Protein AF-A0A1A9Z100-F1 (afdb_monomer)

Nearest PDB structures (foldseek):
  4a6v-assembly1_A  TM=9.777E-01  e=4.423E-35  Escherichia coli BL21(DE3)
  6j0a-assembly1_P  TM=9.664E-01  e=3.623E-33  Escherichia coli K-12
  4ook-assembly1_A  TM=9.796E-01  e=1.705E-29  Mycobacterium tuberculosis
  5ypj-assembly1_A  TM=9.797E-01  e=4.242E-29  Mycobacterium tuberculosis H37Ra
  1o0x-assembly1_A  TM=9.754E-01  e=2.263E-26  Thermotoga maritima

Solvent-accessible surface area (backbone atoms only — not comparable to full-atom values): 20075 Å² total; per-residue (Å²): 134,82,68,64,66,47,47,75,67,53,48,53,42,25,39,52,13,11,45,48,24,38,49,46,58,60,59,50,58,81,66,62,39,55,76,41,30,39,34,58,51,32,53,53,47,41,48,44,35,44,76,70,62,73,27,42,46,49,40,45,56,49,98,68,36,91,43,37,38,31,44,14,50,35,27,24,51,40,52,16,72,51,35,81,82,54,55,41,44,73,39,40,37,33,30,44,37,30,36,21,33,32,98,68,14,27,15,41,37,30,43,67,48,66,17,66,61,85,34,67,70,55,53,49,47,43,52,51,29,47,50,30,45,54,55,22,52,72,69,41,32,48,75,40,55,56,33,54,37,2,36,46,22,36,61,52,40,49,77,68,73,34,26,56,42,78,93,61,60,17,30,6,46,33,76,43,74,75,40,60,54,78,37,52,50,39,72,53,90,52,90,81,42,59,39,46,51,36,30,38,29,36,49,48,44,40,32,20,68,44,65,45,53,65,47,69,41,97,84,75,49,32,25,29,35,70,80,66,36,44,32,31,33,31,32,38,26,32,36,30,32,85,86,17,61,43,70,42,41,65,73,90,72,79,95,79,82,93,67,99,65,63,48,56,62,78,83,61,51,74,65,53,41,62,73,50,42,44,47,74,40,81,75,42,45,44,32,48,66,40,47,76,32,43,58,19,36,34,31,38,20,41,37,31,44,49,15,35,38,32,41,50,18,35,41,24,44,59,15,35,42,23,25,42,14,37,37,29,34,48,21,40,39,28,40,41,19,39,36,27,45,48,85,74,67,94,85,65,58,42,15,32,38,31,36,50,20,38,39,24,38,52,14,33,42,20,75,32,22,34,39,30,39,50,18,38,38,39,62,62,41,77,41,39,41,84,40,80,39,77,40,80,89,80,73,44,79,38,58,31,42,46,63,61,61,36,78,48,124

Structure (mmCIF, N/CA/C/O backbone):
data_AF-A0A1A9Z100-F1
#
_entry.id   AF-A0A1A9Z100-F1
#
loop_
_atom_site.group_PDB
_atom_site.id
_atom_site.type_symbol
_atom_site.label_atom_id
_atom_site.label_alt_id
_atom_site.label_comp_id
_atom_site.label_asym_id
_atom_site.label_entity_id
_atom_site.label_seq_id
_atom_site.pdbx_PDB_ins_code
_atom_site.Cartn_x
_atom_site.Cartn_y
_atom_site.Cartn_z
_atom_site.occupancy
_atom_site.B_iso_or_equiv
_atom_site.auth_seq_id
_atom_site.auth_comp_id
_atom_site.auth_asym_id
_atom_site.auth_atom_id
_atom_site.pdbx_PDB_model_num
ATOM 1 N N . MET A 1 1 ? 25.825 -21.646 -5.379 1.00 58.50 1 MET A N 1
ATOM 2 C CA . MET A 1 1 ? 25.844 -20.783 -4.176 1.00 58.50 1 MET A CA 1
ATOM 3 C C . MET A 1 1 ? 24.662 -21.168 -3.304 1.00 58.50 1 MET 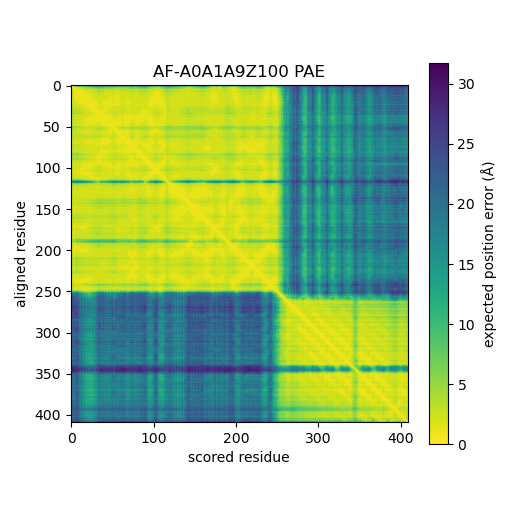A C 1
ATOM 5 O O . MET A 1 1 ? 23.601 -21.433 -3.856 1.00 58.50 1 MET A O 1
ATOM 9 N N . SER A 1 2 ? 24.846 -21.272 -1.990 1.00 84.75 2 SER A N 1
ATOM 10 C CA . SER A 1 2 ? 23.773 -21.605 -1.045 1.00 84.75 2 SER A CA 1
ATOM 11 C C . SER A 1 2 ? 22.833 -20.416 -0.838 1.00 84.75 2 SER A C 1
ATOM 13 O O . SER A 1 2 ? 23.300 -19.284 -0.751 1.00 84.75 2 SER A O 1
ATOM 15 N N . ILE A 1 3 ? 21.527 -20.673 -0.740 1.00 93.38 3 ILE A N 1
ATOM 16 C CA . ILE A 1 3 ? 20.541 -19.660 -0.338 1.00 93.38 3 ILE A CA 1
ATOM 17 C C . ILE A 1 3 ? 20.687 -19.430 1.165 1.00 93.38 3 ILE A C 1
ATOM 19 O O . ILE A 1 3 ? 20.651 -20.387 1.940 1.00 93.38 3 ILE A O 1
ATOM 23 N N . ASP A 1 4 ? 20.864 -18.174 1.554 1.00 93.19 4 ASP A N 1
ATOM 24 C CA . ASP A 1 4 ? 21.093 -17.784 2.940 1.00 93.19 4 ASP A CA 1
ATOM 25 C C . ASP A 1 4 ? 19.779 -17.721 3.738 1.00 93.19 4 ASP A C 1
ATOM 27 O O . ASP A 1 4 ? 18.759 -17.228 3.249 1.00 93.19 4 ASP A O 1
ATOM 31 N N . ILE A 1 5 ? 19.806 -18.219 4.975 1.00 97.19 5 ILE A N 1
ATOM 32 C CA . ILE A 1 5 ? 18.692 -18.127 5.926 1.00 97.19 5 ILE A CA 1
ATOM 33 C C . ILE A 1 5 ? 19.047 -17.017 6.906 1.00 97.19 5 ILE A C 1
ATOM 35 O O . ILE A 1 5 ? 19.965 -17.154 7.713 1.00 97.19 5 ILE A O 1
ATOM 39 N N . LYS A 1 6 ? 18.314 -15.908 6.825 1.00 97.06 6 LYS A N 1
ATOM 40 C CA . LYS A 1 6 ? 18.643 -14.680 7.547 1.00 97.06 6 LYS A CA 1
ATOM 41 C C . LYS A 1 6 ? 18.397 -14.840 9.046 1.00 97.06 6 LYS A C 1
ATOM 43 O O . LYS A 1 6 ? 17.351 -15.337 9.465 1.00 97.06 6 LYS A O 1
ATOM 48 N N . SER A 1 7 ? 19.353 -14.385 9.859 1.00 96.94 7 SER A N 1
ATOM 49 C CA . SER A 1 7 ? 19.173 -14.304 11.312 1.00 96.94 7 SER A CA 1
ATOM 50 C C . SER A 1 7 ? 18.141 -13.229 11.674 1.00 96.94 7 SER A C 1
ATOM 52 O O . SER A 1 7 ? 17.846 -12.340 10.875 1.00 96.94 7 SER A O 1
ATOM 54 N N . SER A 1 8 ? 17.626 -13.242 12.906 1.00 94.69 8 SER A N 1
ATOM 55 C CA . SER A 1 8 ? 16.725 -12.184 13.396 1.00 94.69 8 SER A CA 1
ATOM 56 C C . SER A 1 8 ? 17.343 -10.782 13.295 1.00 94.69 8 SER A C 1
ATOM 58 O O . SER A 1 8 ? 16.640 -9.818 12.991 1.00 94.69 8 SER A O 1
ATOM 60 N N . TYR A 1 9 ? 18.662 -10.673 13.488 1.00 95.19 9 TYR A N 1
ATOM 61 C CA . TYR A 1 9 ? 19.406 -9.428 13.318 1.00 95.19 9 TYR A CA 1
ATOM 62 C C . TYR A 1 9 ? 19.452 -8.977 11.852 1.00 95.19 9 TYR A C 1
ATOM 64 O O . TYR A 1 9 ? 19.148 -7.818 11.564 1.00 95.19 9 TYR A O 1
ATOM 72 N N . ASP A 1 10 ? 19.777 -9.888 10.926 1.00 97.19 10 ASP A N 1
ATOM 73 C CA . ASP A 1 10 ? 19.792 -9.579 9.491 1.00 97.19 10 ASP A CA 1
ATOM 74 C C . ASP A 1 10 ? 18.387 -9.164 9.019 1.00 97.19 10 ASP A C 1
ATOM 76 O O . ASP A 1 10 ? 18.239 -8.141 8.356 1.00 97.19 10 ASP A O 1
ATOM 80 N N . ILE A 1 11 ? 17.342 -9.900 9.423 1.00 97.19 11 ILE A N 1
ATOM 81 C CA . ILE A 1 11 ? 15.937 -9.593 9.104 1.00 97.19 11 ILE A CA 1
ATOM 82 C C . ILE A 1 11 ? 15.572 -8.182 9.578 1.00 97.19 11 ILE A C 1
ATOM 84 O O . ILE A 1 11 ? 14.995 -7.404 8.818 1.00 97.19 11 ILE A O 1
ATOM 88 N N . PHE A 1 12 ? 15.922 -7.829 10.818 1.00 95.69 12 PHE A N 1
ATOM 89 C CA . PHE A 1 12 ? 15.653 -6.501 11.366 1.00 95.69 12 PHE A CA 1
ATOM 90 C C . PHE A 1 12 ? 16.344 -5.395 10.558 1.00 95.69 12 PHE A C 1
ATOM 92 O O . PHE A 1 12 ? 15.719 -4.383 10.236 1.00 95.69 12 PHE A O 1
ATOM 99 N N . LYS A 1 13 ? 17.615 -5.584 10.190 1.00 97.69 13 LYS A N 1
ATOM 100 C CA . LYS A 1 13 ? 18.360 -4.608 9.387 1.00 97.69 13 LYS A CA 1
ATOM 101 C C . LYS A 1 13 ? 17.813 -4.473 7.966 1.00 97.69 13 LYS A C 1
ATOM 103 O O . LYS A 1 13 ? 17.617 -3.353 7.500 1.00 97.69 13 LYS A O 1
ATOM 108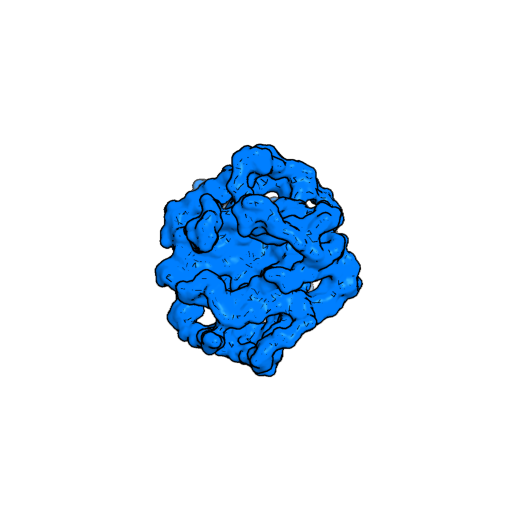 N N . ILE A 1 14 ? 17.463 -5.583 7.321 1.00 98.31 14 ILE A N 1
ATOM 109 C CA . ILE A 1 14 ? 16.814 -5.584 6.002 1.00 98.31 14 ILE A CA 1
ATOM 110 C C . ILE A 1 14 ? 15.450 -4.883 6.074 1.00 98.31 14 ILE A C 1
ATOM 112 O O . ILE A 1 14 ? 15.127 -4.071 5.208 1.00 98.31 14 ILE A O 1
ATOM 116 N N . GLN A 1 15 ? 14.672 -5.099 7.142 1.00 97.50 15 GLN A N 1
ATOM 117 C CA . GLN A 1 15 ? 13.398 -4.408 7.364 1.00 97.50 15 GLN A CA 1
ATOM 118 C C . GLN A 1 15 ? 13.574 -2.888 7.473 1.00 97.50 15 GLN A C 1
ATOM 120 O O . GLN A 1 15 ? 12.723 -2.143 6.979 1.00 97.50 15 GLN A O 1
ATOM 125 N N . GLN A 1 16 ? 14.667 -2.401 8.073 1.00 97.00 16 GLN A N 1
ATOM 126 C CA . GLN A 1 16 ? 14.968 -0.965 8.107 1.00 97.00 16 GLN A CA 1
ATOM 127 C C . GLN A 1 16 ? 15.193 -0.411 6.695 1.00 97.00 16 GLN A C 1
ATOM 129 O O . GLN A 1 16 ? 14.544 0.570 6.327 1.00 97.00 16 GLN A O 1
ATOM 134 N N . SER A 1 17 ? 16.030 -1.064 5.884 1.00 98.50 17 SER A N 1
ATOM 135 C CA . SER A 1 17 ? 16.277 -0.667 4.489 1.00 98.50 17 SER A CA 1
ATOM 136 C C . SER A 1 17 ? 15.001 -0.714 3.642 1.00 98.50 17 SER A C 1
ATOM 138 O O . SER A 1 17 ? 14.678 0.255 2.956 1.00 98.50 17 SER A O 1
ATOM 140 N N . CYS A 1 18 ? 14.206 -1.778 3.778 1.00 98.56 18 CYS A N 1
ATOM 141 C CA . CYS A 1 18 ? 12.906 -1.927 3.119 1.00 98.56 18 CYS A CA 1
ATOM 142 C C . CYS A 1 18 ? 11.932 -0.797 3.491 1.00 98.56 18 CYS A C 1
ATOM 144 O O . CYS A 1 18 ? 11.259 -0.222 2.635 1.00 98.56 18 CYS A O 1
ATOM 146 N N . THR A 1 19 ? 11.877 -0.434 4.775 1.00 97.25 19 THR A N 1
ATOM 147 C CA . THR A 1 19 ? 11.027 0.664 5.256 1.00 97.25 19 THR A CA 1
ATOM 148 C C . THR A 1 19 ? 11.455 1.999 4.648 1.00 97.25 19 THR A C 1
ATOM 150 O O . THR A 1 19 ? 10.605 2.819 4.300 1.00 97.25 19 THR A O 1
ATOM 153 N N . ILE A 1 20 ? 12.763 2.230 4.501 1.00 98.12 20 ILE A N 1
ATOM 154 C CA . ILE A 1 20 ? 13.297 3.435 3.859 1.00 98.12 20 ILE A CA 1
ATOM 155 C C . ILE A 1 20 ? 12.896 3.472 2.379 1.00 98.12 20 ILE A C 1
ATOM 157 O O . ILE A 1 20 ? 12.316 4.469 1.949 1.00 98.12 20 ILE A O 1
ATOM 161 N N . ALA A 1 21 ? 13.129 2.394 1.626 1.00 98.50 21 ALA A N 1
ATOM 162 C CA . ALA A 1 21 ? 12.751 2.297 0.214 1.00 98.50 21 ALA A CA 1
ATOM 163 C C . ALA A 1 21 ? 11.245 2.563 0.000 1.00 98.50 21 ALA A C 1
ATOM 165 O O . ALA A 1 21 ? 10.855 3.407 -0.811 1.00 98.50 21 ALA A O 1
ATOM 166 N N . ALA A 1 22 ? 10.383 1.965 0.829 1.00 98.00 22 ALA A N 1
ATOM 167 C CA . ALA A 1 22 ? 8.941 2.200 0.775 1.00 98.00 22 ALA A CA 1
ATOM 168 C C . ALA A 1 22 ? 8.550 3.666 1.079 1.00 98.00 22 ALA A C 1
ATOM 170 O O . ALA A 1 22 ? 7.670 4.224 0.417 1.00 98.00 22 ALA A O 1
ATOM 171 N N . LYS A 1 23 ? 9.226 4.332 2.031 1.00 96.62 23 LYS A N 1
ATOM 172 C CA . LYS A 1 23 ? 9.021 5.768 2.323 1.00 96.62 23 LYS A CA 1
ATOM 173 C C . LYS A 1 23 ? 9.427 6.667 1.158 1.00 96.62 23 LYS A C 1
ATOM 175 O O . LYS A 1 23 ? 8.794 7.702 0.941 1.00 96.62 23 LYS A O 1
ATOM 180 N N . VAL A 1 24 ? 10.461 6.297 0.400 1.00 98.12 24 VAL A N 1
ATOM 181 C CA . VAL A 1 24 ? 10.855 7.029 -0.815 1.00 98.12 24 VAL A CA 1
ATOM 182 C C . VAL A 1 24 ? 9.715 6.986 -1.834 1.00 98.12 24 VAL A C 1
ATOM 184 O O . VAL A 1 24 ? 9.306 8.045 -2.313 1.00 98.12 24 VAL A O 1
ATOM 187 N N . LEU A 1 25 ? 9.139 5.804 -2.091 1.00 97.75 25 LEU A N 1
ATOM 188 C CA . LEU A 1 25 ? 7.992 5.638 -2.996 1.00 97.75 25 LEU A CA 1
ATOM 189 C C . LEU A 1 25 ? 6.745 6.411 -2.535 1.00 97.75 25 LEU A C 1
ATOM 191 O O . LEU A 1 25 ? 6.024 6.991 -3.352 1.00 97.75 25 LEU A O 1
ATOM 195 N N . GLU A 1 26 ? 6.473 6.451 -1.230 1.00 94.75 26 GLU A N 1
ATOM 196 C CA . GLU A 1 26 ? 5.381 7.260 -0.685 1.00 94.75 26 GLU A CA 1
ATOM 197 C C . GLU A 1 26 ? 5.631 8.757 -0.896 1.00 94.75 26 GLU A C 1
ATOM 199 O O . GLU A 1 26 ? 4.750 9.483 -1.368 1.00 94.75 26 GLU A O 1
ATOM 204 N N . LYS A 1 27 ? 6.840 9.233 -0.593 1.00 94.88 27 LYS A N 1
ATOM 205 C CA . LYS A 1 27 ? 7.189 10.647 -0.723 1.00 94.88 27 LYS A CA 1
ATOM 206 C C . LYS A 1 27 ? 7.170 11.108 -2.175 1.00 94.88 27 LYS A C 1
ATOM 208 O O . LYS A 1 27 ? 6.591 12.160 -2.457 1.00 94.88 27 LYS A O 1
ATOM 213 N N . ILE A 1 28 ? 7.785 10.348 -3.083 1.00 97.38 28 ILE A N 1
ATOM 214 C CA . ILE A 1 28 ? 7.912 10.746 -4.490 1.00 97.38 28 ILE A CA 1
ATOM 215 C C . ILE A 1 28 ? 6.546 10.860 -5.169 1.00 97.38 28 ILE A C 1
ATOM 217 O O . ILE A 1 28 ? 6.368 11.725 -6.022 1.00 97.38 28 ILE A O 1
ATOM 221 N N . SER A 1 29 ? 5.550 10.088 -4.712 1.00 95.12 29 SER A N 1
ATOM 222 C CA . SER A 1 29 ? 4.184 10.110 -5.250 1.00 95.12 29 SER A CA 1
ATOM 223 C C . SER A 1 29 ? 3.560 11.511 -5.309 1.00 95.12 29 SER A C 1
ATOM 225 O O . SER A 1 29 ? 2.828 11.816 -6.246 1.00 95.12 29 SER A O 1
ATOM 227 N N . LYS A 1 30 ? 3.907 12.399 -4.365 1.00 95.25 30 LYS A N 1
ATOM 228 C CA . LYS A 1 30 ? 3.398 13.782 -4.286 1.00 95.25 30 LYS A CA 1
ATOM 229 C C . LYS A 1 30 ? 3.956 14.702 -5.378 1.00 95.25 30 LYS A C 1
ATOM 231 O O . LYS A 1 30 ? 3.430 15.790 -5.594 1.00 95.25 30 LYS A O 1
ATOM 236 N N . TYR A 1 31 ? 5.035 14.289 -6.039 1.00 97.50 31 TYR A N 1
ATOM 237 C CA . TYR A 1 31 ? 5.737 15.070 -7.058 1.00 97.50 31 TYR A CA 1
ATOM 238 C C . TYR A 1 31 ? 5.458 14.580 -8.481 1.00 97.50 31 TYR A C 1
ATOM 240 O O . TYR A 1 31 ? 5.843 15.255 -9.434 1.00 97.50 31 TYR A O 1
ATOM 248 N N . ILE A 1 32 ? 4.780 13.440 -8.638 1.00 96.88 32 ILE A N 1
ATOM 249 C CA . ILE A 1 32 ? 4.458 12.857 -9.941 1.00 96.88 32 ILE A CA 1
ATOM 250 C C . ILE A 1 32 ? 3.313 13.649 -10.569 1.00 96.88 32 ILE A C 1
ATOM 252 O O . ILE A 1 32 ? 2.151 13.521 -10.187 1.00 96.88 32 ILE A O 1
ATOM 256 N N . LYS A 1 33 ? 3.657 14.500 -11.535 1.00 96.50 33 LYS A N 1
ATOM 257 C CA . LYS A 1 33 ? 2.717 15.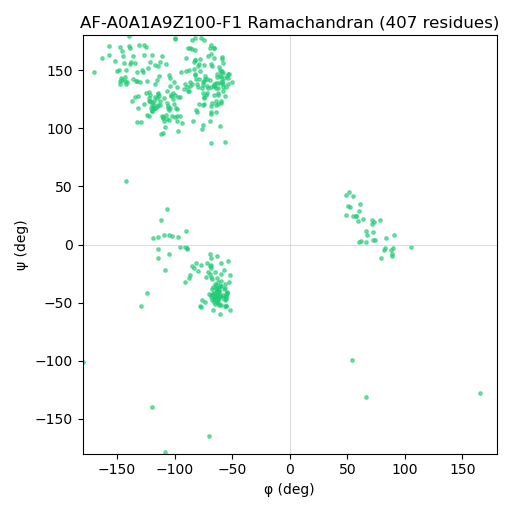356 -12.263 1.00 96.50 33 LYS A CA 1
ATOM 258 C C . LYS A 1 33 ? 3.238 15.665 -13.669 1.00 96.50 33 LYS A C 1
ATOM 260 O O . LYS A 1 33 ? 4.449 15.595 -13.878 1.00 96.50 33 LYS A O 1
ATOM 265 N N . PRO A 1 34 ? 2.363 16.036 -14.620 1.00 97.75 34 PRO A N 1
ATOM 266 C CA . PRO A 1 34 ? 2.804 16.467 -15.941 1.00 97.75 34 PRO A CA 1
ATOM 267 C C . PRO A 1 34 ? 3.833 17.604 -15.859 1.00 97.75 34 PRO A C 1
ATOM 269 O O . PRO A 1 34 ? 3.724 18.489 -15.006 1.00 97.75 34 PRO A O 1
ATOM 272 N N . GLY A 1 35 ? 4.819 17.588 -16.755 1.00 97.81 35 GLY A N 1
ATOM 273 C CA . GLY A 1 35 ? 5.831 18.639 -16.889 1.00 97.81 35 GLY A CA 1
ATOM 274 C C . GLY A 1 35 ? 7.077 18.478 -16.011 1.00 97.81 35 GLY A C 1
ATOM 275 O O . GLY A 1 35 ? 8.009 19.265 -16.153 1.00 97.81 35 GLY A O 1
ATOM 276 N N . ILE A 1 36 ? 7.138 17.481 -15.122 1.00 98.31 36 ILE A N 1
ATOM 277 C CA . ILE A 1 36 ? 8.359 17.182 -14.356 1.00 98.31 36 ILE A CA 1
ATOM 278 C C . ILE A 1 36 ? 9.280 16.241 -15.147 1.00 98.31 36 ILE A C 1
ATOM 280 O O . ILE A 1 36 ? 8.799 15.307 -15.787 1.00 98.31 36 ILE A O 1
ATOM 284 N N . SER A 1 37 ? 10.595 16.476 -15.108 1.00 98.75 37 SER A N 1
ATOM 285 C CA . SER A 1 37 ? 11.580 15.554 -15.690 1.00 98.75 37 SER A CA 1
ATOM 286 C C . SER A 1 37 ? 11.860 14.364 -14.774 1.00 98.75 37 SER A C 1
ATOM 288 O O . SER A 1 37 ? 11.759 14.476 -13.546 1.00 98.75 37 SER A O 1
ATOM 290 N N . THR A 1 38 ? 12.274 13.238 -15.353 1.00 98.75 38 THR A N 1
ATOM 291 C CA . THR A 1 38 ? 12.716 12.064 -14.586 1.00 98.75 38 THR A CA 1
ATOM 292 C C . THR A 1 38 ? 13.958 12.374 -13.746 1.00 98.75 38 THR A C 1
ATOM 294 O O . THR A 1 38 ? 13.994 11.999 -12.578 1.00 98.75 38 THR A O 1
ATOM 297 N N . GLU A 1 39 ? 14.907 13.176 -14.247 1.00 98.75 39 GLU A N 1
ATOM 298 C CA . GLU A 1 39 ? 16.047 13.692 -13.460 1.00 98.75 39 GLU A CA 1
ATOM 299 C C . GLU A 1 39 ? 15.601 14.425 -12.189 1.00 98.75 39 GLU A C 1
ATOM 301 O O . GLU A 1 39 ? 16.204 14.294 -11.122 1.00 98.75 39 GLU A O 1
ATOM 306 N N . LYS A 1 40 ? 14.539 15.235 -12.280 1.00 98.75 40 LYS A N 1
ATOM 307 C CA . LYS A 1 40 ? 14.057 15.983 -11.120 1.00 98.75 40 LYS A CA 1
ATOM 308 C C . LYS A 1 40 ? 13.473 15.043 -10.068 1.00 98.75 40 LYS A C 1
ATOM 310 O O . LYS A 1 40 ? 13.675 15.295 -8.880 1.00 98.75 40 LYS A O 1
ATOM 315 N N . LEU A 1 41 ? 12.773 13.992 -10.496 1.00 98.81 41 LEU A N 1
ATOM 316 C CA . LEU A 1 41 ? 12.263 12.949 -9.607 1.00 98.81 41 LEU A CA 1
ATOM 317 C C . LEU A 1 41 ? 13.411 12.176 -8.945 1.00 98.81 41 LEU A C 1
ATOM 319 O O . LEU A 1 41 ? 13.415 12.060 -7.720 1.00 98.81 41 LEU A O 1
ATOM 323 N N . ASP A 1 42 ? 14.419 11.757 -9.715 1.00 98.88 42 ASP A N 1
ATOM 324 C CA . ASP A 1 42 ? 15.628 11.106 -9.193 1.00 98.88 42 ASP A CA 1
ATOM 325 C C . ASP A 1 42 ? 16.328 11.969 -8.140 1.00 98.88 42 ASP A C 1
ATOM 327 O O . ASP A 1 42 ? 16.585 11.504 -7.035 1.00 98.88 42 ASP A O 1
ATOM 331 N N . SER A 1 43 ? 16.520 13.266 -8.405 1.00 98.69 43 SER A N 1
ATOM 332 C CA . SER A 1 43 ? 17.123 14.195 -7.442 1.00 98.69 43 SER A CA 1
ATOM 333 C C . SER A 1 43 ? 16.326 14.314 -6.134 1.00 98.69 43 SER A C 1
ATOM 335 O O . SER A 1 43 ? 16.915 14.470 -5.060 1.00 98.69 43 SER A O 1
ATOM 337 N N . ILE A 1 44 ? 14.989 14.248 -6.191 1.00 98.62 44 ILE A N 1
ATOM 338 C CA . ILE A 1 44 ? 14.129 14.255 -4.997 1.00 98.62 44 ILE A CA 1
ATOM 339 C C . ILE A 1 44 ? 14.302 12.952 -4.209 1.00 98.62 44 ILE A C 1
ATOM 341 O O . ILE A 1 44 ? 14.463 13.011 -2.987 1.00 98.62 44 ILE A O 1
ATOM 345 N N . CYS A 1 45 ? 14.302 11.803 -4.893 1.00 98.69 45 CYS A N 1
ATOM 346 C CA . CYS A 1 45 ? 14.559 10.499 -4.282 1.00 98.69 45 CYS A CA 1
ATOM 347 C C . CYS A 1 45 ? 15.949 10.457 -3.640 1.00 98.69 45 CYS A C 1
ATOM 349 O O . CYS A 1 45 ? 16.051 10.182 -2.447 1.00 98.69 45 CYS A O 1
ATOM 351 N N . HIS A 1 46 ? 16.991 10.829 -4.389 1.00 98.69 46 HIS A N 1
ATOM 352 C CA . HIS A 1 46 ? 18.378 10.880 -3.935 1.00 98.69 46 HIS A CA 1
ATOM 353 C C . HIS A 1 46 ? 18.506 11.675 -2.638 1.00 98.69 46 HIS A C 1
ATOM 355 O O . HIS A 1 46 ? 18.944 11.135 -1.628 1.00 98.69 46 HIS A O 1
ATOM 361 N N . LYS A 1 47 ? 18.051 12.937 -2.634 1.00 98.31 47 LYS A N 1
ATOM 362 C CA . LYS A 1 47 ? 18.129 13.807 -1.451 1.00 98.31 47 LYS A CA 1
ATOM 363 C C . LYS A 1 47 ? 17.372 13.234 -0.262 1.00 98.31 47 LYS A C 1
ATOM 365 O O . LYS A 1 47 ? 17.802 13.421 0.869 1.00 98.31 47 LYS A O 1
ATOM 370 N N . TYR A 1 48 ? 16.239 12.574 -0.490 1.00 98.06 48 TYR A N 1
ATOM 371 C CA . TYR A 1 48 ? 15.493 11.970 0.606 1.00 98.06 48 TYR A CA 1
ATOM 372 C C . TYR A 1 48 ? 16.225 10.759 1.197 1.00 98.06 48 TYR A C 1
ATOM 374 O O . TYR A 1 48 ? 16.312 10.646 2.419 1.00 98.06 48 TYR A O 1
ATOM 382 N N . ILE A 1 49 ? 16.794 9.899 0.351 1.00 98.44 49 ILE A N 1
ATOM 383 C CA . ILE A 1 49 ? 17.586 8.738 0.776 1.00 98.44 49 ILE A CA 1
ATOM 384 C C . ILE A 1 49 ? 18.817 9.199 1.573 1.00 98.44 49 ILE A C 1
ATOM 386 O O . ILE A 1 49 ? 19.012 8.767 2.711 1.00 98.44 49 ILE A O 1
ATOM 390 N N . THR A 1 50 ? 19.594 10.135 1.023 1.00 97.81 50 THR A N 1
ATOM 391 C CA . THR A 1 50 ? 20.869 10.564 1.611 1.00 97.81 50 THR A CA 1
ATOM 392 C C . THR A 1 50 ? 20.686 11.512 2.793 1.00 97.81 50 THR A C 1
ATOM 394 O O . THR A 1 50 ? 21.174 11.230 3.884 1.00 97.81 50 THR A O 1
ATOM 397 N N . ASN A 1 51 ? 19.925 12.598 2.630 1.00 95.56 51 ASN A N 1
ATOM 398 C CA . ASN A 1 51 ? 19.859 13.663 3.636 1.00 95.56 51 ASN A CA 1
ATOM 399 C C . ASN A 1 51 ? 18.819 13.410 4.735 1.00 95.56 51 ASN A C 1
ATOM 401 O O . ASN A 1 51 ? 18.934 13.977 5.818 1.00 95.56 51 ASN A O 1
ATOM 405 N N . ASN A 1 52 ? 17.759 12.636 4.465 1.00 93.75 52 ASN A N 1
ATOM 406 C CA . ASN A 1 52 ? 16.673 12.436 5.434 1.00 93.75 52 ASN A CA 1
ATOM 407 C C . ASN A 1 52 ? 16.645 11.042 6.063 1.00 93.75 52 ASN A C 1
ATOM 409 O O . ASN A 1 52 ? 16.023 10.891 7.111 1.00 93.75 52 ASN A O 1
ATOM 413 N N . GLN A 1 53 ? 17.237 10.028 5.428 1.00 92.69 53 GLN A N 1
ATOM 414 C CA . GLN A 1 53 ? 17.210 8.643 5.919 1.00 92.69 53 GLN A CA 1
ATOM 415 C C . GLN A 1 53 ? 18.607 8.131 6.322 1.00 92.69 53 GLN A C 1
ATOM 417 O O . GLN A 1 53 ? 18.723 7.030 6.866 1.00 92.69 53 GLN A O 1
ATOM 422 N N . ASN A 1 54 ? 19.665 8.937 6.123 1.00 94.38 54 ASN A N 1
ATOM 423 C CA . ASN A 1 54 ? 21.065 8.554 6.345 1.00 94.38 54 ASN A CA 1
ATOM 424 C C . ASN A 1 54 ? 21.397 7.201 5.689 1.00 94.38 54 ASN A C 1
ATOM 426 O O . ASN A 1 54 ? 22.010 6.336 6.317 1.00 94.38 54 ASN A O 1
ATOM 430 N N . ALA A 1 55 ? 20.921 6.989 4.466 1.00 97.75 55 ALA A N 1
ATOM 431 C CA . ALA A 1 55 ? 21.130 5.771 3.694 1.00 97.75 55 ALA A CA 1
ATOM 432 C C . ALA A 1 55 ? 21.715 6.116 2.319 1.00 97.75 55 ALA A C 1
ATOM 434 O O . ALA A 1 55 ? 21.774 7.290 1.946 1.00 97.75 55 ALA A O 1
ATOM 435 N N . SER A 1 56 ? 22.124 5.103 1.558 1.00 98.50 56 SER A N 1
ATOM 436 C CA . SER A 1 56 ? 22.666 5.295 0.210 1.00 98.50 56 SER A CA 1
ATOM 437 C C . SER A 1 56 ? 21.754 4.660 -0.844 1.00 98.50 56 SER A C 1
ATOM 439 O O . SER A 1 56 ? 21.211 3.579 -0.597 1.00 98.50 56 SER A O 1
ATOM 441 N N . PRO A 1 57 ? 21.566 5.297 -2.014 1.00 98.38 57 PRO A N 1
ATOM 442 C CA . PRO A 1 57 ? 20.842 4.685 -3.125 1.00 98.38 57 PRO A CA 1
ATOM 443 C C . PRO A 1 57 ? 21.659 3.516 -3.683 1.00 98.38 57 PRO A C 1
ATOM 445 O O . PRO A 1 57 ? 22.782 3.718 -4.138 1.00 98.38 57 PRO A O 1
ATOM 448 N N . ALA A 1 58 ? 21.111 2.302 -3.639 1.00 98.12 58 ALA A N 1
ATOM 449 C CA . ALA A 1 58 ? 21.851 1.095 -4.007 1.00 98.12 58 ALA A CA 1
ATOM 450 C C . ALA A 1 58 ? 22.089 0.975 -5.520 1.00 98.12 58 ALA A C 1
ATOM 452 O O . ALA A 1 58 ? 23.095 0.403 -5.927 1.00 98.12 58 ALA A O 1
ATOM 453 N N . ALA A 1 59 ? 21.207 1.551 -6.345 1.00 97.75 59 ALA A N 1
ATOM 454 C CA . ALA A 1 59 ? 21.375 1.569 -7.796 1.00 97.75 59 ALA A CA 1
ATOM 455 C C . ALA A 1 59 ? 22.549 2.457 -8.248 1.00 97.75 59 ALA A C 1
ATOM 457 O O . ALA A 1 59 ? 23.160 2.194 -9.281 1.00 97.75 59 ALA A O 1
ATOM 458 N N . LEU A 1 60 ? 22.904 3.497 -7.485 1.00 98.25 60 LEU A N 1
ATOM 459 C CA . LEU A 1 60 ? 23.902 4.475 -7.914 1.00 98.25 60 LEU A CA 1
ATOM 460 C C . LEU A 1 60 ? 25.301 3.850 -7.983 1.00 98.25 60 LEU A C 1
ATOM 462 O O . LEU A 1 60 ? 25.888 3.489 -6.966 1.00 98.25 60 LEU A O 1
ATOM 466 N N . GLY A 1 61 ? 25.848 3.762 -9.195 1.00 97.06 61 GLY A N 1
ATOM 467 C CA . GLY A 1 61 ? 27.140 3.142 -9.482 1.00 97.06 61 GLY A CA 1
ATOM 468 C C . GLY A 1 61 ? 27.095 1.616 -9.602 1.00 97.06 61 GLY A C 1
ATOM 469 O O . GLY A 1 61 ? 28.107 1.016 -9.968 1.00 97.06 61 GLY A O 1
ATOM 470 N N . TYR A 1 62 ? 25.948 0.974 -9.354 1.00 97.25 62 TYR A N 1
ATOM 471 C CA . TYR A 1 62 ? 25.816 -0.479 -9.437 1.00 97.25 62 TYR A CA 1
ATOM 472 C C . TYR A 1 62 ? 26.042 -0.955 -10.873 1.00 97.25 62 TYR A C 1
ATOM 474 O O . TYR A 1 62 ? 25.303 -0.578 -11.778 1.00 97.25 62 TYR A O 1
ATOM 482 N N . CYS A 1 63 ? 27.119 -1.716 -11.100 1.00 96.31 63 CYS A N 1
ATOM 483 C CA . CYS A 1 63 ? 27.595 -2.107 -12.434 1.00 96.31 63 CYS A CA 1
ATOM 484 C C . CYS A 1 63 ? 27.709 -0.933 -13.436 1.00 96.31 63 CYS A C 1
ATOM 486 O O . CYS A 1 63 ? 27.638 -1.141 -14.643 1.00 96.31 63 CYS A O 1
ATOM 488 N N . GLY A 1 64 ? 27.898 0.299 -12.945 1.00 97.44 64 GLY A N 1
ATOM 489 C CA . GLY A 1 64 ? 27.967 1.510 -13.767 1.00 97.44 64 GLY A CA 1
ATOM 490 C C . GLY A 1 64 ? 26.635 2.236 -14.007 1.00 97.44 64 GLY A C 1
ATOM 491 O O . GLY A 1 64 ? 26.620 3.179 -14.797 1.00 97.44 64 GLY A O 1
ATOM 492 N N . PHE A 1 65 ? 25.531 1.857 -13.349 1.00 98.50 65 PHE A N 1
ATOM 493 C CA . PHE A 1 65 ? 24.264 2.591 -13.461 1.00 98.50 65 PHE A CA 1
ATOM 494 C C . PHE A 1 65 ? 24.417 4.033 -12.929 1.00 98.50 65 PHE A C 1
ATOM 496 O O . PHE A 1 65 ? 24.942 4.233 -11.829 1.00 98.50 65 PHE A O 1
ATOM 503 N N . PRO A 1 66 ? 23.984 5.069 -13.673 1.00 98.38 66 PRO A N 1
ATOM 504 C CA . PRO A 1 66 ? 24.412 6.443 -13.397 1.00 98.38 66 PRO A CA 1
ATOM 505 C C . PRO A 1 66 ? 23.507 7.235 -12.436 1.00 98.38 66 PRO A C 1
ATOM 507 O O . PRO A 1 66 ? 23.796 8.403 -12.170 1.00 98.38 66 PRO A O 1
ATOM 510 N N . LYS A 1 67 ? 22.393 6.662 -11.957 1.00 98.69 67 LYS A N 1
ATOM 511 C CA . LYS A 1 67 ? 21.342 7.375 -11.204 1.00 98.69 67 LYS A CA 1
ATOM 512 C C . LYS A 1 67 ? 20.951 6.664 -9.912 1.00 98.69 67 LYS A C 1
ATOM 514 O O . LYS A 1 67 ? 21.423 5.573 -9.627 1.00 98.69 67 LYS A O 1
ATOM 519 N N . SER A 1 68 ? 20.137 7.322 -9.090 1.00 98.75 68 SER A N 1
ATOM 520 C CA . SER A 1 68 ? 19.808 6.848 -7.739 1.00 98.75 68 SER A CA 1
ATOM 521 C C . SER A 1 68 ? 18.616 5.900 -7.707 1.00 98.75 68 SER A C 1
ATOM 523 O O . SER A 1 68 ? 18.530 5.074 -6.803 1.00 98.75 68 SER A O 1
ATOM 525 N N . VAL A 1 69 ? 17.696 6.047 -8.660 1.00 98.75 69 VAL A N 1
ATOM 526 C CA . VAL A 1 69 ? 16.506 5.205 -8.841 1.00 98.75 69 VAL A CA 1
ATOM 527 C C . VAL A 1 69 ? 16.302 4.910 -10.326 1.00 98.75 69 VAL A C 1
ATOM 529 O O . VAL A 1 69 ? 16.737 5.694 -11.174 1.00 98.75 69 VAL A O 1
ATOM 532 N N . CYS A 1 70 ? 15.603 3.823 -10.653 1.00 98.88 70 CYS A N 1
ATOM 533 C CA . CYS A 1 70 ? 15.158 3.572 -12.025 1.00 98.88 70 CYS A CA 1
ATOM 534 C C . CYS A 1 70 ? 13.763 4.177 -12.225 1.00 98.88 70 CYS A C 1
ATOM 536 O O . CYS A 1 70 ? 12.901 4.079 -11.349 1.00 98.88 70 CYS A O 1
ATOM 538 N N . ILE A 1 71 ? 13.526 4.812 -13.376 1.00 98.81 71 ILE A N 1
ATOM 539 C CA . ILE A 1 71 ? 12.216 5.368 -13.734 1.00 98.81 71 ILE A CA 1
ATOM 540 C C . ILE A 1 71 ? 11.831 4.878 -15.128 1.00 98.81 71 ILE A C 1
ATOM 542 O O . ILE A 1 71 ? 12.345 5.359 -16.137 1.00 98.81 71 ILE A O 1
ATOM 546 N N . SER A 1 72 ? 10.890 3.938 -15.176 1.00 98.81 72 SER A N 1
ATOM 547 C CA . SER A 1 72 ? 10.493 3.233 -16.398 1.00 98.81 72 SER A CA 1
ATOM 548 C C . SER A 1 72 ? 9.103 3.687 -16.834 1.00 98.81 72 SER A C 1
ATOM 550 O O . SER A 1 72 ? 8.103 3.360 -16.194 1.00 98.81 72 SER A O 1
ATOM 552 N N . ILE A 1 73 ? 9.037 4.491 -17.895 1.00 98.50 73 ILE A N 1
ATOM 553 C CA . ILE A 1 73 ? 7.794 5.092 -18.396 1.00 98.50 73 ILE A CA 1
ATOM 554 C C . ILE A 1 73 ? 7.244 4.264 -19.562 1.00 98.50 73 ILE A C 1
ATOM 556 O O . ILE A 1 73 ? 7.975 3.935 -20.493 1.00 98.50 73 ILE A O 1
ATOM 560 N N . ASN A 1 74 ? 5.935 4.014 -19.559 1.00 98.56 74 ASN A N 1
ATOM 561 C CA . ASN A 1 74 ? 5.175 3.428 -20.664 1.00 98.56 74 ASN A CA 1
ATOM 562 C C . ASN A 1 74 ? 5.714 2.082 -21.186 1.00 98.56 74 ASN A C 1
ATOM 564 O O . ASN A 1 74 ? 5.366 1.044 -20.639 1.00 98.56 74 ASN A O 1
ATOM 568 N N . ASP A 1 75 ? 6.468 2.079 -22.287 1.00 98.69 75 ASP A N 1
ATOM 569 C CA . ASP A 1 75 ? 7.017 0.886 -22.946 1.00 98.69 75 ASP A CA 1
ATOM 570 C C . ASP A 1 75 ? 8.403 0.484 -22.415 1.00 98.69 75 ASP A C 1
ATOM 572 O O . ASP A 1 75 ? 8.954 -0.540 -22.825 1.00 98.69 75 ASP A O 1
ATOM 576 N N . VAL A 1 76 ? 8.958 1.267 -21.486 1.00 98.88 76 VAL A N 1
ATOM 577 C CA . VAL A 1 76 ? 10.132 0.883 -20.702 1.00 98.88 76 VAL A CA 1
ATOM 578 C C . VAL A 1 76 ? 9.705 -0.134 -19.643 1.00 98.88 76 VAL A C 1
ATOM 580 O O . VAL A 1 76 ? 8.852 0.144 -18.803 1.00 98.88 76 VAL A O 1
ATOM 583 N N . VAL A 1 77 ? 10.302 -1.319 -19.705 1.00 98.81 77 VAL A N 1
ATOM 584 C CA . VAL A 1 77 ? 10.025 -2.473 -18.844 1.00 98.81 77 VAL A CA 1
ATOM 585 C C . VAL A 1 77 ? 10.673 -2.296 -17.475 1.00 98.81 77 VAL A C 1
ATOM 587 O O . VAL A 1 77 ? 9.988 -2.377 -16.461 1.00 98.81 77 VAL A O 1
ATOM 590 N N . CYS A 1 78 ? 11.979 -2.035 -17.458 1.00 98.62 78 CYS A N 1
ATOM 591 C CA . CYS A 1 78 ? 12.782 -1.824 -16.259 1.00 98.62 78 CYS A CA 1
ATOM 592 C C . CYS A 1 78 ? 14.038 -1.002 -16.603 1.00 98.62 78 CYS A C 1
ATOM 594 O O . CYS A 1 78 ? 14.337 -0.750 -17.777 1.00 98.62 78 CYS A O 1
ATOM 596 N N . HIS A 1 79 ? 14.756 -0.570 -15.562 1.00 98.62 79 HIS A N 1
ATOM 597 C CA . HIS A 1 79 ? 16.062 0.100 -15.650 1.00 98.62 79 HIS A CA 1
ATOM 598 C C . HIS A 1 79 ? 16.099 1.390 -16.489 1.00 98.62 79 HIS A C 1
ATOM 600 O O . HIS A 1 79 ? 17.158 1.774 -16.987 1.00 98.62 79 HIS A O 1
ATOM 606 N N . GLY A 1 80 ? 14.967 2.085 -16.653 1.00 98.69 80 GLY A N 1
ATOM 607 C CA . GLY A 1 80 ? 14.967 3.394 -17.305 1.00 98.69 80 GLY A CA 1
ATOM 608 C C . GLY A 1 80 ? 15.855 4.381 -16.547 1.00 98.69 80 GLY A C 1
ATOM 609 O O . GLY A 1 80 ? 15.643 4.599 -15.352 1.00 98.69 80 GLY A O 1
ATOM 610 N N . ILE A 1 81 ? 16.845 4.963 -17.230 1.00 98.81 81 ILE A N 1
ATOM 611 C CA . ILE A 1 81 ? 17.766 5.944 -16.643 1.00 98.81 81 ILE A CA 1
ATOM 612 C C . ILE A 1 81 ? 17.075 7.317 -16.568 1.00 98.81 81 ILE A C 1
ATOM 614 O O . ILE A 1 81 ? 16.705 7.868 -17.605 1.00 98.81 81 ILE A O 1
ATOM 618 N N . PRO A 1 82 ? 16.926 7.922 -15.373 1.00 98.81 82 PRO A N 1
ATOM 619 C CA . PRO A 1 82 ? 16.473 9.304 -15.247 1.00 98.81 82 PRO A CA 1
ATOM 620 C C . PRO A 1 82 ? 17.334 10.298 -16.039 1.00 98.81 82 PRO A C 1
ATOM 622 O O . PRO A 1 82 ? 18.561 10.272 -15.952 1.00 98.81 82 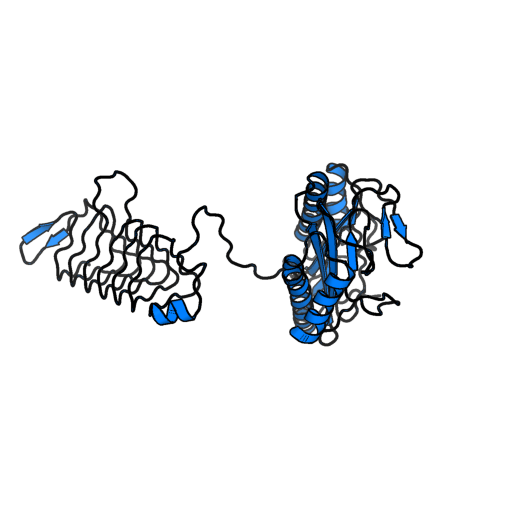PRO A O 1
ATOM 625 N N . ASP A 1 83 ? 16.697 11.227 -16.752 1.00 98.44 83 ASP A N 1
ATOM 626 C CA . ASP A 1 83 ? 17.376 12.240 -17.558 1.00 98.44 83 ASP A CA 1
ATOM 627 C C . ASP A 1 83 ? 16.591 13.572 -17.606 1.00 98.44 83 ASP A C 1
ATOM 629 O O . ASP A 1 83 ? 15.471 13.707 -17.097 1.00 98.44 83 ASP A O 1
ATOM 633 N N . LYS A 1 84 ? 17.221 14.622 -18.148 1.00 98.31 84 LYS A N 1
ATOM 634 C CA . LYS A 1 84 ? 16.654 15.984 -18.183 1.00 98.31 84 LYS A CA 1
ATOM 635 C C . LYS A 1 84 ? 15.622 16.201 -19.295 1.00 98.31 84 LYS A C 1
ATOM 637 O O . LYS A 1 84 ? 14.844 17.147 -19.202 1.00 98.31 84 LYS A O 1
ATOM 642 N N . ILE A 1 85 ? 15.666 15.388 -20.343 1.00 98.06 85 ILE A N 1
ATOM 643 C CA . ILE A 1 85 ? 14.915 15.530 -21.596 1.00 98.06 85 ILE A CA 1
ATOM 644 C C . ILE A 1 85 ? 13.577 14.782 -21.506 1.00 98.06 85 ILE A C 1
ATOM 646 O O . ILE A 1 85 ? 12.574 15.223 -22.066 1.00 98.06 85 ILE A O 1
ATOM 650 N N . THR A 1 86 ? 13.536 13.678 -20.767 1.00 98.06 86 THR A N 1
ATOM 651 C CA . THR A 1 86 ? 12.348 12.862 -20.549 1.00 98.06 86 THR A CA 1
ATOM 652 C C . THR A 1 86 ? 11.425 13.548 -19.543 1.00 98.06 86 THR A C 1
ATOM 654 O O . THR A 1 86 ? 11.622 13.496 -18.326 1.00 98.06 86 THR A O 1
ATOM 657 N N . ILE A 1 87 ? 10.402 14.222 -20.075 1.00 98.50 87 ILE A N 1
ATOM 658 C CA . ILE A 1 87 ? 9.381 14.950 -19.313 1.00 98.50 87 ILE A CA 1
ATOM 659 C C . ILE A 1 87 ? 8.092 14.132 -19.240 1.00 98.50 87 ILE A C 1
ATOM 661 O O . ILE A 1 87 ? 7.570 13.713 -20.275 1.00 98.50 87 ILE A O 1
ATOM 665 N N . LEU A 1 88 ? 7.544 13.971 -18.031 1.00 98.31 88 LEU A N 1
ATOM 666 C CA . LEU A 1 88 ? 6.277 13.272 -17.818 1.00 98.31 88 LEU A CA 1
ATOM 667 C C . LEU A 1 88 ? 5.107 14.004 -18.481 1.00 98.31 88 LEU A C 1
ATOM 669 O O . LEU A 1 88 ? 4.939 15.219 -18.324 1.00 98.31 88 LEU A O 1
ATOM 673 N N . LYS A 1 89 ? 4.252 13.249 -19.166 1.00 97.38 89 LYS A N 1
ATOM 674 C CA . LYS A 1 89 ? 3.066 13.739 -19.869 1.00 97.38 89 LYS A CA 1
ATOM 675 C C . LYS A 1 89 ? 1.792 13.226 -19.210 1.00 97.38 89 LYS A C 1
ATOM 677 O O . LYS A 1 89 ? 1.771 12.209 -18.525 1.00 97.38 89 LYS A O 1
ATOM 682 N N . GLN A 1 90 ? 0.696 13.946 -19.433 1.00 96.69 90 GLN A N 1
ATOM 683 C CA . GLN A 1 90 ? -0.636 13.508 -19.020 1.00 96.69 90 GLN A CA 1
ATOM 684 C C . GLN A 1 90 ? -0.950 12.124 -19.620 1.00 96.69 90 GLN A C 1
ATOM 686 O O . GLN A 1 90 ? -0.872 11.955 -20.834 1.00 96.69 90 GLN A O 1
ATOM 691 N N . GLY A 1 91 ? -1.360 11.167 -18.788 1.00 94.75 91 GLY A N 1
ATOM 692 C CA . GLY A 1 91 ? -1.734 9.816 -19.211 1.00 94.75 91 GLY A CA 1
ATOM 693 C C . GLY A 1 91 ? -0.589 8.800 -19.242 1.00 94.75 91 GLY A C 1
ATOM 694 O O . GLY A 1 91 ? -0.859 7.622 -19.498 1.00 94.75 91 GLY A O 1
ATOM 695 N N . ASP A 1 92 ? 0.646 9.216 -18.947 1.00 98.00 92 ASP A N 1
ATOM 696 C CA . ASP A 1 92 ? 1.758 8.284 -18.761 1.00 98.00 92 ASP A CA 1
ATOM 697 C C . ASP A 1 92 ? 1.498 7.368 -17.559 1.00 98.00 92 ASP A C 1
ATOM 699 O O . ASP A 1 92 ? 0.963 7.786 -16.521 1.00 98.00 92 ASP A O 1
ATOM 703 N N . ILE A 1 93 ? 1.929 6.116 -17.693 1.00 98.12 93 ILE A N 1
ATOM 704 C CA . ILE A 1 93 ? 2.201 5.248 -16.549 1.00 98.12 93 ILE A CA 1
ATOM 705 C C . ILE A 1 93 ? 3.711 5.165 -16.363 1.00 98.12 93 ILE A C 1
ATOM 707 O O . ILE A 1 93 ? 4.458 5.136 -17.339 1.00 98.12 93 ILE A O 1
ATOM 711 N N . LEU A 1 94 ? 4.166 5.121 -15.116 1.00 97.81 94 LEU A N 1
ATOM 712 C CA . LEU A 1 94 ? 5.583 4.959 -14.810 1.00 97.81 94 LEU A CA 1
ATOM 713 C C . LEU A 1 94 ? 5.788 4.064 -13.601 1.00 97.81 94 LEU A C 1
ATOM 715 O O . LEU A 1 94 ? 5.077 4.202 -12.606 1.00 97.81 94 LEU A O 1
ATOM 719 N N . ASN A 1 95 ? 6.768 3.176 -13.688 1.00 98.81 95 ASN A N 1
ATOM 720 C CA . ASN A 1 95 ? 7.365 2.523 -12.537 1.00 98.81 95 ASN A CA 1
ATOM 721 C C . ASN A 1 95 ? 8.462 3.438 -11.971 1.00 98.81 95 ASN A C 1
ATOM 723 O O . ASN A 1 95 ? 9.219 4.042 -12.734 1.00 98.81 95 ASN A O 1
ATOM 727 N N . ILE A 1 96 ? 8.533 3.544 -10.646 1.00 98.88 96 ILE A N 1
ATOM 728 C CA . ILE A 1 96 ? 9.742 4.000 -9.958 1.00 98.88 96 ILE A CA 1
ATOM 729 C C . ILE A 1 96 ? 10.204 2.839 -9.093 1.00 98.88 96 ILE A C 1
ATOM 731 O O . ILE A 1 96 ? 9.410 2.323 -8.299 1.00 98.88 96 ILE A O 1
ATOM 735 N N . ASP A 1 97 ? 11.464 2.475 -9.265 1.00 98.88 97 ASP A N 1
ATOM 736 C CA . ASP A 1 97 ? 12.132 1.374 -8.588 1.00 98.88 97 ASP A CA 1
ATOM 737 C C . ASP A 1 97 ? 13.227 1.924 -7.670 1.00 98.88 97 ASP A C 1
ATOM 739 O O . ASP A 1 97 ? 14.022 2.787 -8.069 1.00 98.88 97 ASP A O 1
ATOM 743 N N . VAL A 1 98 ? 13.183 1.510 -6.405 1.00 98.81 98 VAL A N 1
ATOM 744 C CA . VAL A 1 98 ? 13.965 2.086 -5.319 1.00 98.81 98 VAL A CA 1
ATOM 745 C C . VAL A 1 98 ? 14.619 0.991 -4.494 1.00 98.81 98 VAL A C 1
ATOM 747 O O . VA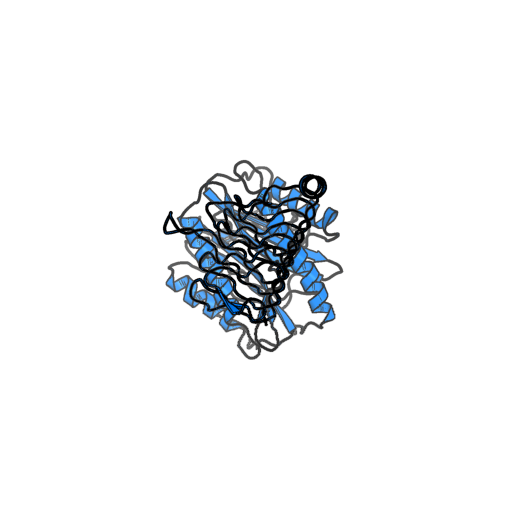L A 1 98 ? 14.021 0.451 -3.563 1.00 98.81 98 VAL A O 1
ATOM 750 N N . ALA A 1 99 ? 15.922 0.860 -4.703 1.00 98.50 99 ALA A N 1
ATOM 751 C CA . ALA A 1 99 ? 16.794 0.097 -3.835 1.00 98.50 99 ALA A CA 1
ATOM 752 C C . ALA A 1 99 ? 17.638 1.008 -2.933 1.00 98.50 99 ALA A C 1
ATOM 754 O O . ALA A 1 99 ? 18.222 2.011 -3.365 1.00 98.50 99 ALA A O 1
ATOM 755 N N . VAL A 1 100 ? 17.740 0.646 -1.656 1.00 98.50 100 VAL A N 1
ATOM 756 C CA . VAL A 1 100 ? 18.494 1.394 -0.641 1.00 98.50 100 VAL A CA 1
ATOM 757 C C . VAL A 1 100 ? 19.412 0.459 0.124 1.00 98.50 100 VAL A C 1
ATOM 759 O O . VAL A 1 100 ? 18.999 -0.630 0.511 1.00 98.50 100 VAL A O 1
ATOM 762 N N . VAL A 1 101 ? 20.628 0.922 0.421 1.00 98.50 101 VAL A N 1
ATOM 763 C CA . VAL A 1 101 ? 21.528 0.276 1.379 1.00 98.50 101 VAL A CA 1
ATOM 764 C C . VAL A 1 101 ? 21.659 1.120 2.648 1.00 98.50 101 VAL A C 1
ATOM 766 O O . VAL A 1 101 ? 21.987 2.310 2.607 1.00 98.50 101 VAL A O 1
ATOM 769 N N . LYS A 1 102 ? 21.390 0.497 3.797 1.00 97.88 102 LYS A N 1
ATOM 770 C CA . LYS A 1 102 ? 21.534 1.084 5.134 1.00 97.88 102 LYS A CA 1
ATOM 771 C C . LYS A 1 102 ? 22.284 0.103 6.025 1.00 97.88 102 LYS A C 1
ATOM 773 O O . LYS A 1 102 ? 21.918 -1.063 6.113 1.00 97.88 102 LYS A O 1
ATOM 778 N N . ASP A 1 103 ? 23.351 0.576 6.667 1.00 96.50 103 ASP A N 1
ATOM 779 C CA . ASP A 1 103 ? 24.198 -0.216 7.571 1.00 96.50 103 ASP A CA 1
ATOM 780 C C . ASP A 1 103 ? 24.681 -1.554 6.962 1.00 96.50 103 ASP A C 1
ATOM 782 O O . ASP A 1 103 ? 24.811 -2.552 7.667 1.00 96.50 103 ASP A O 1
ATOM 786 N N . GLY A 1 104 ? 24.919 -1.585 5.644 1.00 97.81 104 GLY A N 1
ATOM 787 C CA . GLY A 1 104 ? 25.360 -2.779 4.912 1.00 97.81 104 GLY A CA 1
ATOM 788 C C . GLY A 1 104 ? 24.250 -3.746 4.477 1.00 97.81 104 GLY A C 1
ATOM 789 O O . GLY A 1 104 ? 24.568 -4.803 3.943 1.00 97.81 104 GLY A O 1
ATOM 790 N N . TYR A 1 105 ? 22.973 -3.400 4.673 1.00 98.62 105 TYR A N 1
ATOM 791 C CA . TYR A 1 105 ? 21.830 -4.220 4.262 1.00 98.62 105 TYR A CA 1
ATOM 792 C C . TYR A 1 105 ? 20.980 -3.514 3.217 1.00 98.62 105 TYR A C 1
ATOM 794 O O . TYR A 1 105 ? 20.686 -2.322 3.341 1.00 98.62 105 TYR A O 1
ATOM 802 N N . TYR A 1 106 ? 20.553 -4.269 2.215 1.00 98.75 106 TYR A N 1
ATOM 803 C CA . TYR A 1 106 ? 19.769 -3.791 1.088 1.00 98.75 106 TYR A CA 1
ATOM 804 C C . TYR A 1 106 ? 18.274 -3.990 1.343 1.00 98.75 106 TYR A C 1
ATOM 806 O O . TYR A 1 106 ? 17.860 -4.920 2.035 1.00 98.75 106 TYR A O 1
ATOM 814 N N . GLY A 1 107 ? 17.458 -3.096 0.799 1.00 98.56 107 GLY A N 1
ATOM 815 C CA . GLY A 1 107 ? 16.011 -3.250 0.726 1.00 98.56 107 GLY A CA 1
ATOM 816 C C . GLY A 1 107 ? 15.510 -2.678 -0.586 1.00 98.56 107 GLY A C 1
ATOM 817 O O . GLY A 1 107 ? 16.021 -1.642 -1.016 1.00 98.56 107 GLY A O 1
ATOM 818 N N . ASP A 1 108 ? 14.535 -3.359 -1.184 1.00 98.81 108 ASP A N 1
ATOM 819 C CA . ASP A 1 108 ? 14.137 -3.103 -2.566 1.00 98.81 108 ASP A CA 1
ATOM 820 C C . ASP A 1 108 ? 12.625 -3.183 -2.797 1.00 98.81 108 ASP A C 1
ATOM 822 O O . ASP A 1 108 ? 11.911 -3.996 -2.183 1.00 98.81 108 ASP A O 1
ATOM 826 N N . THR A 1 109 ? 12.121 -2.265 -3.617 1.00 98.81 109 THR A N 1
ATOM 827 C CA . THR A 1 109 ? 10.716 -2.185 -4.008 1.00 98.81 109 THR A CA 1
ATOM 828 C C . THR A 1 109 ? 10.492 -1.187 -5.133 1.00 98.81 109 THR A C 1
ATOM 830 O O . THR A 1 109 ? 11.053 -0.092 -5.172 1.00 98.81 109 THR A O 1
ATOM 833 N N . SER A 1 110 ? 9.498 -1.503 -5.955 1.00 98.62 110 SER A N 1
ATOM 834 C CA . SER A 1 110 ? 9.024 -0.650 -7.030 1.00 98.62 110 SER A CA 1
ATOM 835 C C . SER A 1 110 ? 7.501 -0.562 -7.077 1.00 98.62 110 SER A C 1
ATOM 837 O O . SER A 1 110 ? 6.753 -1.427 -6.596 1.00 98.62 110 SER A O 1
ATOM 839 N N . LYS A 1 111 ? 7.001 0.531 -7.656 1.00 98.38 111 LYS A N 1
ATOM 840 C CA . LYS A 1 111 ? 5.563 0.797 -7.759 1.00 98.38 111 LYS A CA 1
ATOM 841 C C . LYS A 1 111 ? 5.216 1.566 -9.026 1.00 98.38 111 LYS A C 1
ATOM 843 O O . LYS A 1 111 ? 5.882 2.538 -9.371 1.00 98.38 111 LYS A O 1
ATOM 848 N N . MET A 1 112 ? 4.089 1.200 -9.645 1.00 98.12 112 MET A N 1
ATOM 849 C CA . MET A 1 112 ? 3.499 2.001 -10.722 1.00 98.12 112 MET A CA 1
ATOM 850 C C . MET A 1 112 ? 2.726 3.215 -10.202 1.00 98.12 112 MET A C 1
ATOM 852 O O . MET A 1 112 ? 1.947 3.128 -9.242 1.00 98.12 112 MET A O 1
ATOM 856 N N . PHE A 1 113 ? 2.849 4.308 -10.944 1.00 97.50 113 PHE A N 1
ATOM 857 C CA . PHE A 1 113 ? 2.112 5.553 -10.801 1.00 97.50 113 PHE A CA 1
ATOM 858 C C . PHE A 1 113 ? 1.460 5.944 -12.131 1.00 97.50 113 PHE A C 1
ATOM 860 O O . PHE A 1 113 ? 1.822 5.440 -13.196 1.00 97.50 113 PHE A O 1
ATOM 867 N N . CYS A 1 114 ? 0.492 6.856 -12.066 1.00 95.62 114 CYS A N 1
ATOM 868 C CA . CYS A 1 114 ? -0.145 7.447 -13.239 1.00 95.62 114 CYS A CA 1
ATOM 869 C C . CYS A 1 114 ? -0.020 8.965 -13.179 1.00 95.62 114 CYS A C 1
ATOM 871 O O . CYS A 1 114 ? -0.145 9.561 -12.108 1.00 95.62 114 CYS A O 1
ATOM 873 N N . VAL A 1 115 ? 0.228 9.583 -14.330 1.00 96.12 115 VAL A N 1
ATOM 874 C CA . VAL A 1 115 ? 0.503 11.015 -14.426 1.00 96.12 115 VAL A CA 1
ATOM 875 C C . VAL A 1 115 ? -0.754 11.766 -14.858 1.00 96.12 115 VAL A C 1
ATOM 877 O O . VAL A 1 115 ? -1.179 11.697 -16.009 1.00 96.12 115 VAL A O 1
ATOM 880 N N . GLY A 1 116 ? -1.343 12.541 -13.947 1.00 87.94 116 GLY A N 1
ATOM 881 C CA . GLY A 1 116 ? -2.538 13.334 -14.246 1.00 87.94 116 GLY A CA 1
ATOM 882 C C . GLY A 1 116 ? -3.768 12.461 -14.533 1.00 87.94 116 GLY A C 1
ATOM 883 O O . GLY A 1 116 ? -4.094 11.572 -13.751 1.00 87.94 116 GLY A O 1
ATOM 884 N N . LYS A 1 117 ? -4.485 12.745 -15.630 1.00 81.88 117 LYS A N 1
ATOM 885 C CA . LYS A 1 117 ? -5.713 12.030 -16.013 1.00 81.88 117 LYS A CA 1
ATOM 886 C C . LYS A 1 117 ? -5.409 10.580 -16.371 1.00 81.88 117 LYS A C 1
ATOM 888 O O . LYS A 1 117 ? -4.474 10.266 -17.098 1.00 81.88 117 LYS A O 1
ATOM 893 N N . GLU A 1 118 ? -6.288 9.724 -15.887 1.00 80.31 118 GLU A N 1
ATOM 894 C CA . GLU A 1 118 ? -6.211 8.280 -15.976 1.00 80.31 118 GLU A CA 1
ATOM 895 C C . GLU A 1 118 ? -6.235 7.744 -17.421 1.00 80.31 118 GLU A C 1
ATOM 897 O O . GLU A 1 118 ? -7.200 7.932 -18.165 1.00 80.31 118 GLU A O 1
ATOM 902 N N . ASN A 1 119 ? -5.177 7.018 -17.803 1.00 84.75 119 ASN A N 1
ATOM 903 C CA . ASN A 1 119 ? -5.146 6.160 -18.987 1.00 84.75 119 ASN A CA 1
ATOM 904 C C . ASN A 1 119 ? -5.747 4.795 -18.627 1.00 84.75 119 ASN A C 1
ATOM 906 O O . ASN A 1 119 ? -5.107 3.988 -17.955 1.00 84.75 119 ASN A O 1
ATOM 910 N N . ILE A 1 120 ? -6.967 4.524 -19.096 1.00 91.38 120 ILE A N 1
ATOM 911 C CA . ILE A 1 120 ? -7.732 3.314 -18.744 1.00 91.38 120 ILE A CA 1
ATOM 912 C C . ILE A 1 120 ? -6.949 2.029 -19.055 1.00 91.38 120 ILE A C 1
ATOM 914 O O . ILE A 1 120 ? -6.920 1.113 -18.233 1.00 91.38 120 ILE A O 1
ATOM 918 N N . LYS A 1 121 ? -6.286 1.956 -20.219 1.00 93.62 121 LYS A N 1
ATOM 919 C CA . LYS A 1 121 ? -5.513 0.767 -20.619 1.00 93.62 121 LYS A CA 1
ATOM 920 C C . LYS A 1 121 ? -4.290 0.576 -19.721 1.00 93.62 121 LYS A C 1
ATOM 922 O O . LYS A 1 121 ? -4.041 -0.541 -19.272 1.00 93.62 121 LYS A O 1
ATOM 927 N N . GLY A 1 122 ? -3.572 1.662 -19.430 1.00 94.62 122 GLY A N 1
ATOM 928 C CA . GLY A 1 122 ? -2.423 1.646 -18.523 1.00 94.62 122 GLY A CA 1
ATOM 929 C C . GLY A 1 122 ? -2.811 1.253 -17.097 1.00 94.62 122 GLY A C 1
ATOM 930 O O . GLY A 1 122 ? -2.200 0.366 -16.513 1.00 94.62 122 GLY A O 1
ATOM 931 N N . LEU A 1 123 ? -3.895 1.820 -16.563 1.00 94.56 123 LEU A N 1
ATOM 932 C CA . LEU A 1 123 ? -4.423 1.456 -15.247 1.00 94.56 123 LEU A CA 1
ATOM 933 C C . LEU A 1 123 ? -4.866 -0.000 -15.168 1.00 94.56 123 LEU A C 1
ATOM 935 O O . LEU A 1 123 ? -4.644 -0.657 -14.147 1.00 94.56 123 LEU A O 1
ATOM 939 N N . HIS A 1 124 ? -5.493 -0.512 -16.229 1.00 96.38 124 HIS A N 1
ATOM 940 C CA . HIS A 1 124 ? -5.876 -1.913 -16.280 1.00 96.38 124 HIS A CA 1
ATOM 941 C C . HIS A 1 124 ? -4.642 -2.819 -16.225 1.00 96.38 124 HIS A C 1
ATOM 943 O O . HIS A 1 124 ? -4.605 -3.717 -15.385 1.00 96.38 124 HIS A O 1
ATOM 949 N N . LEU A 1 125 ? -3.610 -2.527 -17.027 1.00 98.38 125 LEU A N 1
ATOM 950 C CA . LEU A 1 125 ? -2.327 -3.231 -16.977 1.00 98.38 125 LEU A CA 1
ATOM 951 C C . LEU A 1 125 ? -1.723 -3.184 -15.563 1.00 98.38 125 LEU A C 1
ATOM 953 O O . LEU A 1 125 ? -1.485 -4.237 -14.979 1.00 98.38 125 LEU A O 1
ATOM 957 N N . CYS A 1 126 ? -1.589 -1.997 -14.959 1.00 98.19 126 CYS A N 1
ATOM 958 C CA . CYS A 1 126 ? -1.078 -1.841 -13.593 1.00 98.19 126 CYS A CA 1
ATOM 959 C C . CYS A 1 126 ? -1.867 -2.685 -12.575 1.00 98.19 126 CYS A C 1
ATOM 961 O O . CYS A 1 126 ? -1.286 -3.337 -11.706 1.00 98.19 126 CYS A O 1
ATOM 963 N N . LYS A 1 127 ? -3.202 -2.728 -12.687 1.00 98.00 127 LYS A N 1
ATOM 964 C CA . LYS A 1 127 ? -4.059 -3.550 -11.820 1.00 98.00 127 LYS A CA 1
ATOM 965 C C . LYS A 1 127 ? -3.786 -5.045 -11.995 1.00 98.00 127 LYS A C 1
ATOM 967 O O . LYS A 1 127 ? -3.765 -5.770 -10.997 1.00 98.00 127 LYS A O 1
ATOM 972 N N . ILE A 1 128 ? -3.597 -5.514 -13.230 1.00 98.50 128 ILE A N 1
ATOM 973 C CA . ILE A 1 128 ? -3.259 -6.913 -13.521 1.00 98.50 128 ILE A CA 1
ATOM 974 C C . ILE A 1 128 ? -1.875 -7.254 -12.966 1.00 98.50 128 ILE A C 1
ATOM 976 O O . ILE A 1 128 ? -1.774 -8.215 -12.202 1.00 98.50 128 ILE A O 1
ATOM 980 N N . THR A 1 129 ? -0.854 -6.441 -13.245 1.00 98.81 129 THR A N 1
ATOM 981 C CA . THR A 1 129 ? 0.508 -6.621 -12.723 1.00 98.81 129 THR A CA 1
ATOM 982 C C . THR A 1 129 ? 0.505 -6.700 -11.202 1.00 98.81 129 THR A C 1
ATOM 984 O O . THR A 1 129 ? 0.950 -7.698 -10.635 1.00 98.81 129 THR A O 1
ATOM 987 N N . LYS A 1 130 ? -0.101 -5.715 -10.526 1.00 98.69 130 LYS A N 1
ATOM 988 C CA . LYS A 1 130 ? -0.189 -5.693 -9.062 1.00 98.69 130 LYS A CA 1
ATOM 989 C C . LYS A 1 130 ? -0.884 -6.941 -8.526 1.00 98.69 130 LYS A C 1
ATOM 991 O O . LYS A 1 130 ? -0.401 -7.567 -7.591 1.00 98.69 130 LYS A O 1
ATOM 996 N N . LYS A 1 131 ? -2.018 -7.336 -9.114 1.00 98.56 131 LYS A N 1
ATOM 997 C CA . LYS A 1 131 ? -2.740 -8.532 -8.665 1.00 98.56 131 LYS A CA 1
ATOM 998 C C . LYS A 1 131 ? -1.922 -9.812 -8.870 1.00 98.56 131 LYS A C 1
ATOM 1000 O O . LYS A 1 131 ? -2.003 -10.687 -8.015 1.00 98.56 131 LYS A O 1
ATOM 1005 N N . SER A 1 132 ? -1.127 -9.909 -9.936 1.00 98.81 132 SER A N 1
ATOM 1006 C CA . SER A 1 132 ? -0.239 -11.058 -10.159 1.00 98.81 132 SER A CA 1
ATOM 1007 C C . SER A 1 132 ? 0.815 -11.195 -9.052 1.00 98.81 132 SER A C 1
ATOM 1009 O O . SER A 1 132 ? 0.945 -12.277 -8.485 1.00 98.81 132 SER A O 1
ATOM 1011 N N . LEU A 1 133 ? 1.444 -10.081 -8.649 1.00 98.75 133 LEU A N 1
ATOM 1012 C CA . LEU A 1 133 ? 2.378 -10.020 -7.522 1.00 98.75 133 LEU A CA 1
ATOM 1013 C C . LEU A 1 133 ? 1.729 -10.533 -6.227 1.00 98.75 133 LEU A C 1
ATOM 1015 O O . LEU A 1 133 ? 2.244 -11.452 -5.599 1.00 98.75 133 LEU A O 1
ATOM 1019 N N . TYR A 1 134 ? 0.565 -9.998 -5.840 1.00 98.56 134 TYR A N 1
ATOM 1020 C CA . TYR A 1 134 ? -0.093 -10.414 -4.591 1.00 98.56 134 TYR A CA 1
ATOM 1021 C C . TYR A 1 134 ? -0.617 -11.854 -4.618 1.00 98.56 134 TYR A C 1
ATOM 1023 O O . TYR A 1 134 ? -0.667 -12.495 -3.569 1.00 98.56 134 TYR A O 1
ATOM 1031 N N . LEU A 1 135 ? -1.010 -12.382 -5.783 1.00 98.50 135 LEU A N 1
ATOM 1032 C CA . LEU A 1 135 ? -1.355 -13.801 -5.911 1.00 98.50 135 LEU A CA 1
ATOM 1033 C C . LEU A 1 135 ? -0.131 -14.688 -5.666 1.00 98.50 135 LEU A C 1
ATOM 1035 O O . LEU A 1 135 ? -0.249 -15.685 -4.956 1.00 98.50 135 LEU A O 1
ATOM 1039 N N . ALA A 1 136 ? 1.028 -14.296 -6.196 1.00 98.38 136 ALA A N 1
ATOM 1040 C CA . ALA A 1 136 ? 2.285 -14.989 -5.960 1.00 98.38 136 ALA A CA 1
ATOM 1041 C C . ALA A 1 136 ? 2.676 -14.941 -4.477 1.00 98.38 136 ALA A C 1
ATOM 1043 O O . ALA A 1 136 ? 2.893 -15.989 -3.876 1.00 98.38 136 ALA A O 1
ATOM 1044 N N . ILE A 1 137 ? 2.641 -13.756 -3.854 1.00 98.38 137 ILE A N 1
ATOM 1045 C CA . ILE A 1 137 ? 2.919 -13.576 -2.418 1.00 98.38 137 ILE A CA 1
ATOM 1046 C C . ILE A 1 137 ? 2.000 -14.457 -1.564 1.00 98.38 137 ILE A C 1
ATOM 1048 O O . ILE A 1 137 ? 2.470 -15.162 -0.680 1.00 98.38 137 ILE A O 1
ATOM 1052 N N . LYS A 1 138 ? 0.694 -14.493 -1.865 1.00 96.94 138 LYS A N 1
ATOM 1053 C CA . LYS A 1 138 ? -0.281 -15.315 -1.128 1.00 96.94 138 LYS A CA 1
ATOM 1054 C C . LYS A 1 138 ? 0.040 -16.815 -1.161 1.00 96.94 138 LYS A C 1
ATOM 1056 O O . LYS A 1 138 ? -0.399 -17.543 -0.274 1.00 96.94 138 LYS A O 1
ATOM 1061 N N . SER A 1 139 ? 0.753 -17.288 -2.182 1.00 95.31 139 SER A N 1
ATOM 1062 C CA . SER A 1 139 ? 1.132 -18.699 -2.291 1.00 95.31 139 SER A CA 1
ATOM 1063 C C . SER A 1 139 ? 2.301 -19.088 -1.378 1.00 95.31 139 SER A C 1
ATOM 1065 O O . SER A 1 139 ? 2.466 -20.275 -1.109 1.00 95.31 139 SER A O 1
ATOM 1067 N N . ILE A 1 140 ? 3.076 -18.115 -0.880 1.00 97.44 140 ILE A N 1
ATOM 1068 C CA . ILE A 1 140 ? 4.342 -18.336 -0.174 1.00 97.44 140 ILE A CA 1
ATOM 1069 C C . ILE A 1 140 ? 4.120 -18.866 1.238 1.00 97.44 140 ILE A C 1
ATOM 1071 O O . ILE A 1 140 ? 3.425 -18.265 2.055 1.00 97.44 140 ILE A O 1
ATOM 1075 N N . ARG A 1 141 ? 4.789 -19.979 1.526 1.00 96.50 141 ARG A N 1
ATOM 1076 C CA . ARG A 1 141 ? 4.963 -20.576 2.852 1.00 96.50 141 ARG A CA 1
ATOM 1077 C C . ARG A 1 141 ? 6.127 -21.573 2.804 1.00 96.50 141 ARG A C 1
ATOM 1079 O O . ARG A 1 141 ? 6.461 -22.035 1.708 1.00 96.50 141 ARG A O 1
ATOM 1086 N N . PRO A 1 142 ? 6.723 -21.949 3.944 1.00 97.75 142 PRO A N 1
ATOM 1087 C CA . PRO A 1 142 ? 7.732 -23.001 3.973 1.00 97.75 142 PRO A CA 1
ATOM 1088 C C . PRO A 1 142 ? 7.242 -24.310 3.337 1.00 97.75 142 PRO A C 1
ATOM 1090 O O . PRO A 1 142 ? 6.068 -24.669 3.440 1.00 97.75 142 PRO A O 1
ATOM 1093 N N . GLY A 1 143 ? 8.149 -25.026 2.673 1.00 97.19 143 GLY A N 1
ATOM 1094 C CA . GLY A 1 143 ? 7.885 -26.343 2.085 1.00 97.19 143 GLY A CA 1
ATOM 1095 C C . GLY A 1 143 ? 7.343 -26.331 0.652 1.00 97.19 143 GLY A C 1
ATOM 1096 O O . GLY A 1 143 ? 7.317 -27.382 0.016 1.00 97.19 143 GLY A O 1
ATOM 1097 N N . ILE A 1 144 ? 6.950 -25.178 0.101 1.00 96.50 144 ILE A N 1
ATOM 1098 C CA . ILE A 1 144 ? 6.568 -25.090 -1.319 1.00 96.50 144 ILE A CA 1
ATOM 1099 C C . ILE A 1 144 ? 7.797 -24.923 -2.217 1.00 96.50 144 ILE A C 1
ATOM 1101 O O . ILE A 1 144 ? 8.837 -24.417 -1.791 1.00 96.50 144 ILE A O 1
ATOM 1105 N N . ARG A 1 145 ? 7.648 -25.296 -3.488 1.00 97.38 145 ARG A N 1
ATOM 1106 C CA . ARG A 1 145 ? 8.655 -25.072 -4.529 1.00 97.38 145 ARG A CA 1
ATOM 1107 C C . ARG A 1 145 ? 8.693 -23.612 -4.972 1.00 97.38 145 ARG A C 1
ATOM 1109 O O . ARG A 1 145 ? 7.638 -23.008 -5.164 1.00 97.38 145 ARG A O 1
ATOM 1116 N N . LEU A 1 146 ? 9.890 -23.074 -5.204 1.00 97.62 146 LEU A N 1
ATOM 1117 C CA . LEU A 1 146 ? 10.090 -21.700 -5.676 1.00 97.62 146 LEU A CA 1
ATOM 1118 C C . LEU A 1 146 ? 9.351 -21.433 -7.002 1.00 97.62 146 LEU A C 1
ATOM 1120 O O . LEU A 1 146 ? 8.733 -20.379 -7.154 1.00 97.62 146 LEU A O 1
ATOM 1124 N N . LYS A 1 147 ? 9.320 -22.408 -7.925 1.00 97.12 147 LYS A N 1
ATOM 1125 C CA . LYS A 1 147 ? 8.616 -22.307 -9.221 1.00 97.12 147 LYS A CA 1
ATOM 1126 C C . LYS A 1 147 ? 7.123 -22.004 -9.108 1.00 97.12 147 LYS A C 1
ATOM 1128 O O . LYS A 1 147 ? 6.531 -21.511 -10.068 1.00 97.12 147 LYS A O 1
ATOM 1133 N N . GLU A 1 148 ? 6.491 -22.288 -7.967 1.00 97.94 148 GLU A N 1
ATOM 1134 C CA . GLU A 1 148 ? 5.064 -22.006 -7.786 1.00 97.94 148 GLU A CA 1
ATOM 1135 C C . GLU A 1 148 ? 4.767 -20.497 -7.820 1.00 97.94 148 GLU A C 1
ATOM 1137 O O . GLU A 1 148 ? 3.664 -20.114 -8.215 1.00 97.94 148 GLU A O 1
ATOM 1142 N N . ILE A 1 149 ? 5.753 -19.636 -7.524 1.00 98.38 149 ILE A N 1
ATOM 1143 C CA . ILE A 1 149 ? 5.662 -18.177 -7.705 1.00 98.38 149 ILE A CA 1
ATOM 1144 C C . ILE A 1 149 ? 5.415 -17.850 -9.183 1.00 98.38 149 ILE A C 1
ATOM 1146 O O . ILE A 1 149 ? 4.377 -17.279 -9.531 1.00 98.38 149 ILE A O 1
ATOM 1150 N N . GLY A 1 150 ? 6.333 -18.261 -10.062 1.00 98.50 150 GLY A N 1
ATOM 1151 C CA . GLY A 1 150 ? 6.252 -17.991 -11.496 1.00 98.50 150 GLY A CA 1
ATOM 1152 C C . GLY A 1 150 ? 5.041 -18.638 -12.160 1.00 98.50 150 GLY A C 1
ATOM 1153 O O . GLY A 1 150 ? 4.331 -17.991 -12.926 1.00 98.50 150 GLY A O 1
ATOM 1154 N N . LYS A 1 151 ? 4.718 -19.879 -11.787 1.00 98.50 151 LYS A N 1
ATOM 1155 C CA . LYS A 1 151 ? 3.520 -20.587 -12.260 1.00 98.50 151 LYS A CA 1
ATOM 1156 C C . LYS A 1 151 ? 2.219 -19.887 -11.859 1.00 98.50 151 LYS A C 1
ATOM 1158 O O . LYS A 1 151 ? 1.284 -19.810 -12.660 1.00 98.50 151 LYS A O 1
ATOM 1163 N N . THR A 1 152 ? 2.144 -19.349 -10.639 1.00 98.69 152 THR A N 1
ATOM 1164 C CA . THR A 1 152 ? 0.979 -18.584 -10.164 1.00 98.69 152 THR A CA 1
ATOM 1165 C C . THR A 1 152 ? 0.807 -17.287 -10.950 1.00 98.69 152 THR A C 1
ATOM 1167 O O . THR A 1 152 ? -0.309 -16.968 -11.376 1.00 98.69 152 THR A O 1
ATOM 1170 N N . ILE A 1 153 ? 1.906 -16.560 -11.176 1.00 98.81 153 ILE A N 1
ATOM 1171 C CA . ILE A 1 153 ? 1.917 -15.331 -11.977 1.00 98.81 153 ILE A CA 1
ATOM 1172 C C . ILE A 1 153 ? 1.483 -15.646 -13.408 1.00 98.81 153 ILE A C 1
ATOM 1174 O O . ILE A 1 153 ? 0.531 -15.037 -13.900 1.00 98.81 153 ILE A O 1
ATOM 1178 N N . GLU A 1 154 ? 2.102 -16.638 -14.051 1.00 98.69 154 GLU A N 1
ATOM 1179 C CA . GLU A 1 154 ? 1.837 -16.958 -15.452 1.00 98.69 154 GLU A CA 1
ATOM 1180 C C . GLU A 1 154 ? 0.413 -17.414 -15.702 1.00 98.69 154 GLU A C 1
ATOM 1182 O O . GLU A 1 154 ? -0.249 -16.880 -16.597 1.00 98.69 154 GLU A O 1
ATOM 1187 N N . LYS A 1 155 ? -0.111 -18.309 -14.860 1.00 98.62 155 LYS A N 1
ATOM 1188 C CA . LYS A 1 155 ? -1.507 -18.745 -14.940 1.00 98.62 155 LYS A CA 1
ATOM 1189 C C . LYS A 1 155 ? -2.477 -17.564 -14.888 1.00 98.62 155 LYS A C 1
ATOM 1191 O O . LYS A 1 155 ? -3.459 -17.533 -15.629 1.00 98.62 155 LYS A O 1
ATOM 1196 N N . TYR A 1 156 ? -2.230 -16.590 -14.013 1.00 98.81 156 TYR A N 1
ATOM 1197 C CA . TYR A 1 156 ? -3.105 -15.429 -13.889 1.00 98.81 156 TYR A CA 1
ATOM 1198 C C . TYR A 1 156 ? -2.951 -14.459 -15.065 1.00 98.81 156 TYR A C 1
ATOM 1200 O O . TYR A 1 156 ? -3.954 -14.069 -15.661 1.00 98.81 156 TYR A O 1
ATOM 1208 N N . VAL A 1 157 ? -1.722 -14.077 -15.409 1.00 98.62 157 VAL A N 1
ATOM 1209 C CA . VAL A 1 157 ? -1.434 -13.057 -16.428 1.00 98.62 157 VAL A CA 1
ATOM 1210 C C . VAL A 1 157 ? -1.887 -13.506 -17.818 1.00 98.62 157 VAL A C 1
ATOM 1212 O O . VAL A 1 157 ? -2.570 -12.751 -18.513 1.00 98.62 157 VAL A O 1
ATOM 1215 N N . THR A 1 158 ? -1.600 -14.754 -18.195 1.00 97.88 158 THR A N 1
ATOM 1216 C CA . THR A 1 158 ? -2.007 -15.310 -19.498 1.00 97.88 158 THR A CA 1
ATOM 1217 C C . THR A 1 158 ? -3.528 -15.384 -19.636 1.00 97.88 158 THR A C 1
ATOM 1219 O O . THR A 1 158 ? -4.061 -15.017 -20.680 1.00 97.88 158 THR A O 1
ATOM 1222 N N . SER A 1 159 ? -4.260 -15.704 -18.557 1.00 98.19 159 SER A N 1
ATOM 1223 C CA . SER A 1 159 ? -5.738 -15.674 -18.536 1.00 98.19 159 SER A CA 1
ATOM 1224 C C . SER A 1 159 ? -6.351 -14.282 -18.766 1.00 98.19 159 SER A C 1
ATOM 1226 O O . SER A 1 159 ? -7.568 -14.143 -18.905 1.00 98.19 159 SER A O 1
ATOM 1228 N N . LYS A 1 160 ? -5.522 -13.232 -18.748 1.00 98.38 160 LYS A N 1
ATOM 1229 C CA . LYS A 1 160 ? -5.904 -11.836 -18.983 1.00 98.38 160 LYS A CA 1
ATOM 1230 C C . LYS A 1 160 ? -5.390 -11.296 -20.316 1.00 98.38 160 LYS A C 1
ATOM 1232 O O . LYS A 1 160 ? -5.569 -10.110 -20.565 1.00 98.38 160 LYS A O 1
ATOM 1237 N N . ASN A 1 161 ? -4.820 -12.149 -21.171 1.00 97.69 161 ASN A N 1
ATOM 1238 C CA . ASN A 1 161 ? -4.246 -11.783 -22.470 1.00 97.69 161 ASN A CA 1
ATOM 1239 C C . ASN A 1 161 ? -3.084 -10.777 -22.368 1.00 97.69 161 ASN A C 1
ATOM 1241 O O . ASN A 1 161 ? -2.913 -9.924 -23.236 1.00 97.69 161 ASN A O 1
ATOM 1245 N N . TYR A 1 162 ? -2.292 -10.886 -21.301 1.00 98.62 162 TYR A N 1
ATOM 1246 C CA . TYR A 1 162 ? -1.035 -10.163 -21.114 1.00 98.62 162 TYR A CA 1
ATOM 1247 C C . TYR A 1 162 ? 0.143 -11.141 -21.196 1.00 98.62 162 TYR A C 1
ATOM 1249 O O . TYR A 1 162 ? -0.041 -12.354 -21.064 1.00 98.62 162 TYR A O 1
ATOM 1257 N N . SER A 1 163 ? 1.354 -10.627 -21.402 1.00 98.75 163 SER A N 1
ATOM 1258 C CA . SER A 1 163 ? 2.570 -11.443 -21.463 1.00 98.75 163 SER A CA 1
ATOM 1259 C C . SER A 1 163 ? 3.576 -11.057 -20.380 1.00 98.75 163 SER A C 1
ATOM 1261 O O . SER A 1 163 ? 3.461 -10.007 -19.752 1.00 98.75 163 SER A O 1
ATOM 1263 N N . ILE A 1 164 ? 4.538 -11.941 -20.125 1.00 98.75 164 ILE A N 1
ATOM 1264 C CA . ILE A 1 164 ? 5.479 -11.839 -19.005 1.00 98.75 164 ILE A CA 1
ATOM 1265 C C . ILE A 1 164 ? 6.883 -11.797 -19.580 1.00 98.75 164 ILE A C 1
ATOM 1267 O O . ILE A 1 164 ? 7.239 -12.664 -20.384 1.00 98.75 164 ILE A O 1
ATOM 1271 N N . VAL A 1 165 ? 7.666 -10.811 -19.160 1.00 98.69 165 VAL A N 1
ATOM 1272 C CA . VAL A 1 165 ? 9.084 -10.705 -19.514 1.00 98.69 165 VAL A CA 1
ATOM 1273 C C . VAL A 1 165 ? 9.845 -11.870 -18.883 1.00 98.69 165 VAL A C 1
ATOM 1275 O O . VAL A 1 165 ? 9.589 -12.234 -17.735 1.00 98.69 165 VAL A O 1
ATOM 1278 N N . ARG A 1 166 ? 10.748 -12.501 -19.643 1.00 98.25 166 ARG A N 1
ATOM 1279 C CA . ARG A 1 166 ? 11.440 -13.733 -19.214 1.00 98.25 166 ARG A CA 1
ATOM 1280 C C . ARG A 1 166 ? 12.943 -13.556 -19.020 1.00 98.25 166 ARG A C 1
ATOM 1282 O O . ARG A 1 166 ? 13.593 -14.445 -18.481 1.00 98.25 166 ARG A O 1
ATOM 1289 N N . GLU A 1 167 ? 13.465 -12.425 -19.473 1.00 98.00 167 GLU A N 1
ATOM 1290 C CA . GLU A 1 167 ? 14.869 -12.032 -19.451 1.00 98.00 167 GLU A CA 1
ATOM 1291 C C . GLU A 1 167 ? 15.300 -11.458 -18.088 1.00 98.00 167 GLU A C 1
ATOM 1293 O O . GLU A 1 167 ? 16.492 -11.406 -17.803 1.00 98.00 167 GLU A O 1
ATOM 1298 N N . TYR A 1 168 ? 14.335 -11.080 -17.242 1.00 98.38 168 TYR A N 1
ATOM 1299 C CA . TYR A 1 168 ? 14.545 -10.512 -15.909 1.00 98.38 168 TYR A CA 1
ATOM 1300 C C . TYR A 1 168 ? 13.721 -11.274 -14.863 1.00 98.38 168 TYR A C 1
ATOM 1302 O O . TYR A 1 168 ? 12.654 -11.823 -15.160 1.00 98.38 168 TYR A O 1
ATOM 1310 N N . CYS A 1 169 ? 14.224 -11.325 -13.634 1.00 98.19 169 CYS A N 1
ATOM 1311 C CA . CYS A 1 169 ? 13.671 -12.115 -12.541 1.00 98.19 169 CYS A CA 1
ATOM 1312 C C . CYS A 1 169 ? 13.833 -11.377 -11.214 1.00 98.19 169 CYS A C 1
ATOM 1314 O O . CYS A 1 169 ? 14.689 -10.509 -11.111 1.00 98.19 169 CYS A O 1
ATOM 1316 N N . GLY A 1 170 ? 13.072 -11.782 -10.198 1.00 98.56 170 GLY A N 1
ATOM 1317 C CA . GLY A 1 170 ? 13.379 -11.383 -8.830 1.00 98.56 170 GLY A CA 1
ATOM 1318 C C . GLY A 1 170 ? 14.672 -12.028 -8.342 1.00 98.56 170 GLY A C 1
ATOM 1319 O O . GLY A 1 170 ? 15.229 -12.927 -8.989 1.00 98.56 170 GLY A O 1
ATOM 1320 N N . HIS A 1 171 ? 15.131 -11.606 -7.174 1.00 98.56 171 HIS A N 1
ATOM 1321 C CA . HIS A 1 171 ? 16.395 -12.049 -6.600 1.00 98.56 171 HIS A CA 1
ATOM 1322 C C . HIS A 1 171 ? 16.331 -12.177 -5.076 1.00 98.56 171 HIS A C 1
ATOM 1324 O O . HIS A 1 171 ? 15.531 -11.536 -4.399 1.00 98.56 171 HIS A O 1
ATOM 1330 N N . GLY A 1 172 ? 17.198 -13.009 -4.506 1.00 98.50 172 GLY A N 1
ATOM 1331 C CA . GLY A 1 172 ? 17.539 -12.923 -3.093 1.00 98.50 172 GLY A CA 1
ATOM 1332 C C . GLY A 1 172 ? 18.126 -11.551 -2.773 1.00 98.50 172 GLY A C 1
ATOM 1333 O O . GLY A 1 172 ? 18.773 -10.919 -3.616 1.00 98.50 172 GLY A O 1
ATOM 1334 N N . ILE A 1 173 ? 17.896 -11.089 -1.548 1.00 98.44 173 ILE A N 1
ATOM 1335 C CA . ILE A 1 173 ? 18.373 -9.787 -1.083 1.00 98.44 173 ILE A CA 1
ATOM 1336 C C . ILE A 1 173 ? 18.742 -9.849 0.398 1.00 98.44 173 ILE A C 1
ATOM 1338 O O . ILE A 1 173 ? 18.080 -10.499 1.214 1.00 98.44 173 ILE A O 1
ATOM 1342 N N . GLY A 1 174 ? 19.818 -9.153 0.759 1.00 97.44 174 GLY A N 1
ATOM 1343 C CA . GLY A 1 174 ? 20.262 -9.078 2.142 1.00 97.44 174 GLY A CA 1
ATOM 1344 C C . GLY A 1 174 ? 21.498 -8.214 2.306 1.00 97.44 174 GLY A C 1
ATOM 1345 O O . GLY A 1 174 ? 21.397 -6.992 2.338 1.00 97.44 174 GLY A O 1
ATOM 1346 N N . LYS A 1 175 ? 22.668 -8.848 2.438 1.00 97.00 175 LYS A N 1
ATOM 1347 C CA . LYS A 1 175 ? 23.967 -8.147 2.502 1.00 97.00 175 LYS A CA 1
ATOM 1348 C C . LYS A 1 175 ? 24.507 -7.807 1.119 1.00 97.00 175 LYS A C 1
ATOM 1350 O O . LYS A 1 175 ? 25.340 -6.918 0.995 1.00 97.00 175 LYS A O 1
ATOM 1355 N N . ASN A 1 176 ? 24.026 -8.502 0.094 1.00 97.38 176 ASN A N 1
ATOM 1356 C CA . ASN A 1 176 ? 24.231 -8.142 -1.297 1.00 97.38 176 ASN A CA 1
ATOM 1357 C C . ASN A 1 176 ? 22.926 -7.599 -1.875 1.00 97.38 176 ASN A C 1
ATOM 1359 O O . ASN A 1 176 ? 21.840 -7.943 -1.398 1.00 97.38 176 ASN A O 1
ATOM 1363 N N . PHE A 1 177 ? 23.057 -6.773 -2.912 1.00 97.81 177 PHE A N 1
ATOM 1364 C CA . PHE A 1 177 ? 21.911 -6.221 -3.622 1.00 97.81 177 PHE A CA 1
ATOM 1365 C C . PHE A 1 177 ? 21.149 -7.332 -4.364 1.00 97.81 177 PHE A C 1
ATOM 1367 O O . PHE A 1 177 ? 19.992 -7.593 -4.058 1.00 97.81 177 PHE A O 1
ATOM 1374 N N . HIS A 1 178 ? 21.850 -8.065 -5.234 1.00 97.75 178 HIS A N 1
ATOM 1375 C CA . HIS A 1 178 ? 21.342 -9.261 -5.902 1.00 97.75 178 HIS A CA 1
ATOM 1376 C C . HIS A 1 178 ? 22.111 -10.495 -5.410 1.00 97.75 178 HIS A C 1
ATOM 1378 O O . HIS A 1 178 ? 23.331 -10.577 -5.570 1.00 97.75 178 HIS A O 1
ATOM 1384 N N . GLU A 1 179 ? 21.410 -11.465 -4.827 1.00 97.00 179 GLU A N 1
ATOM 1385 C CA . GLU A 1 179 ? 21.953 -12.763 -4.406 1.00 97.00 179 GLU A CA 1
ATOM 1386 C C . GLU A 1 179 ? 20.973 -13.910 -4.731 1.00 97.00 179 GLU A C 1
ATOM 1388 O O . GLU A 1 179 ? 19.841 -13.658 -5.141 1.00 97.00 179 GLU A O 1
ATOM 1393 N N . PRO A 1 180 ? 21.373 -15.191 -4.627 1.00 96.69 180 PRO A N 1
ATOM 1394 C CA . PRO A 1 180 ? 20.446 -16.304 -4.815 1.00 96.69 180 PRO A CA 1
ATOM 1395 C C . PRO A 1 180 ? 19.282 -16.294 -3.805 1.00 96.69 180 PRO A C 1
ATOM 1397 O O . PRO A 1 180 ? 19.486 -15.917 -2.651 1.00 96.69 180 PRO A O 1
ATOM 1400 N N . PRO A 1 181 ? 18.098 -16.816 -4.176 1.00 96.50 181 PRO A N 1
ATOM 1401 C CA . PRO A 1 181 ? 17.784 -17.463 -5.452 1.00 96.50 181 PRO A CA 1
ATOM 1402 C C . PRO A 1 181 ? 17.402 -16.466 -6.554 1.00 96.50 181 PRO A C 1
ATOM 1404 O O . PRO A 1 181 ? 17.146 -15.304 -6.281 1.00 96.50 181 PRO A O 1
ATOM 1407 N N . GLN A 1 182 ? 17.327 -16.934 -7.801 1.00 96.50 182 GLN A N 1
ATOM 1408 C CA . GLN A 1 182 ? 16.634 -16.214 -8.874 1.00 96.50 182 GLN A CA 1
ATOM 1409 C C . GLN A 1 182 ? 15.155 -16.601 -8.869 1.00 96.50 182 GLN A C 1
ATOM 1411 O O . GLN A 1 182 ? 14.827 -17.788 -8.832 1.00 96.50 182 GLN A O 1
ATOM 1416 N N . ILE A 1 183 ? 14.262 -15.616 -8.931 1.00 97.94 183 ILE A N 1
ATOM 1417 C CA . ILE A 1 183 ? 12.817 -15.812 -8.805 1.00 97.94 183 ILE A CA 1
ATOM 1418 C C . ILE A 1 183 ? 12.163 -15.522 -10.150 1.00 97.94 183 ILE A C 1
ATOM 1420 O O . ILE A 1 183 ? 11.877 -14.381 -10.507 1.00 97.94 183 ILE A O 1
ATOM 1424 N N . LEU A 1 184 ? 11.946 -16.578 -10.929 1.00 98.25 184 LEU A N 1
ATOM 1425 C CA . LEU A 1 184 ? 11.327 -16.475 -12.248 1.00 98.25 184 LEU A CA 1
ATOM 1426 C C . LEU A 1 184 ? 9.828 -16.166 -12.119 1.00 98.25 184 LEU A C 1
ATOM 1428 O O . LEU A 1 184 ? 9.115 -16.786 -11.331 1.00 98.25 184 LEU A O 1
ATOM 1432 N N . HIS A 1 185 ? 9.332 -15.236 -12.938 1.00 98.62 185 HIS A N 1
ATOM 1433 C CA . HIS A 1 185 ? 7.925 -14.807 -12.940 1.00 98.62 185 HIS A CA 1
ATOM 1434 C C . HIS A 1 185 ? 7.029 -15.616 -13.895 1.00 98.62 185 HIS A C 1
ATOM 1436 O O . HIS A 1 185 ? 5.892 -15.232 -14.160 1.00 98.62 185 HIS A O 1
ATOM 1442 N N . TYR A 1 186 ? 7.541 -16.732 -14.413 1.00 98.38 186 TYR A N 1
ATOM 1443 C CA . TYR A 1 186 ? 6.860 -17.660 -15.314 1.00 98.38 186 TYR A CA 1
ATOM 1444 C C . TYR A 1 186 ? 7.119 -19.112 -14.888 1.00 98.38 186 TYR A C 1
ATOM 1446 O O . TYR A 1 186 ? 8.032 -19.364 -14.100 1.00 98.38 186 TYR A O 1
ATOM 1454 N N . ASP A 1 187 ? 6.309 -20.066 -15.356 1.00 97.00 187 ASP A N 1
ATOM 1455 C CA . ASP A 1 187 ? 6.489 -21.483 -15.032 1.00 97.00 187 ASP A CA 1
ATOM 1456 C C . ASP A 1 187 ? 7.760 -22.005 -15.705 1.00 97.00 187 ASP A C 1
ATOM 1458 O O . ASP A 1 187 ? 7.848 -22.180 -16.923 1.00 97.00 187 ASP A O 1
ATOM 1462 N N . ALA A 1 188 ? 8.777 -22.212 -14.880 1.00 94.81 188 ALA A N 1
ATOM 1463 C CA . ALA A 1 188 ? 10.093 -22.652 -15.288 1.00 94.81 188 ALA A CA 1
ATOM 1464 C C . ALA A 1 188 ? 10.700 -23.564 -14.223 1.00 94.81 188 ALA A C 1
ATOM 1466 O O . ALA A 1 188 ? 10.201 -23.688 -13.100 1.00 94.81 188 ALA A O 1
ATOM 1467 N N . TYR A 1 189 ? 11.778 -24.243 -14.601 1.00 91.75 189 TYR A N 1
ATOM 1468 C CA . TYR A 1 189 ? 12.527 -25.086 -13.685 1.00 91.75 189 TYR A CA 1
ATOM 1469 C C . TYR A 1 189 ? 13.305 -24.229 -12.674 1.00 91.75 189 TYR A C 1
ATOM 1471 O O . TYR A 1 189 ? 14.017 -23.306 -13.058 1.00 91.75 189 TYR A O 1
ATOM 1479 N N . ASP A 1 190 ? 13.171 -24.548 -11.387 1.00 88.81 190 ASP A N 1
ATOM 1480 C CA . ASP A 1 190 ? 13.680 -23.773 -10.246 1.00 88.81 190 ASP A CA 1
ATOM 1481 C C . ASP A 1 190 ? 14.817 -24.472 -9.488 1.00 88.81 190 ASP A C 1
ATOM 1483 O O . ASP A 1 190 ? 15.042 -24.181 -8.316 1.00 88.81 190 ASP A O 1
ATOM 1487 N N . GLN A 1 191 ? 15.508 -25.430 -10.118 1.00 90.81 191 GLN A N 1
ATOM 1488 C CA . GLN A 1 191 ? 16.614 -26.192 -9.506 1.00 90.81 191 GLN A CA 1
ATOM 1489 C C . GLN A 1 191 ? 16.252 -26.895 -8.193 1.00 90.81 191 GLN A C 1
ATOM 1491 O O . GLN A 1 191 ? 17.105 -27.163 -7.354 1.00 90.81 191 GLN A O 1
ATOM 1496 N N . GLU A 1 192 ? 14.977 -27.187 -7.999 1.00 93.56 192 GLU A N 1
ATOM 1497 C CA . GLU A 1 192 ? 14.515 -27.881 -6.808 1.00 93.56 192 GLU A CA 1
ATOM 1498 C C . GLU A 1 192 ? 14.519 -27.123 -5.493 1.00 93.56 192 GLU A C 1
ATOM 1500 O O . GLU A 1 192 ? 14.410 -27.710 -4.416 1.00 93.56 192 GLU A O 1
ATOM 1505 N N . ILE A 1 193 ? 14.515 -25.797 -5.584 1.00 96.56 193 ILE A N 1
ATOM 1506 C CA . ILE A 1 193 ? 14.492 -24.929 -4.416 1.00 96.56 193 ILE A CA 1
ATOM 1507 C C . ILE A 1 193 ? 13.154 -25.050 -3.673 1.00 96.56 193 ILE A C 1
ATOM 1509 O O . ILE A 1 193 ? 12.079 -24.760 -4.202 1.00 96.56 193 ILE A O 1
ATOM 1513 N N . ILE A 1 194 ? 13.247 -25.438 -2.401 1.00 97.62 194 ILE A N 1
ATOM 1514 C CA . ILE A 1 194 ? 12.148 -25.438 -1.434 1.00 97.62 194 ILE A CA 1
ATOM 1515 C C . ILE A 1 194 ? 12.269 -24.195 -0.557 1.00 97.62 194 ILE A C 1
ATOM 1517 O O . ILE A 1 194 ? 13.327 -23.953 0.031 1.00 97.62 194 ILE A O 1
ATOM 1521 N N . LEU A 1 195 ? 11.182 -23.433 -0.435 1.00 98.06 195 LEU A N 1
ATOM 1522 C CA . LEU A 1 195 ? 11.137 -22.258 0.429 1.00 98.06 195 LEU A CA 1
ATOM 1523 C C . LEU A 1 195 ? 11.271 -22.659 1.900 1.00 98.06 195 LEU A C 1
ATOM 1525 O O . LEU A 1 195 ? 10.621 -23.599 2.367 1.00 98.06 195 LEU A O 1
ATOM 1529 N N . LYS A 1 196 ? 12.090 -21.917 2.645 1.00 98.12 196 LYS A N 1
ATOM 1530 C CA . LYS A 1 196 ? 12.314 -22.106 4.084 1.00 98.12 196 LYS A CA 1
ATOM 1531 C C . LYS A 1 196 ? 12.100 -20.790 4.821 1.00 98.12 196 LYS A C 1
ATOM 1533 O O . LYS A 1 196 ? 12.375 -19.728 4.267 1.00 98.12 196 LYS A O 1
ATOM 1538 N N . SER A 1 197 ? 11.634 -20.875 6.068 1.00 98.19 197 SER A N 1
ATOM 1539 C CA . SER A 1 197 ? 11.549 -19.713 6.961 1.00 98.19 197 SER A CA 1
ATOM 1540 C C . SER A 1 197 ? 12.911 -19.016 7.049 1.00 98.19 197 SER A C 1
ATOM 1542 O O . SER A 1 197 ? 13.935 -19.695 7.098 1.00 98.19 197 SER A O 1
ATOM 1544 N N . GLY A 1 198 ? 12.925 -17.683 7.024 1.00 97.56 198 GLY A N 1
ATOM 1545 C CA . GLY A 1 198 ? 14.142 -16.866 7.040 1.00 97.56 198 GLY A CA 1
ATOM 1546 C C . GLY A 1 198 ? 14.733 -16.551 5.661 1.00 97.56 198 GLY A C 1
ATOM 1547 O O . GLY A 1 198 ? 15.645 -15.732 5.580 1.00 97.56 198 GLY A O 1
ATOM 1548 N N . MET A 1 199 ? 14.229 -17.142 4.571 1.00 98.44 199 MET A N 1
ATOM 1549 C CA . MET A 1 199 ? 14.586 -16.694 3.218 1.00 98.44 199 MET A CA 1
ATOM 1550 C C . MET A 1 199 ? 13.998 -15.305 2.947 1.00 98.44 199 MET A C 1
ATOM 1552 O O . MET A 1 199 ? 12.820 -15.074 3.230 1.00 98.44 199 MET A O 1
ATOM 1556 N N . ILE A 1 200 ? 14.798 -14.412 2.358 1.00 98.69 200 ILE A N 1
ATOM 1557 C CA . ILE A 1 200 ? 14.354 -13.091 1.899 1.00 98.69 200 ILE A CA 1
ATOM 1558 C C . ILE A 1 200 ? 14.684 -12.921 0.418 1.00 98.69 200 ILE A C 1
ATOM 1560 O O . ILE A 1 200 ? 15.814 -13.171 -0.001 1.00 98.69 200 ILE A O 1
ATOM 1564 N N . PHE A 1 201 ? 13.694 -12.501 -0.365 1.00 98.75 201 PHE A N 1
ATOM 1565 C CA . PHE A 1 201 ? 13.833 -12.271 -1.801 1.00 98.75 201 PHE A CA 1
ATOM 1566 C C . PHE A 1 201 ? 12.778 -11.300 -2.339 1.00 98.75 201 PHE A C 1
ATOM 1568 O O . PHE A 1 201 ? 11.749 -11.071 -1.700 1.00 98.75 201 PHE A O 1
ATOM 1575 N N . THR A 1 202 ? 13.013 -10.753 -3.526 1.00 98.88 202 THR A N 1
ATOM 1576 C CA . THR A 1 202 ? 12.074 -9.909 -4.261 1.00 98.88 202 THR A CA 1
ATOM 1577 C C . THR A 1 202 ? 11.138 -10.754 -5.128 1.00 98.88 202 THR A C 1
ATOM 1579 O O . THR A 1 202 ? 11.463 -11.854 -5.588 1.00 98.88 202 THR A O 1
ATOM 1582 N N . ILE A 1 203 ? 9.926 -10.245 -5.334 1.00 98.81 203 ILE A N 1
ATOM 1583 C CA . ILE A 1 203 ? 9.036 -10.681 -6.412 1.00 98.81 203 ILE A CA 1
ATOM 1584 C C . ILE A 1 203 ? 8.645 -9.423 -7.171 1.00 98.81 203 ILE A C 1
ATOM 1586 O O . ILE A 1 203 ? 8.052 -8.521 -6.580 1.00 98.81 203 ILE A O 1
ATOM 1590 N N . GLU A 1 204 ? 8.945 -9.383 -8.465 1.00 98.75 204 GLU A N 1
ATOM 1591 C CA . GLU A 1 204 ? 8.933 -8.160 -9.274 1.00 98.75 204 GLU A CA 1
ATOM 1592 C C . GLU A 1 204 ? 8.411 -8.385 -10.712 1.00 98.75 204 GLU A C 1
ATOM 1594 O O . GLU A 1 204 ? 9.083 -8.077 -11.696 1.00 98.75 204 GLU A O 1
ATOM 1599 N N . PRO A 1 205 ? 7.206 -8.958 -10.900 1.00 98.75 205 PRO A N 1
ATOM 1600 C CA . PRO A 1 205 ? 6.717 -9.331 -12.221 1.00 98.75 205 PRO A CA 1
ATOM 1601 C C . PRO A 1 205 ? 6.616 -8.129 -13.161 1.00 98.75 205 PRO A C 1
ATOM 1603 O O . PRO A 1 205 ? 5.856 -7.190 -12.917 1.00 98.75 205 PRO A O 1
ATOM 1606 N N . MET A 1 206 ? 7.323 -8.227 -14.284 1.00 98.88 206 MET A N 1
ATOM 1607 C CA . MET A 1 206 ? 7.260 -7.308 -15.418 1.00 98.88 206 MET A CA 1
ATOM 1608 C C . MET A 1 206 ? 6.284 -7.851 -16.465 1.00 98.88 206 MET A C 1
ATOM 1610 O O . MET A 1 206 ? 6.531 -8.885 -17.095 1.00 98.88 206 MET A O 1
ATOM 1614 N N . ILE A 1 207 ? 5.148 -7.170 -16.624 1.00 98.88 207 ILE A N 1
ATOM 1615 C CA . ILE A 1 207 ? 4.029 -7.621 -17.458 1.00 98.88 207 ILE A CA 1
ATOM 1616 C C . ILE A 1 207 ? 3.831 -6.654 -18.622 1.00 98.88 207 ILE A C 1
ATOM 1618 O O . ILE A 1 207 ? 3.629 -5.458 -18.417 1.00 98.88 207 ILE A O 1
ATOM 1622 N N . ASN A 1 208 ? 3.820 -7.182 -19.844 1.00 98.81 208 ASN A N 1
ATOM 1623 C CA . ASN A 1 208 ? 3.644 -6.405 -21.065 1.00 98.81 208 ASN A CA 1
ATOM 1624 C C . ASN A 1 208 ? 2.201 -6.518 -21.578 1.00 98.81 208 ASN A C 1
ATOM 1626 O O . ASN A 1 208 ? 1.621 -7.605 -21.625 1.00 98.81 208 ASN A O 1
ATOM 1630 N N . ALA A 1 209 ? 1.644 -5.403 -22.058 1.00 98.56 209 ALA A N 1
ATOM 1631 C CA . ALA A 1 209 ? 0.376 -5.353 -22.803 1.00 98.56 209 ALA A CA 1
ATOM 1632 C C . ALA A 1 209 ? 0.450 -6.009 -24.191 1.00 98.56 209 ALA A C 1
ATOM 1634 O O . ALA A 1 209 ? -0.566 -6.177 -24.867 1.00 98.56 209 ALA A O 1
ATOM 1635 N N . GLY A 1 210 ? 1.665 -6.304 -24.638 1.00 98.00 210 GLY A N 1
ATOM 1636 C CA . GLY A 1 210 ? 1.983 -6.836 -25.945 1.00 98.00 210 GLY A CA 1
ATOM 1637 C C . GLY A 1 210 ? 2.662 -8.189 -25.892 1.00 98.00 210 GLY A C 1
ATOM 1638 O O . GLY A 1 210 ? 2.315 -9.057 -25.093 1.00 98.00 210 GLY A O 1
ATOM 1639 N N . SER A 1 211 ? 3.652 -8.345 -26.761 1.00 97.81 211 SER A N 1
ATOM 1640 C CA . SER A 1 211 ? 4.576 -9.470 -26.765 1.00 97.81 211 SER A CA 1
ATOM 1641 C C . SER A 1 211 ? 5.496 -9.459 -25.539 1.00 97.81 211 SER A C 1
ATOM 1643 O O . SER A 1 211 ? 5.817 -8.406 -24.985 1.00 97.81 211 SER A O 1
ATOM 1645 N N . ARG A 1 212 ? 5.976 -10.644 -25.138 1.00 98.44 212 ARG A N 1
ATOM 1646 C CA . ARG A 1 212 ? 6.939 -10.787 -24.033 1.00 98.44 212 ARG A CA 1
ATOM 1647 C C . ARG A 1 212 ? 8.326 -10.237 -24.359 1.00 98.44 212 ARG A C 1
ATOM 1649 O O . ARG A 1 212 ? 9.139 -10.078 -23.462 1.00 98.44 212 ARG A O 1
ATOM 1656 N N . HIS A 1 213 ? 8.629 -10.051 -25.643 1.00 98.62 213 HIS A N 1
ATOM 1657 C CA . HIS A 1 213 ? 9.988 -9.786 -26.090 1.00 98.62 213 HIS A CA 1
ATOM 1658 C C . HIS A 1 213 ? 10.428 -8.361 -25.783 1.00 98.62 213 HIS A C 1
ATOM 1660 O O . HIS A 1 213 ? 9.706 -7.397 -26.048 1.00 98.62 213 HIS A O 1
ATOM 1666 N N . VAL A 1 214 ? 11.666 -8.252 -25.314 1.00 98.75 214 VAL A N 1
ATOM 1667 C CA . VAL A 1 214 ? 12.304 -6.990 -24.947 1.00 98.75 214 VAL A CA 1
ATOM 1668 C C . VAL A 1 214 ? 13.622 -6.795 -25.694 1.00 98.75 214 VAL A C 1
ATOM 1670 O O . VAL A 1 214 ? 14.109 -7.694 -26.395 1.00 98.75 214 VAL A O 1
ATOM 1673 N N . TYR A 1 215 ? 14.175 -5.594 -25.596 1.00 98.56 215 TYR A N 1
ATOM 1674 C CA . TYR A 1 215 ? 15.531 -5.280 -26.028 1.00 98.56 215 TYR A CA 1
ATOM 1675 C C . TYR A 1 215 ? 16.126 -4.185 -25.135 1.00 98.56 215 TYR A C 1
ATOM 1677 O O . TYR A 1 215 ? 15.395 -3.349 -24.602 1.00 98.56 215 TYR A O 1
ATOM 1685 N N . THR A 1 216 ? 17.447 -4.204 -24.976 1.00 98.75 216 THR A N 1
ATOM 1686 C CA . THR A 1 216 ? 18.196 -3.188 -24.228 1.00 98.75 216 THR A CA 1
ATOM 1687 C C . THR A 1 216 ? 18.592 -2.050 -25.164 1.00 98.75 216 THR A C 1
ATOM 1689 O O . THR A 1 216 ? 19.025 -2.286 -26.294 1.00 98.75 216 THR A O 1
ATOM 1692 N N . MET A 1 217 ? 18.425 -0.815 -24.706 1.00 98.44 217 MET A N 1
ATOM 1693 C CA . MET A 1 217 ? 18.811 0.387 -25.437 1.00 98.44 217 MET A CA 1
ATOM 1694 C C . MET A 1 217 ? 20.344 0.547 -25.497 1.00 98.44 217 MET A C 1
ATOM 1696 O O . MET A 1 217 ? 21.061 -0.045 -24.689 1.00 98.44 217 MET A O 1
ATOM 1700 N N . PRO A 1 218 ? 20.876 1.381 -26.415 1.00 98.25 218 PRO A N 1
ATOM 1701 C CA . PRO A 1 218 ? 22.317 1.641 -26.518 1.00 98.25 218 PRO A CA 1
ATOM 1702 C C . PRO A 1 218 ? 22.966 2.241 -25.263 1.00 98.25 218 PRO A C 1
ATOM 1704 O O . PRO A 1 218 ? 24.187 2.215 -25.148 1.00 98.25 218 PRO A O 1
ATOM 1707 N N . ASP A 1 219 ? 22.171 2.774 -24.329 1.00 97.62 219 ASP A N 1
ATOM 1708 C CA . ASP A 1 219 ? 22.650 3.232 -23.019 1.00 97.62 219 ASP A CA 1
ATOM 1709 C C . ASP A 1 219 ? 23.104 2.080 -22.097 1.00 97.62 219 ASP A C 1
ATOM 1711 O O . ASP A 1 219 ? 23.686 2.333 -21.044 1.00 97.62 219 ASP A O 1
ATOM 1715 N N . GLY A 1 220 ? 22.865 0.825 -22.499 1.00 97.88 220 GLY A N 1
ATOM 1716 C CA . GLY A 1 220 ? 23.275 -0.387 -21.792 1.00 97.88 220 GLY A CA 1
ATOM 1717 C C . GLY A 1 220 ? 22.339 -0.814 -20.661 1.00 97.88 220 GLY A C 1
ATOM 1718 O O . GLY A 1 220 ? 22.558 -1.875 -20.081 1.00 97.88 220 GLY A O 1
ATOM 1719 N N . TRP A 1 221 ? 21.292 -0.038 -20.369 1.00 98.56 221 TRP A N 1
ATOM 1720 C CA . TRP A 1 221 ? 20.438 -0.238 -19.198 1.00 98.56 221 TRP A CA 1
ATOM 1721 C C . TRP A 1 221 ? 18.960 -0.267 -19.537 1.00 98.56 221 TRP A C 1
ATOM 1723 O O . TRP A 1 221 ? 18.287 -1.225 -19.171 1.00 98.56 221 TRP A O 1
ATOM 1733 N N . THR A 1 222 ? 18.454 0.747 -20.239 1.00 98.75 222 THR A N 1
ATOM 1734 C CA . THR A 1 222 ? 17.017 0.930 -20.441 1.00 98.75 222 THR A CA 1
ATOM 1735 C C .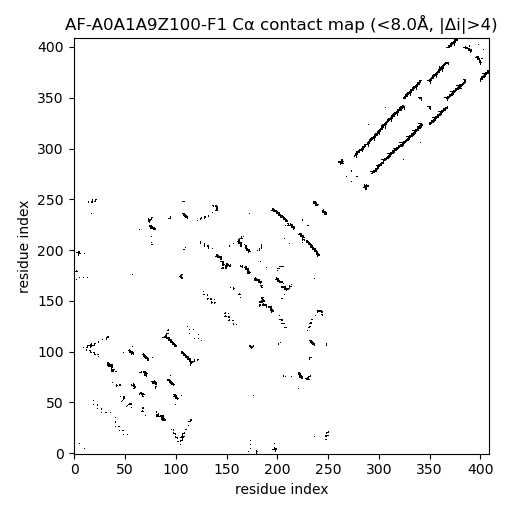 THR A 1 222 ? 16.455 -0.240 -21.244 1.00 98.75 222 THR A C 1
ATOM 1737 O O . THR A 1 222 ? 16.852 -0.475 -22.387 1.00 98.75 222 THR A O 1
ATOM 1740 N N . VAL A 1 223 ? 15.497 -0.965 -20.668 1.00 98.81 223 VAL A N 1
ATOM 1741 C CA . VAL A 1 223 ? 14.880 -2.136 -21.300 1.00 98.81 223 VAL A CA 1
ATOM 1742 C C . VAL A 1 223 ? 13.518 -1.753 -21.837 1.00 98.81 223 VAL A C 1
ATOM 1744 O O . VAL A 1 223 ? 12.687 -1.240 -21.094 1.00 98.81 223 VAL A O 1
ATOM 1747 N N . LYS A 1 224 ? 13.252 -2.027 -23.112 1.00 98.81 224 LYS A N 1
ATOM 1748 C CA . LYS A 1 224 ? 11.981 -1.674 -23.754 1.00 98.81 224 LYS A CA 1
ATOM 1749 C C . LYS A 1 224 ? 11.284 -2.881 -24.356 1.00 98.81 224 LYS A C 1
ATOM 1751 O O . LYS A 1 224 ? 11.930 -3.841 -24.781 1.00 98.81 224 LYS A O 1
ATOM 1756 N N . THR A 1 225 ? 9.956 -2.827 -24.428 1.00 98.81 225 THR A N 1
ATOM 1757 C CA . THR A 1 225 ? 9.175 -3.803 -25.197 1.00 98.81 225 THR A CA 1
ATOM 1758 C C . THR A 1 225 ? 9.510 -3.682 -26.686 1.00 98.81 225 THR A C 1
ATOM 1760 O O . THR A 1 225 ? 9.652 -2.584 -27.224 1.00 98.81 225 THR A O 1
ATOM 1763 N N . ARG A 1 226 ? 9.646 -4.812 -27.392 1.00 98.50 226 ARG A N 1
ATOM 1764 C CA . ARG A 1 226 ? 9.968 -4.792 -28.834 1.00 98.50 226 ARG A CA 1
ATOM 1765 C C . ARG A 1 226 ? 8.836 -4.256 -29.707 1.00 98.50 226 ARG A C 1
ATOM 1767 O O . ARG A 1 226 ? 9.099 -3.788 -30.807 1.00 98.50 226 ARG A O 1
ATOM 1774 N N . ASP A 1 227 ? 7.592 -4.361 -29.248 1.00 98.44 227 ASP A N 1
ATOM 1775 C CA . ASP A 1 227 ? 6.408 -3.915 -29.988 1.00 98.44 227 ASP A CA 1
ATOM 1776 C C . ASP A 1 227 ? 5.919 -2.516 -29.576 1.00 98.44 227 ASP A C 1
ATOM 1778 O O . ASP A 1 227 ? 4.862 -2.081 -30.035 1.00 98.44 227 ASP A O 1
ATOM 1782 N N . GLY A 1 228 ? 6.668 -1.816 -28.713 1.00 98.31 228 GLY A N 1
ATOM 1783 C CA . GLY A 1 228 ? 6.358 -0.462 -28.248 1.00 98.31 228 GLY A CA 1
ATOM 1784 C C . GLY A 1 228 ? 5.092 -0.362 -27.391 1.00 98.31 228 GLY A C 1
ATOM 1785 O O . GLY A 1 228 ? 4.590 0.738 -27.153 1.00 98.31 228 GLY A O 1
ATOM 1786 N N . LYS A 1 229 ? 4.524 -1.491 -26.947 1.00 98.56 229 LYS A N 1
ATOM 1787 C CA . LYS A 1 229 ? 3.357 -1.496 -26.059 1.00 98.56 229 LYS A CA 1
ATOM 1788 C C . LYS A 1 229 ? 3.772 -1.299 -24.604 1.00 98.56 229 LYS A C 1
ATOM 1790 O O . LYS A 1 229 ? 4.904 -1.567 -24.213 1.00 98.56 229 LYS A O 1
ATOM 1795 N N . LEU A 1 230 ? 2.805 -0.861 -23.798 1.00 98.56 230 LEU A N 1
ATOM 1796 C CA . LEU A 1 230 ? 2.986 -0.593 -22.373 1.00 98.56 230 LEU A CA 1
ATOM 1797 C C . LEU A 1 230 ? 3.503 -1.822 -21.609 1.00 98.56 230 LEU A C 1
ATOM 1799 O O . LEU A 1 230 ? 3.047 -2.944 -21.851 1.00 98.56 230 LEU A O 1
ATOM 1803 N N . SER A 1 231 ? 4.368 -1.574 -20.632 1.00 98.88 231 SER A N 1
ATOM 1804 C CA . SER A 1 231 ? 4.789 -2.512 -19.599 1.00 98.88 231 SER A CA 1
ATOM 1805 C C . SER A 1 231 ? 4.470 -1.947 -18.213 1.00 98.88 231 SER A C 1
ATOM 1807 O O . SER A 1 231 ? 4.269 -0.743 -18.036 1.00 98.88 231 SER A O 1
ATOM 1809 N N . ALA A 1 232 ? 4.351 -2.824 -17.224 1.00 98.81 232 ALA A N 1
ATOM 1810 C CA . ALA A 1 232 ? 4.189 -2.437 -15.833 1.00 98.81 232 ALA A CA 1
ATOM 1811 C C . ALA A 1 232 ? 4.863 -3.455 -14.918 1.00 98.81 232 ALA A C 1
ATOM 1813 O O . ALA A 1 232 ? 4.751 -4.664 -15.138 1.00 98.81 232 ALA A O 1
ATOM 1814 N N . GLN A 1 233 ? 5.458 -2.945 -13.844 1.00 98.88 233 GLN A N 1
ATOM 1815 C CA . GLN A 1 233 ? 6.146 -3.711 -12.813 1.00 98.88 233 GLN A CA 1
ATOM 1816 C C . GLN A 1 233 ? 5.693 -3.232 -11.432 1.00 98.88 233 GLN A C 1
ATOM 1818 O O . GLN A 1 233 ? 5.470 -2.042 -11.201 1.00 98.88 233 GLN A O 1
ATOM 1823 N N . TYR A 1 234 ? 5.526 -4.170 -10.512 1.00 98.81 234 TYR A N 1
ATOM 1824 C CA . TYR A 1 234 ? 5.425 -3.891 -9.084 1.00 98.81 234 TYR A CA 1
ATOM 1825 C C . TYR A 1 234 ? 6.344 -4.851 -8.374 1.00 98.81 234 TYR A C 1
ATOM 1827 O O . TYR A 1 234 ? 6.440 -6.002 -8.797 1.00 98.81 234 TYR A O 1
ATOM 1835 N N . GLU A 1 235 ? 6.899 -4.413 -7.257 1.00 98.88 235 GLU A N 1
ATOM 1836 C CA . GLU A 1 235 ? 7.827 -5.236 -6.514 1.00 98.88 235 GLU A CA 1
ATOM 1837 C C . GLU A 1 235 ? 7.681 -5.074 -5.015 1.00 98.88 235 GLU A C 1
ATOM 1839 O O . GLU A 1 235 ? 7.472 -3.978 -4.485 1.00 98.88 235 GLU A O 1
ATOM 1844 N N . HIS A 1 236 ? 7.878 -6.197 -4.337 1.00 98.81 236 HIS A N 1
ATOM 1845 C CA . HIS A 1 236 ? 8.111 -6.225 -2.911 1.00 98.81 236 HIS A CA 1
ATOM 1846 C C . HIS A 1 236 ? 9.282 -7.144 -2.554 1.00 98.81 236 HIS A C 1
ATOM 1848 O O . HIS A 1 236 ? 9.358 -8.261 -3.062 1.00 98.81 236 HIS A O 1
ATOM 1854 N N . THR A 1 237 ? 10.094 -6.720 -1.581 1.00 98.88 237 THR A N 1
ATOM 1855 C CA . THR A 1 237 ? 10.938 -7.618 -0.782 1.00 98.88 237 THR A CA 1
ATOM 1856 C C . THR A 1 237 ? 10.063 -8.412 0.198 1.00 98.88 237 THR A C 1
ATOM 1858 O O . THR A 1 237 ? 9.257 -7.837 0.943 1.00 98.88 237 THR A O 1
ATOM 1861 N N . ILE A 1 238 ? 10.220 -9.735 0.204 1.00 98.62 238 ILE A N 1
ATOM 1862 C CA . ILE A 1 238 ? 9.405 -10.700 0.944 1.00 98.62 238 ILE A CA 1
ATOM 1863 C C . ILE A 1 238 ? 10.285 -11.535 1.872 1.00 98.62 238 ILE A C 1
ATOM 1865 O O . ILE A 1 238 ? 11.269 -12.117 1.432 1.00 98.62 238 ILE A O 1
ATOM 1869 N N . LEU A 1 239 ? 9.875 -11.660 3.134 1.00 98.50 239 LEU A N 1
ATOM 1870 C CA . LEU A 1 239 ? 10.404 -12.636 4.085 1.00 98.50 239 LEU A CA 1
ATOM 1871 C C . LEU A 1 239 ? 9.487 -13.860 4.119 1.00 98.50 239 LEU A C 1
ATOM 1873 O O . LEU A 1 239 ? 8.292 -13.726 4.383 1.00 98.50 239 LEU A O 1
ATOM 1877 N N . VAL A 1 240 ? 10.033 -15.058 3.925 1.00 98.50 240 VAL A N 1
ATOM 1878 C CA . VAL A 1 240 ? 9.328 -16.308 4.243 1.00 98.50 240 VAL A CA 1
ATOM 1879 C C . VAL A 1 240 ? 9.328 -16.481 5.761 1.00 98.50 240 VAL A C 1
ATOM 1881 O O . VAL A 1 240 ? 10.388 -16.539 6.382 1.00 98.50 240 VAL A O 1
ATOM 1884 N N . THR A 1 241 ? 8.148 -16.559 6.368 1.00 96.06 241 THR A N 1
ATOM 1885 C CA . THR A 1 241 ? 7.980 -16.780 7.812 1.00 96.06 241 THR A CA 1
ATOM 1886 C C . THR A 1 241 ? 7.660 -18.246 8.087 1.00 96.06 241 THR A C 1
ATOM 1888 O O . THR A 1 241 ? 7.485 -19.033 7.161 1.00 96.06 241 THR A O 1
ATOM 1891 N N . GLU A 1 242 ? 7.534 -18.636 9.355 1.00 94.31 242 GLU A N 1
ATOM 1892 C CA . GLU A 1 242 ? 7.195 -20.018 9.731 1.00 94.31 242 GLU A CA 1
ATOM 1893 C C . GLU A 1 242 ? 5.847 -20.489 9.162 1.00 94.31 242 GLU A C 1
ATOM 1895 O O . GLU A 1 242 ? 5.691 -21.661 8.832 1.00 94.31 242 GLU A O 1
ATOM 1900 N N . ASN A 1 243 ? 4.892 -19.568 8.995 1.00 91.38 243 ASN A N 1
ATOM 1901 C CA . ASN A 1 243 ? 3.512 -19.882 8.614 1.00 91.38 243 ASN A CA 1
ATOM 1902 C C . ASN A 1 243 ? 3.075 -19.247 7.282 1.00 91.38 243 ASN A C 1
ATOM 1904 O O . ASN A 1 243 ? 1.903 -19.329 6.916 1.00 91.38 243 ASN A O 1
ATOM 1908 N N . GLY A 1 244 ? 3.983 -18.594 6.552 1.00 96.06 244 GLY A N 1
ATOM 1909 C CA . GLY A 1 244 ? 3.631 -17.892 5.320 1.00 96.06 244 GLY A CA 1
ATOM 1910 C C . GLY A 1 244 ? 4.717 -16.940 4.839 1.00 96.06 244 GLY A C 1
ATOM 1911 O O . GLY A 1 244 ? 5.881 -17.317 4.705 1.00 96.06 244 GLY A O 1
ATOM 1912 N N . SER A 1 245 ? 4.325 -15.694 4.585 1.00 97.19 245 SER A N 1
ATOM 1913 C CA . SER A 1 245 ? 5.226 -14.628 4.156 1.00 97.19 245 SER A CA 1
ATOM 1914 C C . SER A 1 245 ? 4.871 -13.284 4.775 1.00 97.19 245 SER A C 1
ATOM 1916 O O . SER A 1 245 ? 3.694 -12.984 4.974 1.00 97.19 245 SER A O 1
ATOM 1918 N N . GLN A 1 246 ? 5.877 -12.443 4.974 1.00 96.12 246 GLN A N 1
ATOM 1919 C CA . GLN A 1 246 ? 5.742 -11.043 5.347 1.00 96.12 246 GLN A CA 1
ATOM 1920 C C . GLN A 1 246 ? 6.257 -10.160 4.209 1.00 96.12 246 GLN A C 1
ATOM 1922 O O . GLN A 1 246 ? 7.375 -10.332 3.731 1.00 96.12 246 GLN A O 1
ATOM 1927 N N . VAL A 1 247 ? 5.454 -9.174 3.809 1.00 98.12 247 VAL A N 1
ATOM 1928 C CA . VAL A 1 247 ? 5.895 -8.127 2.883 1.00 98.12 247 VAL A CA 1
ATOM 1929 C C . VAL A 1 247 ? 6.670 -7.072 3.667 1.00 98.12 247 VAL A C 1
ATOM 1931 O O . VAL A 1 247 ? 6.099 -6.404 4.527 1.00 98.12 247 VAL A O 1
ATOM 1934 N N . MET A 1 248 ? 7.958 -6.907 3.374 1.00 97.75 248 MET A N 1
ATOM 1935 C CA . MET A 1 248 ? 8.841 -6.023 4.146 1.00 97.75 248 MET A CA 1
ATOM 1936 C C . MET A 1 248 ? 8.767 -4.561 3.692 1.00 97.75 248 MET A C 1
ATOM 1938 O O . MET A 1 248 ? 9.131 -3.660 4.444 1.00 97.75 248 MET A O 1
ATOM 1942 N N . THR A 1 249 ? 8.253 -4.300 2.489 1.00 97.00 249 THR A N 1
ATOM 1943 C CA . THR A 1 249 ? 8.152 -2.959 1.885 1.00 97.00 249 THR A CA 1
ATOM 1944 C C . THR A 1 249 ? 6.723 -2.404 1.852 1.00 97.00 249 THR A C 1
ATOM 1946 O O . THR A 1 249 ? 6.357 -1.626 0.973 1.00 97.00 249 THR A O 1
ATOM 1949 N N . ILE A 1 250 ? 5.893 -2.777 2.833 1.00 90.31 250 ILE A N 1
ATOM 1950 C CA . ILE A 1 250 ? 4.599 -2.130 3.099 1.00 90.31 250 ILE A CA 1
ATOM 1951 C C . ILE A 1 250 ? 4.736 -1.219 4.318 1.00 90.31 250 ILE A C 1
ATOM 1953 O O . ILE A 1 250 ? 5.174 -1.645 5.383 1.00 90.31 250 ILE A O 1
ATOM 1957 N N . LEU A 1 251 ? 4.319 0.039 4.169 1.00 85.44 251 LEU A N 1
ATOM 1958 C CA . LEU A 1 251 ? 4.168 0.962 5.292 1.00 85.44 251 LEU A CA 1
ATOM 1959 C C . LEU A 1 251 ? 2.818 0.728 5.973 1.00 85.44 251 LEU A C 1
ATOM 1961 O O . LEU A 1 251 ? 1.820 0.454 5.301 1.00 85.44 251 LEU A O 1
ATOM 1965 N N . SER A 1 252 ? 2.766 0.895 7.296 1.00 67.31 252 SER A N 1
ATOM 1966 C CA . SER A 1 252 ? 1.503 1.073 8.014 1.00 67.31 252 SER A CA 1
ATOM 1967 C C . SER A 1 252 ? 0.833 2.333 7.463 1.00 67.31 252 SER A C 1
ATOM 1969 O O . SER A 1 252 ? 1.290 3.442 7.733 1.00 67.31 252 SER A O 1
ATOM 1971 N N . GLY A 1 253 ? -0.164 2.163 6.595 1.00 56.97 253 GLY A N 1
ATOM 1972 C CA . GLY A 1 253 ? -0.793 3.286 5.907 1.00 56.97 253 GLY A CA 1
ATOM 1973 C C . GLY A 1 253 ? -1.547 4.213 6.862 1.00 56.97 253 GLY A C 1
ATOM 1974 O O . GLY A 1 253 ? -1.936 3.818 7.958 1.00 56.97 253 GLY A O 1
ATOM 1975 N N . ASP A 1 254 ? -1.803 5.436 6.406 1.00 56.81 254 ASP A N 1
ATOM 1976 C CA . ASP A 1 254 ? -2.700 6.366 7.094 1.00 56.81 254 ASP A CA 1
ATOM 1977 C C . ASP A 1 254 ? -4.124 5.793 7.213 1.00 56.81 254 ASP A C 1
ATOM 1979 O O . ASP A 1 254 ? -4.632 5.171 6.272 1.00 56.81 254 ASP A O 1
ATOM 1983 N N . MET A 1 255 ? -4.815 6.088 8.320 1.00 58.91 255 MET A N 1
ATOM 1984 C CA . MET A 1 255 ? -6.260 5.863 8.452 1.00 58.91 255 MET A CA 1
ATOM 1985 C C . MET A 1 255 ? -7.023 6.816 7.521 1.00 58.91 255 MET A C 1
ATOM 1987 O O . MET A 1 255 ? -7.388 7.929 7.897 1.00 58.91 255 MET A O 1
ATOM 1991 N N . ARG A 1 256 ? -7.226 6.394 6.271 1.00 56.16 256 ARG A N 1
ATOM 1992 C CA . ARG A 1 256 ? -7.968 7.150 5.256 1.00 56.16 256 ARG A CA 1
ATOM 1993 C C . ARG A 1 256 ? -9.423 6.693 5.205 1.00 56.16 256 ARG A C 1
ATOM 1995 O O . ARG A 1 256 ? -9.694 5.512 5.012 1.00 56.16 256 ARG A O 1
ATOM 2002 N N . PHE A 1 257 ? -10.344 7.645 5.317 1.00 64.12 257 PHE A N 1
ATOM 2003 C CA . PHE A 1 257 ? -11.788 7.431 5.203 1.00 64.12 257 PHE A CA 1
ATOM 2004 C C . PHE A 1 257 ? -12.288 7.957 3.849 1.00 64.12 257 PHE A C 1
ATOM 2006 O O . PHE A 1 257 ? -11.766 8.949 3.341 1.00 64.12 257 PHE A O 1
ATOM 2013 N N . PHE A 1 258 ? -13.294 7.304 3.264 1.00 68.25 258 PHE A N 1
ATOM 2014 C CA . PHE A 1 258 ? -14.010 7.792 2.082 1.00 68.25 258 PHE A CA 1
ATOM 2015 C C . PHE A 1 258 ? -15.428 8.200 2.502 1.00 68.25 258 PHE A C 1
ATOM 2017 O O . PHE A 1 258 ? -16.309 7.353 2.614 1.00 68.25 258 PHE A O 1
ATOM 2024 N N . ASP A 1 259 ? -15.629 9.489 2.778 1.00 70.12 259 ASP A N 1
ATOM 2025 C CA . ASP A 1 259 ? -16.922 10.092 3.137 1.00 70.12 259 ASP A CA 1
ATOM 2026 C C . ASP A 1 259 ? -17.059 11.451 2.417 1.00 70.12 259 ASP A C 1
ATOM 2028 O O . ASP A 1 259 ? -16.063 12.075 2.049 1.00 70.12 259 ASP A O 1
ATOM 2032 N N . LYS A 1 260 ? -18.295 11.917 2.197 1.00 74.44 260 LYS A N 1
ATOM 2033 C CA . LYS A 1 260 ? -18.605 13.245 1.635 1.00 74.44 260 LYS A CA 1
ATOM 2034 C C . LYS A 1 260 ? -18.251 14.384 2.597 1.00 74.44 260 LYS A C 1
ATOM 2036 O O . LYS A 1 260 ? -18.157 15.533 2.171 1.00 74.44 260 LYS A O 1
ATOM 2041 N N . ILE A 1 261 ? -18.123 14.082 3.889 1.00 79.56 261 ILE A N 1
ATOM 2042 C CA . ILE A 1 261 ? -17.893 15.053 4.958 1.00 79.56 261 ILE A CA 1
ATOM 2043 C C . ILE A 1 261 ? -16.590 14.696 5.678 1.00 79.56 261 ILE A C 1
ATOM 2045 O O . ILE A 1 261 ? -16.452 13.594 6.204 1.00 79.56 261 ILE A O 1
ATOM 2049 N N . ASP A 1 262 ? -15.651 15.644 5.729 1.00 83.25 262 ASP A N 1
ATOM 2050 C CA . ASP A 1 262 ? -14.402 15.486 6.482 1.00 83.25 262 ASP A CA 1
ATOM 2051 C C . ASP A 1 262 ? -14.666 15.223 7.984 1.00 83.25 262 ASP A C 1
ATOM 2053 O O . ASP A 1 262 ? -15.711 15.583 8.531 1.00 83.25 262 ASP A O 1
ATOM 2057 N N . THR A 1 263 ? -13.684 14.693 8.714 1.00 90.12 263 THR A N 1
ATOM 2058 C CA . THR A 1 263 ? -13.719 14.727 10.188 1.00 90.12 263 THR A CA 1
ATOM 2059 C C . THR A 1 263 ? -13.547 16.165 10.702 1.00 90.12 263 THR A C 1
ATOM 2061 O O . THR A 1 263 ? -12.968 17.018 10.018 1.00 90.12 263 THR A O 1
ATOM 2064 N N . LYS A 1 264 ? -14.038 16.459 11.917 1.00 93.50 264 LYS A N 1
ATOM 2065 C CA . LYS A 1 264 ? -14.060 17.812 12.513 1.00 93.50 264 LYS A CA 1
ATOM 2066 C C . LYS A 1 264 ? -12.678 18.462 12.540 1.00 93.50 264 LYS A C 1
ATOM 2068 O O . LYS A 1 264 ? -12.556 19.643 12.227 1.00 93.50 264 LYS A O 1
ATOM 2073 N N . PHE A 1 265 ? -11.655 17.677 12.865 1.00 93.06 265 PHE A N 1
ATOM 2074 C CA . PHE A 1 265 ? -10.292 18.163 13.073 1.00 93.06 265 PHE A CA 1
ATOM 2075 C C . PHE A 1 265 ? -9.347 17.901 11.895 1.00 93.06 265 PHE A C 1
ATOM 2077 O O . PHE A 1 265 ? -8.156 18.166 11.997 1.00 93.06 265 PHE A O 1
ATOM 2084 N N . SER A 1 266 ? -9.858 17.414 10.761 1.00 88.88 266 SER A N 1
ATOM 2085 C CA . SER A 1 266 ? -9.063 17.093 9.560 1.00 88.88 266 SER A CA 1
ATOM 2086 C C . SER A 1 266 ? -8.153 18.226 9.062 1.00 88.88 266 SER A C 1
ATOM 2088 O O . SER A 1 266 ? -7.143 17.960 8.417 1.00 88.88 266 SER A O 1
ATOM 2090 N N . LYS A 1 267 ? -8.513 19.484 9.342 1.00 88.88 267 LYS A N 1
ATOM 2091 C CA . LYS A 1 267 ? -7.779 20.691 8.924 1.00 88.88 267 LYS A CA 1
ATOM 2092 C C . LYS A 1 267 ? -7.187 21.479 10.094 1.00 88.88 267 LYS A C 1
ATOM 2094 O O . LYS A 1 267 ? -6.707 22.585 9.877 1.00 88.88 267 LYS A O 1
ATOM 2099 N N . TRP A 1 268 ? -7.268 20.953 11.316 1.00 91.50 268 TRP A N 1
ATOM 2100 C CA . TRP A 1 268 ? -6.769 21.642 12.503 1.00 91.50 268 TRP A CA 1
ATOM 2101 C C . TRP A 1 268 ? -5.254 21.490 12.622 1.00 91.50 268 TRP A C 1
ATOM 2103 O O . TRP A 1 268 ? -4.696 20.404 12.463 1.00 91.50 268 TRP A O 1
ATOM 2113 N N . SER A 1 269 ? -4.599 22.600 12.927 1.00 89.75 269 SER A N 1
ATOM 2114 C CA . SER A 1 269 ? -3.205 22.678 13.337 1.00 89.75 269 SER A CA 1
ATOM 2115 C C . SER A 1 269 ? -3.066 22.475 14.848 1.00 89.75 269 SER A C 1
ATOM 2117 O O . SER A 1 269 ? -4.035 22.534 15.604 1.00 89.75 269 SER A O 1
ATOM 2119 N N . TYR A 1 270 ? -1.831 22.296 15.317 1.00 84.44 270 TYR A N 1
ATOM 2120 C CA . TYR A 1 270 ? -1.532 22.232 16.751 1.00 84.44 270 TYR A CA 1
ATOM 2121 C C . TYR A 1 270 ? -2.012 23.479 17.519 1.00 84.44 270 TYR A C 1
ATOM 2123 O O . TYR A 1 270 ? -2.510 23.369 18.639 1.00 84.44 270 TYR A O 1
ATOM 2131 N N . SER A 1 271 ? -1.901 24.664 16.911 1.00 87.75 271 SER A N 1
ATOM 2132 C CA . SER A 1 271 ? -2.348 25.922 17.518 1.00 87.75 271 SER A CA 1
ATOM 2133 C C . SER A 1 271 ? -3.865 25.975 17.689 1.00 87.75 271 SER A C 1
ATOM 2135 O O . SER A 1 271 ? -4.329 26.473 18.711 1.00 87.75 271 SER A O 1
ATOM 2137 N N . ASP A 1 272 ? -4.623 25.412 16.742 1.00 91.44 272 ASP A N 1
ATOM 2138 C CA . ASP A 1 272 ? -6.088 25.344 16.825 1.00 91.44 272 ASP A CA 1
ATOM 2139 C C . ASP A 1 272 ? -6.525 24.488 18.020 1.00 91.44 272 ASP A C 1
ATOM 2141 O O . ASP A 1 272 ? -7.368 24.908 18.811 1.00 91.44 272 ASP A O 1
ATOM 2145 N N . PHE A 1 273 ? -5.886 23.327 18.219 1.00 91.75 273 PHE A N 1
ATOM 2146 C CA . PHE A 1 273 ? -6.132 22.481 19.393 1.00 91.75 273 PHE A CA 1
ATOM 2147 C C . PHE A 1 273 ? -5.783 23.185 20.707 1.00 91.75 273 PHE A C 1
ATOM 2149 O O . PHE A 1 273 ? -6.546 23.097 21.669 1.00 91.75 273 PHE A O 1
ATOM 2156 N N . LYS A 1 274 ? -4.655 23.906 20.749 1.00 88.50 274 LYS A N 1
ATOM 2157 C CA . LYS A 1 274 ? -4.232 24.651 21.942 1.00 88.50 274 LYS A CA 1
ATOM 2158 C C . LYS A 1 274 ? -5.200 25.789 22.279 1.00 88.50 274 LYS A C 1
ATOM 2160 O O . LYS A 1 274 ? -5.499 25.984 23.450 1.00 88.50 274 LYS A O 1
ATOM 2165 N N . TYR A 1 275 ? -5.684 26.519 21.274 1.00 91.69 275 TYR A N 1
ATOM 2166 C CA . TYR A 1 275 ? -6.646 27.607 21.461 1.00 91.69 275 TYR A CA 1
ATOM 2167 C C . TYR A 1 275 ? -8.014 27.091 21.917 1.00 91.69 275 TYR A C 1
ATOM 2169 O O . TYR A 1 275 ? -8.598 27.641 22.842 1.00 91.69 275 TYR A O 1
ATOM 2177 N N . ALA A 1 276 ? -8.500 26.006 21.308 1.00 92.56 276 ALA A N 1
ATOM 2178 C CA . ALA A 1 276 ? -9.758 25.375 21.701 1.00 92.56 276 ALA A CA 1
ATOM 2179 C C . ALA A 1 276 ? -9.690 24.696 23.080 1.00 92.56 276 ALA A C 1
ATOM 2181 O O . ALA A 1 276 ? -10.729 24.396 23.660 1.00 92.56 276 ALA A O 1
ATOM 2182 N N . ASN A 1 277 ? -8.478 24.437 23.587 1.00 96.25 277 ASN A N 1
ATOM 2183 C CA . ASN A 1 277 ? -8.226 23.775 24.864 1.00 96.25 277 ASN A CA 1
ATOM 2184 C C . ASN A 1 277 ? -8.991 22.444 25.002 1.00 96.25 277 ASN A C 1
ATOM 2186 O O . ASN A 1 277 ? -9.622 22.160 26.017 1.00 96.25 277 ASN A O 1
ATOM 2190 N N . ILE A 1 278 ? -8.955 21.636 23.941 1.00 95.88 278 ILE A N 1
ATOM 2191 C CA . ILE A 1 278 ? -9.546 20.294 23.902 1.00 95.88 278 ILE A CA 1
ATOM 2192 C C . ILE A 1 278 ? -8.442 19.249 23.782 1.00 95.88 278 ILE A C 1
ATOM 2194 O O . ILE A 1 278 ? -7.447 19.452 23.080 1.00 95.88 278 ILE A O 1
ATOM 2198 N N . ARG A 1 279 ? -8.634 18.090 24.412 1.00 96.12 279 ARG A N 1
ATOM 2199 C CA . ARG A 1 279 ? -7.738 16.943 24.247 1.00 96.12 279 ARG A CA 1
ATOM 2200 C C . ARG A 1 279 ? -8.419 15.882 23.400 1.00 96.12 279 ARG A C 1
ATOM 2202 O O . ARG A 1 279 ? -9.460 15.363 23.778 1.00 96.12 279 ARG A O 1
ATOM 2209 N N . VAL A 1 280 ? -7.794 15.514 22.286 1.00 96.25 280 VAL A N 1
ATOM 221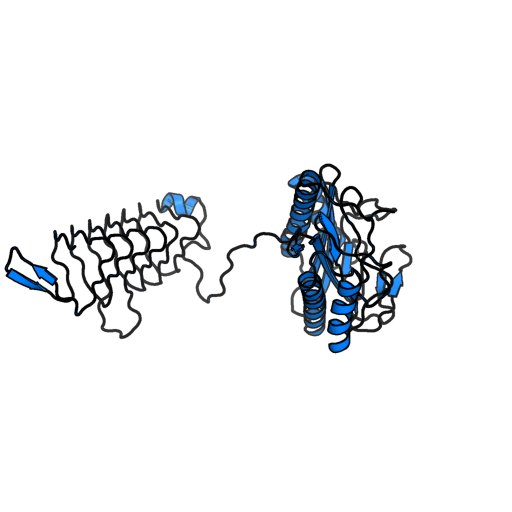0 C CA . VAL A 1 280 ? -8.293 14.473 21.379 1.00 96.25 280 VAL A CA 1
ATOM 2211 C C . VAL A 1 280 ? -7.229 13.390 21.256 1.00 96.25 280 VAL A C 1
ATOM 2213 O O . VAL A 1 280 ? -6.150 13.627 20.716 1.00 96.25 280 VAL A O 1
ATOM 2216 N N . ALA A 1 281 ? -7.499 12.214 21.815 1.00 94.50 281 ALA A N 1
ATOM 2217 C CA . ALA A 1 281 ? -6.596 11.075 21.753 1.00 94.50 281 ALA A CA 1
ATOM 2218 C C . ALA A 1 281 ? -6.605 10.438 20.349 1.00 94.50 281 ALA A C 1
ATOM 2220 O O . ALA A 1 281 ? -7.609 10.533 19.632 1.00 94.50 281 ALA A O 1
ATOM 2221 N N . PRO A 1 282 ? -5.516 9.754 19.942 1.00 89.94 282 PRO A N 1
ATOM 2222 C CA . PRO A 1 282 ? -5.496 8.997 18.695 1.00 89.94 282 PRO A CA 1
ATOM 2223 C C . PRO A 1 282 ? -6.708 8.067 18.576 1.00 89.94 282 PRO A C 1
ATOM 2225 O O . PRO A 1 282 ? -7.097 7.429 19.547 1.00 89.94 282 PRO A O 1
ATOM 2228 N N . ASN A 1 283 ? -7.281 7.974 17.375 1.00 89.81 283 ASN A N 1
ATOM 2229 C CA . ASN A 1 283 ? -8.475 7.181 17.044 1.00 89.81 283 ASN A CA 1
ATOM 2230 C C . ASN A 1 283 ? -9.819 7.713 17.582 1.00 89.81 283 ASN A C 1
ATOM 2232 O O . ASN A 1 283 ? -10.841 7.078 17.331 1.00 89.81 283 ASN A O 1
ATOM 2236 N N . ALA A 1 284 ? -9.868 8.877 18.240 1.00 94.75 284 ALA A N 1
ATOM 2237 C CA . ALA A 1 284 ? -11.137 9.569 18.465 1.00 94.75 284 ALA A CA 1
ATOM 2238 C C . ALA A 1 284 ? -11.691 10.102 17.127 1.00 94.75 284 ALA A C 1
ATOM 2240 O O . ALA A 1 284 ? -11.111 10.991 16.498 1.00 94.75 284 ALA A O 1
ATOM 2241 N N . CYS A 1 285 ? -12.810 9.544 16.667 1.00 94.12 285 CYS A N 1
ATOM 2242 C CA . CYS A 1 285 ? -13.444 9.901 15.406 1.00 94.12 285 CYS A CA 1
ATOM 2243 C C . CYS A 1 285 ? -14.588 10.889 15.646 1.00 94.12 285 CYS A C 1
ATOM 2245 O O . CYS A 1 285 ? -15.669 10.516 16.098 1.00 94.12 285 CYS A O 1
ATOM 2247 N N . VAL A 1 286 ? -14.362 12.154 15.290 1.00 95.69 286 VAL A N 1
ATOM 2248 C CA . VAL A 1 286 ? -15.338 13.236 15.473 1.00 95.69 286 VAL A CA 1
ATOM 2249 C C . VAL A 1 286 ? -15.796 13.749 14.116 1.00 95.69 286 VAL A C 1
ATOM 2251 O O . VAL A 1 286 ? -14.981 14.225 13.320 1.00 95.69 286 VAL A O 1
ATOM 2254 N N . ARG A 1 287 ? -17.097 13.668 13.826 1.00 93.19 287 ARG A N 1
ATOM 2255 C CA . ARG A 1 287 ? -17.648 14.155 12.554 1.00 93.19 287 ARG A CA 1
ATOM 2256 C C . ARG A 1 287 ? -17.695 15.676 12.497 1.00 93.19 287 ARG A C 1
ATOM 2258 O O . ARG A 1 287 ? -18.023 16.348 13.472 1.00 93.19 287 ARG A O 1
ATOM 2265 N N . LYS A 1 288 ? -17.409 16.242 11.323 1.00 91.50 288 LYS A N 1
ATOM 2266 C CA . LYS A 1 288 ? -17.627 17.670 11.076 1.00 91.50 288 LYS A CA 1
ATOM 2267 C C . LYS A 1 288 ? -19.122 17.979 11.204 1.00 91.50 288 LYS A C 1
ATOM 2269 O O . LYS A 1 288 ? -19.949 17.295 10.609 1.00 91.50 288 LYS A O 1
ATOM 2274 N N . GLY A 1 289 ? -19.443 18.994 12.006 1.00 92.00 289 GLY A N 1
ATOM 2275 C CA . GLY A 1 289 ? -20.815 19.370 12.361 1.00 92.00 289 GLY A CA 1
ATOM 2276 C C . GLY A 1 289 ? -21.246 18.989 13.783 1.00 92.00 289 GLY A C 1
ATOM 2277 O O . GLY A 1 289 ? -22.355 19.331 14.165 1.00 92.00 289 GLY A O 1
ATOM 2278 N N . SER A 1 290 ? -20.408 18.317 14.580 1.00 95.88 290 SER A N 1
ATOM 2279 C CA . SER A 1 290 ? -20.590 18.270 16.040 1.00 95.88 290 SER A CA 1
ATOM 2280 C C . SER A 1 290 ? -20.022 19.524 16.717 1.00 95.88 290 SER A C 1
ATOM 2282 O O . SER A 1 290 ? -19.138 20.198 16.167 1.00 95.88 290 SER A O 1
ATOM 2284 N N . PHE A 1 291 ? -20.488 19.823 17.926 1.00 97.38 291 PHE A N 1
ATOM 2285 C CA . PHE A 1 291 ? -19.936 20.841 18.816 1.00 97.38 291 PHE A CA 1
ATOM 2286 C C . PHE A 1 291 ? -19.180 20.176 19.970 1.00 97.38 291 PHE A C 1
ATOM 2288 O O . PHE A 1 291 ? -19.688 19.244 20.583 1.00 97.38 291 PHE A O 1
ATOM 2295 N N . ILE A 1 292 ? -17.962 20.653 20.235 1.00 98.00 292 ILE A N 1
ATOM 2296 C CA . ILE A 1 292 ? -17.098 20.184 21.324 1.00 98.00 292 ILE A CA 1
ATOM 2297 C C . ILE A 1 292 ? -16.606 21.434 22.046 1.00 98.00 292 ILE A C 1
ATOM 2299 O O . ILE A 1 292 ? -15.937 22.258 21.415 1.00 98.00 292 ILE A O 1
ATOM 2303 N N . SER A 1 293 ? -16.959 21.576 23.319 1.00 97.81 293 SER A N 1
ATOM 2304 C CA . SER A 1 293 ? -16.573 22.715 24.150 1.00 97.81 293 SER A CA 1
ATOM 2305 C C . SER A 1 293 ? -15.166 22.555 24.734 1.00 97.81 293 SER A C 1
ATOM 2307 O O . SER A 1 293 ? -14.574 21.470 24.704 1.00 97.81 293 SER A O 1
ATOM 2309 N N . GLN A 1 294 ? -14.630 23.645 25.281 1.00 97.19 294 GLN A N 1
ATOM 2310 C CA . GLN A 1 294 ? -13.317 23.687 25.928 1.00 97.19 294 GLN A CA 1
ATOM 2311 C C . GLN A 1 294 ? -13.217 22.706 27.105 1.00 97.19 294 GLN A C 1
ATOM 2313 O O . GLN A 1 294 ? -14.223 22.261 27.654 1.00 97.19 294 GLN A O 1
ATOM 2318 N N . ASN A 1 295 ? -11.995 22.353 27.502 1.00 97.12 295 ASN A N 1
ATOM 2319 C CA . ASN A 1 295 ? -11.696 21.407 28.584 1.00 97.12 295 ASN A CA 1
ATOM 2320 C C . ASN A 1 295 ? -12.220 19.972 28.366 1.00 97.12 295 ASN A C 1
ATOM 2322 O O . ASN A 1 295 ? -12.031 19.120 29.231 1.00 97.12 295 ASN A O 1
ATOM 2326 N N . SER A 1 296 ? -12.831 19.672 27.215 1.00 97.44 296 SER A N 1
ATOM 2327 C CA . SER A 1 296 ? -13.302 18.324 26.896 1.00 97.44 296 SER A CA 1
ATOM 2328 C C . SER A 1 296 ? -12.143 17.370 26.600 1.00 97.44 296 SER A C 1
ATOM 2330 O O . SER A 1 296 ? -11.170 17.732 25.922 1.00 97.44 296 SER A O 1
ATOM 2332 N N . VAL A 1 297 ? -12.285 16.118 27.038 1.00 98.19 297 VAL A N 1
ATOM 2333 C CA . VAL A 1 297 ? -11.335 15.032 26.757 1.00 98.19 297 VAL A CA 1
ATOM 2334 C C . VAL A 1 297 ? -12.023 13.948 25.945 1.00 98.19 297 VAL A C 1
ATOM 2336 O O . VAL A 1 297 ? -12.960 13.302 26.401 1.00 98.19 297 VAL A O 1
ATOM 2339 N N . LEU A 1 298 ? -11.532 13.728 24.731 1.00 98.25 298 LEU A N 1
ATOM 2340 C CA . LEU A 1 298 ? -12.033 12.712 23.817 1.00 98.25 298 LEU A CA 1
ATOM 2341 C C . LEU A 1 298 ? -10.999 11.592 23.722 1.00 98.25 298 LEU A C 1
ATOM 2343 O O . LEU A 1 298 ? -9.984 11.721 23.034 1.00 98.25 298 LEU A O 1
ATOM 2347 N N . MET A 1 299 ? -11.245 10.496 24.431 1.00 98.12 299 MET A N 1
ATOM 2348 C CA . MET A 1 299 ? -10.497 9.246 24.287 1.00 98.12 299 MET A CA 1
ATOM 2349 C C . MET A 1 299 ? -10.927 8.542 22.984 1.00 98.12 299 MET A C 1
ATOM 2351 O O . MET A 1 299 ? -11.807 9.067 22.298 1.00 98.12 299 MET A O 1
ATOM 2355 N N . PRO A 1 300 ? -10.324 7.405 22.575 1.00 97.38 300 PRO A N 1
ATOM 2356 C CA . PRO A 1 300 ? -10.676 6.715 21.329 1.00 97.38 300 PRO A CA 1
ATOM 2357 C C . PRO A 1 300 ? -12.172 6.343 21.245 1.00 97.38 300 PRO A C 1
ATOM 2359 O O . PRO A 1 300 ? -12.572 5.261 21.659 1.00 97.38 300 PRO A O 1
ATOM 2362 N N . SER A 1 301 ? -12.997 7.251 20.726 1.00 97.44 301 SER A N 1
ATOM 2363 C CA . SER A 1 301 ? -14.467 7.265 20.794 1.00 97.44 301 SER A CA 1
ATOM 2364 C C . SER A 1 301 ? -15.075 7.712 19.460 1.00 97.44 301 SER A C 1
ATOM 2366 O O . SER A 1 301 ? -14.360 8.174 18.565 1.00 97.44 301 SER A O 1
ATOM 2368 N N . TYR A 1 302 ? -16.395 7.587 19.317 1.00 96.75 302 TYR A N 1
ATOM 2369 C CA . TYR A 1 302 ? -17.134 7.965 18.111 1.00 96.75 302 TYR A CA 1
ATOM 2370 C C . TYR A 1 302 ? -18.146 9.066 18.419 1.00 96.75 302 TYR A C 1
ATOM 2372 O O . TYR A 1 302 ? -19.082 8.854 19.182 1.00 96.75 302 TYR A O 1
ATOM 2380 N N . ILE A 1 303 ? -17.990 10.238 17.803 1.00 97.44 303 ILE A N 1
ATOM 2381 C CA . ILE A 1 303 ? -18.899 11.377 17.986 1.00 97.44 303 ILE A CA 1
ATOM 2382 C C . ILE A 1 303 ? -19.502 11.756 16.639 1.00 97.44 303 ILE A C 1
ATOM 2384 O O . ILE A 1 303 ? -18.793 12.148 15.702 1.00 97.44 303 ILE A O 1
ATOM 2388 N N . ASN A 1 304 ? -20.821 11.628 16.540 1.00 94.94 304 ASN A N 1
ATOM 2389 C CA . ASN A 1 304 ? -21.544 11.795 15.289 1.00 94.94 304 ASN A CA 1
ATOM 2390 C C . ASN A 1 304 ? -21.958 13.257 15.031 1.00 94.94 304 ASN A C 1
ATOM 2392 O O . ASN A 1 304 ? -21.833 14.138 15.881 1.00 94.94 304 ASN A O 1
ATOM 2396 N N . ILE A 1 305 ? -22.425 13.528 13.812 1.00 92.38 305 ILE A N 1
ATOM 2397 C CA . ILE A 1 305 ? -22.847 14.861 13.368 1.00 92.38 305 ILE A CA 1
ATOM 2398 C C . ILE A 1 305 ? -23.988 15.400 14.240 1.00 92.38 305 ILE A C 1
ATOM 2400 O O . ILE A 1 305 ? -24.896 14.655 14.601 1.00 92.38 305 ILE A O 1
ATOM 2404 N N . GLY A 1 306 ? -23.938 16.689 14.580 1.00 93.06 306 GLY A N 1
ATOM 2405 C CA . GLY A 1 306 ? -24.943 17.357 15.408 1.00 93.06 306 GLY A CA 1
ATOM 2406 C C . GLY A 1 306 ? -24.810 17.109 16.911 1.00 93.06 306 GLY A C 1
ATOM 2407 O O . GLY A 1 306 ? -25.455 17.816 17.674 1.00 93.06 306 GLY A O 1
ATOM 2408 N N . ALA A 1 307 ? -23.983 16.153 17.352 1.00 97.00 307 ALA A N 1
ATOM 2409 C CA . ALA A 1 307 ? -23.735 15.947 18.776 1.00 97.00 307 ALA A CA 1
ATOM 2410 C C . ALA A 1 307 ? -23.173 17.221 19.427 1.00 97.00 307 ALA A C 1
ATOM 2412 O O . ALA A 1 307 ? -22.331 17.900 18.828 1.00 97.00 307 ALA A O 1
ATOM 2413 N N . TYR A 1 308 ? -23.615 17.515 20.645 1.00 97.81 308 TYR A N 1
ATOM 2414 C CA . TYR A 1 308 ? -23.164 18.644 21.450 1.00 97.81 308 TYR A CA 1
ATOM 2415 C C . TYR A 1 308 ? -22.521 18.116 22.730 1.00 97.81 308 TYR A C 1
ATOM 2417 O O . TYR A 1 308 ? -23.174 17.410 23.493 1.00 97.81 308 TYR A O 1
ATOM 2425 N N . ILE A 1 309 ? -21.245 18.431 22.949 1.00 98.38 309 ILE A N 1
ATOM 2426 C CA . ILE A 1 309 ? -20.514 18.089 24.174 1.00 98.38 309 ILE A CA 1
ATOM 2427 C C . ILE A 1 309 ? -20.057 19.387 24.825 1.00 98.38 309 ILE A C 1
ATOM 2429 O O . ILE A 1 309 ? -19.260 20.125 24.235 1.00 98.38 309 ILE A O 1
ATOM 2433 N N . ASP A 1 310 ? -20.589 19.664 26.013 1.00 98.38 310 ASP A N 1
ATOM 2434 C CA . ASP A 1 310 ? -20.271 20.862 26.782 1.00 98.38 310 ASP A CA 1
ATOM 2435 C C . ASP A 1 310 ? -18.967 20.723 27.588 1.00 98.38 310 ASP A C 1
ATOM 2437 O O . ASP A 1 310 ? -18.261 19.715 27.543 1.00 98.38 310 ASP A O 1
ATOM 2441 N N . GLU A 1 311 ? -18.610 21.806 28.269 1.00 98.12 311 GLU A N 1
ATOM 2442 C CA . GLU A 1 311 ? -17.327 22.024 28.914 1.00 98.12 311 GLU A CA 1
ATOM 2443 C C . GLU A 1 311 ? -16.979 20.962 29.964 1.00 98.12 311 GLU A C 1
ATOM 2445 O O . GLU A 1 311 ? -17.809 20.548 30.773 1.00 98.12 311 GLU A O 1
ATOM 2450 N N . GLY A 1 312 ? -15.705 20.559 29.978 1.00 97.75 312 GLY A N 1
ATOM 2451 C CA . GLY A 1 312 ? -15.146 19.689 31.018 1.00 97.75 312 GLY A CA 1
ATOM 2452 C C . GLY A 1 312 ? -15.581 18.224 30.933 1.00 97.75 312 GLY A C 1
ATOM 2453 O O . GLY A 1 312 ? -15.212 17.425 31.793 1.00 97.75 312 GLY A O 1
ATOM 2454 N N . SER A 1 313 ? -16.341 17.849 29.905 1.00 98.56 313 SER A N 1
ATOM 2455 C CA . SER A 1 313 ? -16.848 16.488 29.749 1.00 98.56 313 SER A CA 1
ATOM 2456 C C . SER A 1 313 ? -15.812 15.542 29.139 1.00 98.56 313 SER A C 1
ATOM 2458 O O . SER A 1 313 ? -15.033 15.896 28.248 1.00 98.56 313 SER A O 1
ATOM 2460 N N . THR A 1 314 ? -15.801 14.302 29.626 1.00 98.62 314 THR A N 1
ATOM 2461 C CA . THR A 1 314 ? -14.900 13.242 29.161 1.00 98.62 314 THR A CA 1
ATOM 2462 C C . THR A 1 314 ? -15.692 12.158 28.449 1.00 98.62 314 THR A C 1
ATOM 2464 O O . THR A 1 314 ? -16.595 11.559 29.031 1.00 98.62 314 THR A O 1
ATOM 2467 N N . ILE A 1 315 ? -15.324 11.889 27.197 1.00 98.62 315 ILE A N 1
ATOM 2468 C CA . ILE A 1 315 ? -15.856 10.783 26.400 1.00 98.62 315 ILE A CA 1
ATOM 2469 C C . ILE A 1 315 ? -14.779 9.712 26.309 1.00 98.62 315 ILE A C 1
ATOM 2471 O O . ILE A 1 315 ? -13.755 9.905 25.648 1.00 98.62 315 ILE A O 1
ATOM 2475 N N . ASP A 1 316 ? -14.995 8.604 27.008 1.00 98.19 316 ASP A N 1
ATOM 2476 C CA . ASP A 1 316 ? -13.976 7.585 27.194 1.00 98.19 316 ASP A CA 1
ATOM 2477 C C . ASP A 1 316 ? -13.914 6.573 26.028 1.00 98.19 316 ASP A C 1
ATOM 2479 O O . ASP A 1 316 ? -14.658 6.621 25.043 1.00 98.19 316 ASP A O 1
ATOM 2483 N N . THR A 1 317 ? -12.944 5.669 26.112 1.00 97.38 317 THR A N 1
ATOM 2484 C CA . THR A 1 317 ? -12.586 4.706 25.072 1.00 97.38 317 THR A CA 1
ATOM 2485 C C . THR A 1 317 ? -13.770 3.815 24.685 1.00 97.38 317 THR A C 1
ATOM 2487 O O . THR A 1 317 ? -14.421 3.218 25.534 1.00 97.38 317 THR A O 1
ATOM 2490 N N . TRP A 1 318 ? -14.009 3.671 23.383 1.00 96.12 318 TRP A N 1
ATOM 2491 C CA . TRP A 1 318 ? -15.088 2.894 22.759 1.00 96.12 318 TRP A CA 1
ATOM 2492 C C . TRP A 1 318 ? -16.506 3.420 22.985 1.00 96.12 318 TRP A C 1
ATOM 2494 O O . TRP A 1 318 ? -17.462 2.757 22.586 1.00 96.12 318 TRP A O 1
ATOM 2504 N N . SER A 1 319 ? -16.661 4.607 23.563 1.00 98.06 319 SER A N 1
ATOM 2505 C CA . SER A 1 319 ? -17.977 5.224 23.715 1.00 98.06 319 SER A CA 1
ATOM 2506 C C . SER A 1 319 ? -18.464 5.843 22.406 1.00 98.06 319 SER A C 1
ATOM 2508 O O . SER A 1 319 ? -17.671 6.288 21.570 1.00 98.06 319 SER A O 1
ATOM 2510 N N . THR A 1 320 ? -19.782 5.860 22.224 1.00 97.81 320 THR A N 1
ATOM 2511 C CA . THR A 1 320 ? -20.453 6.420 21.048 1.00 97.81 320 THR A CA 1
ATOM 2512 C C . THR A 1 320 ? -21.430 7.501 21.476 1.00 97.81 320 THR A C 1
ATOM 2514 O O . THR A 1 320 ? -22.343 7.237 22.250 1.00 97.81 320 THR A O 1
ATOM 2517 N N . ILE A 1 321 ? -21.268 8.705 20.930 1.00 98.19 321 ILE A N 1
ATOM 2518 C CA . ILE A 1 321 ? -22.221 9.807 21.050 1.00 98.19 321 ILE A CA 1
ATOM 2519 C C . ILE A 1 321 ? -22.948 9.938 19.716 1.00 98.19 321 ILE A C 1
ATOM 2521 O O . ILE A 1 321 ? -22.368 10.346 18.701 1.00 98.19 321 ILE A O 1
ATOM 2525 N N . GLY A 1 322 ? -24.213 9.526 19.706 1.00 95.31 322 GLY A N 1
ATOM 2526 C CA . GLY A 1 322 ? -25.059 9.537 18.524 1.00 95.31 322 GLY A CA 1
ATOM 2527 C C . GLY A 1 322 ? -25.362 10.944 18.003 1.00 95.31 322 GLY A C 1
ATOM 2528 O O . GLY A 1 322 ? -25.078 11.957 18.639 1.00 95.31 322 GLY A O 1
ATOM 2529 N N . SER A 1 323 ? -25.935 11.013 16.800 1.00 93.38 323 SER A N 1
ATOM 2530 C CA . SER A 1 323 ? -26.271 12.289 16.163 1.00 93.38 323 SER A CA 1
ATOM 2531 C C . SER A 1 323 ? -27.210 13.129 17.015 1.00 93.38 323 SER A C 1
ATOM 2533 O O . SER A 1 323 ? -28.151 12.596 17.586 1.00 93.38 323 SER A O 1
ATOM 2535 N N . CYS A 1 324 ? -26.966 14.434 17.095 1.00 93.50 324 CYS A N 1
ATOM 2536 C CA . CYS A 1 324 ? -27.795 15.381 17.854 1.00 93.50 324 CYS A CA 1
ATOM 2537 C C . CYS A 1 324 ? -27.912 15.115 19.370 1.00 93.50 324 CYS A C 1
ATOM 2539 O O . CYS A 1 324 ? -28.614 15.866 20.043 1.00 93.50 324 CYS A O 1
ATOM 2541 N N . ALA A 1 325 ? -27.240 14.094 19.919 1.00 96.69 325 ALA A N 1
ATOM 2542 C CA . ALA A 1 325 ? -27.210 13.845 21.357 1.00 96.69 325 ALA A CA 1
ATOM 2543 C C . ALA A 1 325 ? -26.538 15.011 22.093 1.00 96.69 325 ALA A C 1
ATOM 2545 O O . ALA A 1 325 ? -25.608 15.631 21.564 1.00 96.69 325 ALA A O 1
ATOM 2546 N N . GLN A 1 326 ? -27.002 15.296 23.307 1.00 97.69 326 GLN A N 1
ATOM 2547 C CA . GLN A 1 326 ? -26.517 16.417 24.109 1.00 97.69 326 GLN A CA 1
ATOM 2548 C C . GLN A 1 326 ? -25.880 15.901 25.392 1.00 97.69 326 GLN A C 1
ATOM 2550 O O . GLN A 1 326 ? -26.511 15.183 26.164 1.00 97.69 326 GLN A O 1
ATOM 2555 N N . ILE A 1 327 ? -24.625 16.273 25.602 1.00 98.62 327 ILE A N 1
ATOM 2556 C CA . ILE A 1 327 ? -23.851 15.987 26.801 1.00 98.62 327 ILE A CA 1
ATOM 2557 C C . ILE A 1 327 ? -23.558 17.327 27.472 1.00 98.62 327 ILE A C 1
ATOM 2559 O O . ILE A 1 327 ? -22.922 18.189 26.863 1.00 98.62 327 ILE A O 1
ATOM 2563 N N . GLY A 1 328 ? -24.048 17.491 28.697 1.00 98.50 328 GLY A N 1
ATOM 2564 C CA . GLY A 1 328 ? -23.861 18.668 29.536 1.00 98.50 328 GLY A CA 1
ATOM 2565 C C . GLY A 1 328 ? -22.428 18.816 30.038 1.00 98.50 328 GLY A C 1
ATOM 2566 O O . GLY A 1 328 ? -21.493 18.191 29.527 1.00 98.50 328 GLY A O 1
ATOM 2567 N N . LYS A 1 329 ? -22.248 19.671 31.041 1.00 98.75 329 LYS A N 1
ATOM 2568 C CA . LYS A 1 329 ? -20.947 20.025 31.617 1.00 98.75 329 LYS A CA 1
ATOM 2569 C C . LYS A 1 329 ? -20.479 19.001 32.633 1.00 98.75 329 LYS A C 1
ATOM 2571 O O . LYS A 1 329 ? -21.281 18.457 33.388 1.00 98.75 329 LYS A O 1
ATOM 2576 N N . ASN A 1 330 ? -19.166 18.799 32.708 1.00 98.56 330 ASN A N 1
ATOM 2577 C CA . ASN A 1 330 ? -18.522 17.907 33.680 1.00 98.56 330 ASN A CA 1
ATOM 2578 C C . ASN A 1 330 ? -19.114 16.485 33.689 1.00 98.56 330 ASN A C 1
ATOM 2580 O O . ASN A 1 330 ? -19.178 15.834 34.733 1.00 98.56 330 ASN A O 1
ATOM 2584 N N . VAL A 1 331 ? -19.576 16.008 32.533 1.00 98.75 331 VAL A N 1
ATOM 2585 C CA . VAL A 1 331 ? -20.125 14.663 32.382 1.00 98.75 331 VAL A CA 1
ATOM 2586 C C . VAL A 1 331 ? -18.994 13.688 32.096 1.00 98.75 331 VAL A C 1
ATOM 2588 O O . VAL A 1 331 ? -18.130 13.934 31.251 1.00 98.75 331 VAL A O 1
ATOM 2591 N N . HIS A 1 332 ? -19.024 12.535 32.756 1.00 98.69 332 HIS A N 1
ATOM 2592 C CA . HIS A 1 332 ? -18.132 11.426 32.444 1.00 98.69 332 HIS A CA 1
ATOM 2593 C C . HIS A 1 332 ? -18.920 10.315 31.745 1.00 98.69 332 HIS A C 1
ATOM 2595 O O . HIS A 1 332 ? -19.738 9.633 32.361 1.00 98.69 332 HIS A O 1
ATOM 2601 N N . ILE A 1 333 ? -18.631 10.102 30.462 1.00 98.62 333 ILE A N 1
ATOM 2602 C CA . ILE A 1 333 ? -19.136 8.978 29.671 1.00 98.62 333 ILE A CA 1
ATOM 2603 C C . ILE A 1 333 ? -18.062 7.889 29.652 1.00 98.62 333 ILE A C 1
ATOM 2605 O O . ILE A 1 333 ? -17.111 7.976 28.873 1.00 98.62 333 ILE A O 1
ATOM 2609 N N . SER A 1 334 ? -18.180 6.888 30.529 1.00 98.50 334 SER A N 1
ATOM 2610 C CA . SER A 1 334 ? -17.159 5.845 30.696 1.00 98.50 334 SER A CA 1
ATOM 2611 C C . SER A 1 334 ? -17.076 4.903 29.497 1.00 98.50 334 SER A C 1
ATOM 2613 O O . SER A 1 334 ? -17.917 4.935 28.602 1.00 98.50 334 SER A O 1
ATOM 2615 N N . GLY A 1 335 ? -16.037 4.064 29.465 1.00 97.88 335 GLY A N 1
ATOM 2616 C CA . GLY A 1 335 ? -15.704 3.280 28.283 1.00 97.88 335 GLY A CA 1
ATOM 2617 C C . GLY A 1 335 ? -16.815 2.351 27.778 1.00 97.88 335 GLY A C 1
ATOM 2618 O O . GLY A 1 335 ? -17.454 1.613 28.534 1.00 97.88 335 GLY A O 1
ATOM 2619 N N . GLY A 1 336 ? -17.017 2.354 26.461 1.00 97.38 336 GLY A N 1
ATOM 2620 C CA . GLY A 1 336 ? -18.001 1.513 25.783 1.00 97.38 336 GLY A CA 1
ATOM 2621 C C . GLY A 1 336 ? -19.456 1.922 26.010 1.00 97.38 336 GLY A C 1
ATOM 2622 O O . GLY A 1 336 ? -20.327 1.083 25.798 1.00 97.38 336 GLY A O 1
ATOM 2623 N N . VAL A 1 337 ? -19.721 3.151 26.464 1.00 98.62 337 VAL A N 1
ATOM 2624 C CA . VAL A 1 337 ? -21.089 3.666 26.624 1.00 98.62 337 VAL A CA 1
ATOM 2625 C C . VAL A 1 337 ? -21.694 4.046 25.275 1.00 98.62 337 VAL A C 1
ATOM 2627 O O . VAL A 1 337 ? -21.057 4.731 24.472 1.00 98.62 337 VAL A O 1
ATOM 2630 N N . GLY A 1 338 ? -22.941 3.646 25.042 1.00 97.88 338 GLY A N 1
ATOM 2631 C CA . GLY A 1 338 ? -23.750 4.100 23.914 1.00 97.88 338 GLY A CA 1
ATOM 2632 C C . GLY A 1 338 ? -24.709 5.216 24.325 1.00 97.88 338 GLY A C 1
ATOM 2633 O O . GLY A 1 338 ? -25.597 4.995 25.139 1.00 97.88 338 GLY A O 1
ATOM 2634 N N . ILE A 1 339 ? -24.568 6.409 23.749 1.00 97.94 339 ILE A N 1
ATOM 2635 C CA . ILE A 1 339 ? -25.571 7.474 23.842 1.00 97.94 339 ILE A CA 1
ATOM 2636 C C . ILE A 1 339 ? -26.303 7.555 22.506 1.00 97.94 339 ILE A C 1
ATOM 2638 O O . ILE A 1 339 ? -25.714 7.876 21.469 1.00 97.94 339 ILE A O 1
ATOM 2642 N N . GLY A 1 340 ? -27.597 7.254 22.531 1.00 92.88 340 GLY A N 1
ATOM 2643 C CA . GLY A 1 340 ? -28.462 7.246 21.364 1.00 92.88 340 GLY A CA 1
ATOM 2644 C C . GLY A 1 340 ? -28.568 8.624 20.731 1.00 92.88 340 GLY A C 1
ATOM 2645 O O . GLY A 1 340 ? -28.771 9.627 21.413 1.00 92.88 340 GLY A O 1
ATOM 2646 N N . GLY A 1 341 ? -28.455 8.665 19.410 1.00 85.56 341 GLY A N 1
ATOM 2647 C CA . GLY A 1 341 ? -28.691 9.869 18.629 1.00 85.56 341 GLY A CA 1
ATOM 2648 C C . GLY A 1 341 ? -30.066 9.886 17.986 1.00 85.56 341 GLY A C 1
ATOM 2649 O O . GLY A 1 341 ? -30.815 8.914 18.060 1.00 85.56 341 GLY A O 1
ATOM 2650 N N . ILE A 1 342 ? -30.359 10.980 17.293 1.00 80.38 342 ILE A N 1
ATOM 2651 C CA . ILE A 1 342 ? -31.574 11.174 16.516 1.00 80.38 342 ILE A CA 1
ATOM 2652 C C . ILE A 1 342 ? -31.227 11.756 15.162 1.00 80.38 342 ILE A C 1
ATOM 2654 O O . ILE A 1 342 ? -30.546 12.774 15.050 1.00 80.38 342 ILE A O 1
ATOM 2658 N N . LEU A 1 343 ? -31.714 11.074 14.132 1.00 59.59 343 LEU A N 1
ATOM 2659 C CA . LEU A 1 343 ? -31.675 11.531 12.748 1.00 59.59 343 LEU A CA 1
ATOM 2660 C C . LEU A 1 343 ? -33.091 11.553 12.165 1.00 59.59 343 LEU A C 1
ATOM 2662 O O . LEU A 1 343 ? -33.452 12.541 11.540 1.00 59.59 343 LEU A O 1
ATOM 2666 N N . GLU A 1 344 ? -33.915 10.534 12.437 1.00 56.25 344 GLU A N 1
ATOM 2667 C CA . GL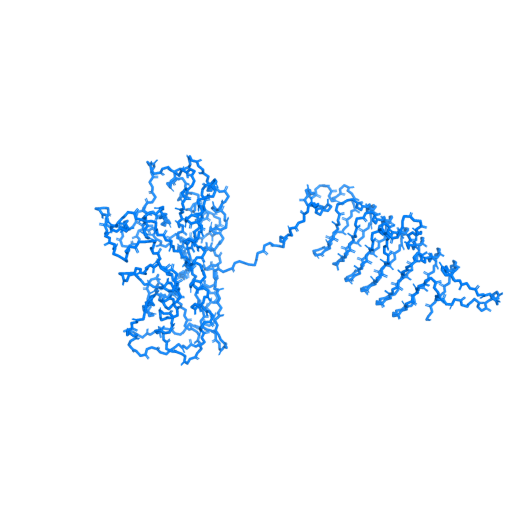U A 1 344 ? -35.330 10.465 12.047 1.00 56.25 344 GLU A CA 1
ATOM 2668 C C . GLU A 1 344 ? -36.130 9.630 13.072 1.00 56.25 344 GLU A C 1
ATOM 2670 O O . GLU A 1 344 ? -35.558 8.701 13.651 1.00 56.25 344 GLU A O 1
ATOM 2675 N N . PRO A 1 345 ? -37.430 9.911 13.314 1.00 69.19 345 PRO A N 1
ATOM 2676 C CA . PRO A 1 345 ? -38.261 10.964 12.711 1.00 69.19 345 PRO A CA 1
ATOM 2677 C C . PRO A 1 345 ? -38.022 12.360 13.321 1.00 69.19 345 PRO A C 1
ATOM 2679 O O . PRO A 1 345 ? -37.646 12.480 14.477 1.00 69.19 345 PRO A O 1
ATOM 2682 N N . LEU A 1 346 ? -38.310 13.425 12.562 1.00 58.12 346 LEU A N 1
ATOM 2683 C CA . LEU A 1 346 ? -38.049 14.845 12.898 1.00 58.12 346 LEU A CA 1
ATOM 2684 C C . LEU A 1 346 ? -38.601 15.355 14.250 1.00 58.12 346 LEU A C 1
ATOM 2686 O O . LEU A 1 346 ? -38.236 16.446 14.675 1.00 58.12 346 LEU A O 1
ATOM 2690 N N . GLN A 1 347 ? -39.500 14.618 14.905 1.00 59.41 347 GLN A N 1
ATOM 2691 C CA . GLN A 1 347 ? -40.166 15.021 16.152 1.00 59.41 347 GLN A CA 1
ATOM 2692 C C . GLN A 1 347 ? -39.635 14.297 17.400 1.00 59.41 347 GLN A C 1
ATOM 2694 O O . GLN A 1 347 ? -40.237 14.406 18.468 1.00 59.41 347 GLN A O 1
ATOM 2699 N N . SER A 1 348 ? -38.556 13.519 17.294 1.00 74.12 348 SER A N 1
ATOM 2700 C CA . SER A 1 348 ? -37.982 12.829 18.448 1.00 74.12 348 SER A CA 1
ATOM 2701 C C . SER A 1 348 ? -36.951 13.709 19.176 1.00 74.12 348 SER A C 1
ATOM 2703 O O . SER A 1 348 ? -36.094 14.345 18.564 1.00 74.12 348 SER A O 1
ATOM 2705 N N . ASN A 1 349 ? -37.072 13.784 20.506 1.00 82.31 349 ASN A N 1
ATOM 2706 C CA . ASN A 1 349 ? -36.172 14.561 21.366 1.00 82.31 349 ASN A CA 1
ATOM 2707 C C . ASN A 1 349 ? -34.840 13.838 21.523 1.00 82.31 349 ASN A C 1
ATOM 2709 O O . ASN A 1 349 ? -34.893 12.656 21.856 1.00 82.31 349 ASN A O 1
ATOM 2713 N N . PRO A 1 350 ? -33.680 14.492 21.325 1.00 90.50 350 PRO A N 1
ATOM 2714 C CA . PRO A 1 350 ? -32.383 13.834 21.449 1.00 90.50 350 PRO A CA 1
ATOM 2715 C C . PRO A 1 350 ? -32.197 13.226 22.838 1.00 90.50 350 PRO A C 1
ATOM 2717 O O . PRO A 1 350 ? -32.801 13.680 23.807 1.00 90.50 350 PRO A O 1
ATOM 2720 N N . THR A 1 351 ? -31.335 12.216 22.941 1.00 95.81 351 THR A N 1
ATOM 2721 C CA . THR A 1 351 ? -30.870 11.761 24.254 1.00 95.81 351 THR A CA 1
ATOM 2722 C C . THR A 1 351 ? -30.047 12.879 24.883 1.00 95.81 351 THR A C 1
ATOM 2724 O O . THR A 1 351 ? -29.138 13.417 24.239 1.00 95.81 351 THR A O 1
ATOM 2727 N N . ILE A 1 352 ? -30.380 13.233 26.122 1.00 97.69 352 ILE A N 1
ATOM 2728 C CA . ILE A 1 352 ? -29.755 14.333 26.859 1.00 97.69 352 ILE A CA 1
ATOM 2729 C C . ILE A 1 352 ? -29.170 13.769 28.148 1.00 97.69 352 ILE A C 1
ATOM 2731 O O . ILE A 1 352 ? -29.871 13.128 28.927 1.00 97.69 352 ILE A O 1
ATOM 2735 N N . ILE A 1 353 ? -27.886 14.023 28.373 1.00 98.56 353 ILE A N 1
ATOM 2736 C CA . ILE A 1 353 ? -27.211 13.784 29.645 1.00 98.56 353 ILE A CA 1
ATOM 2737 C C . ILE A 1 353 ? -26.878 15.156 30.222 1.00 98.56 353 ILE A C 1
ATOM 2739 O O . ILE A 1 353 ? -26.054 15.866 29.653 1.00 98.56 353 ILE A O 1
ATOM 2743 N N . GLU A 1 354 ? -27.542 15.553 31.300 1.00 98.62 354 GLU A N 1
ATOM 2744 C CA . GLU A 1 354 ? -27.354 16.862 31.928 1.00 98.62 354 GLU A CA 1
ATOM 2745 C C . GLU A 1 354 ? -26.064 16.933 32.765 1.00 98.62 354 GLU A C 1
ATOM 2747 O O . GLU A 1 354 ? -25.307 15.969 32.893 1.00 98.62 354 GLU A O 1
ATOM 2752 N N . ASP A 1 355 ? -25.805 18.110 33.331 1.00 98.69 355 ASP A N 1
ATOM 2753 C CA . ASP A 1 355 ? -24.558 18.451 34.008 1.00 98.69 355 ASP A CA 1
ATOM 2754 C C . ASP A 1 355 ? -24.213 17.520 35.183 1.00 98.69 355 ASP A C 1
ATOM 2756 O O . ASP A 1 355 ? -25.072 17.042 35.928 1.00 98.69 355 ASP A O 1
ATOM 2760 N N . ASN A 1 356 ? -22.911 17.319 35.392 1.00 98.56 356 ASN A N 1
ATOM 2761 C CA . ASN A 1 356 ? -22.324 16.561 36.500 1.00 98.56 356 ASN A CA 1
ATOM 2762 C C . ASN A 1 356 ? -22.801 15.099 36.590 1.00 98.56 356 ASN A C 1
ATOM 2764 O O . ASN A 1 356 ? -22.786 14.507 37.671 1.00 98.56 356 ASN A O 1
ATOM 2768 N N . CYS A 1 357 ? -23.241 14.514 35.476 1.00 98.69 357 CYS A N 1
ATOM 2769 C CA . CYS A 1 357 ? -23.618 13.107 35.433 1.00 98.69 357 CYS A CA 1
ATOM 2770 C C . CYS A 1 357 ? -22.409 12.180 35.247 1.00 98.69 357 CYS A C 1
ATOM 2772 O O . CYS A 1 357 ? -21.425 12.510 34.578 1.00 98.69 357 CYS A O 1
ATOM 2774 N N . PHE A 1 358 ? -22.529 10.961 35.766 1.00 98.69 358 PHE A N 1
ATOM 2775 C CA . PHE A 1 358 ? -21.611 9.860 35.488 1.00 98.69 358 PHE A CA 1
ATOM 2776 C C . PHE A 1 358 ? -22.378 8.710 34.838 1.00 98.69 358 PHE A C 1
ATOM 2778 O O . PHE A 1 358 ? -23.333 8.201 35.424 1.00 98.69 358 PHE A O 1
ATOM 2785 N N . ILE A 1 359 ? -21.958 8.282 33.646 1.00 98.62 359 ILE A N 1
ATOM 2786 C CA . ILE A 1 359 ? -22.531 7.121 32.958 1.00 98.62 359 ILE A CA 1
ATOM 2787 C C . ILE A 1 359 ? -21.503 5.995 32.962 1.00 98.62 359 ILE A C 1
ATOM 2789 O O . ILE A 1 359 ? -20.477 6.082 32.284 1.00 98.62 359 ILE A O 1
ATOM 2793 N N . GLY A 1 360 ? -21.786 4.947 33.735 1.00 98.19 360 GLY A N 1
ATOM 2794 C CA . GLY A 1 360 ? -20.904 3.806 33.932 1.00 98.19 360 GLY A CA 1
ATOM 2795 C C . GLY A 1 360 ? -20.606 3.040 32.647 1.00 98.19 360 GLY A C 1
ATOM 2796 O O . GLY A 1 360 ? -21.383 3.030 31.698 1.00 98.19 360 GLY A O 1
ATOM 2797 N N . ALA A 1 361 ? -19.446 2.387 32.619 1.00 97.94 361 ALA A N 1
ATOM 2798 C CA . ALA A 1 361 ? -18.961 1.648 31.462 1.00 97.94 361 ALA A CA 1
ATOM 2799 C C . ALA A 1 361 ? -19.978 0.612 30.957 1.00 97.94 361 ALA A C 1
ATOM 2801 O O . ALA A 1 361 ? -20.678 -0.025 31.744 1.00 97.94 361 ALA A O 1
ATOM 2802 N N . ARG A 1 362 ? -19.998 0.395 29.635 1.00 97.50 362 ARG A N 1
ATOM 2803 C CA . ARG A 1 362 ? -20.885 -0.575 28.957 1.00 97.50 362 ARG A CA 1
ATOM 2804 C C . ARG A 1 362 ? -22.387 -0.336 29.157 1.00 97.50 362 ARG A C 1
ATOM 2806 O O . ARG A 1 362 ? -23.167 -1.263 28.965 1.00 97.50 362 ARG A O 1
ATOM 2813 N N . SER A 1 363 ? -22.778 0.877 29.527 1.00 98.25 363 SER A N 1
ATOM 2814 C CA . SER A 1 363 ? -24.180 1.285 29.621 1.00 98.25 363 SER A CA 1
ATOM 2815 C C . SER A 1 363 ? -24.687 1.869 28.301 1.00 98.25 363 SER A C 1
ATOM 2817 O O . SER A 1 363 ? -23.904 2.302 27.453 1.00 98.25 363 SER A O 1
ATOM 2819 N N . GLU A 1 364 ? -26.002 1.905 28.121 1.00 97.69 364 GLU A N 1
ATOM 2820 C CA . GLU A 1 364 ? -26.640 2.459 26.929 1.00 97.69 364 GLU A CA 1
ATOM 2821 C C . GLU A 1 364 ? -27.853 3.312 27.312 1.00 97.69 364 GLU A C 1
ATOM 2823 O O . GLU A 1 364 ? -28.766 2.839 27.986 1.00 97.69 364 GLU A O 1
ATOM 2828 N N . ILE A 1 365 ? -27.856 4.578 26.890 1.00 97.50 365 ILE A N 1
ATOM 2829 C CA . ILE A 1 365 ? -28.945 5.534 27.119 1.00 97.50 365 ILE A CA 1
ATOM 2830 C C . ILE A 1 365 ? -29.453 5.982 25.754 1.00 97.50 365 ILE A C 1
ATOM 2832 O O . ILE A 1 365 ? -28.705 6.584 24.986 1.00 97.50 365 ILE A O 1
ATOM 2836 N N . VAL A 1 366 ? -30.696 5.657 25.416 1.00 94.69 366 VAL A N 1
ATOM 2837 C CA . VAL A 1 366 ? -31.212 5.764 24.041 1.00 94.69 366 VAL A CA 1
ATOM 2838 C C . VAL A 1 366 ? -32.646 6.291 24.004 1.00 94.69 366 VAL A C 1
ATOM 2840 O O . VAL A 1 366 ? -33.250 6.580 25.030 1.00 94.69 366 VAL A O 1
ATOM 2843 N N . GLU A 1 367 ? -33.202 6.427 22.796 1.00 92.06 367 GLU A N 1
ATOM 2844 C CA . GLU A 1 367 ? -34.622 6.734 22.561 1.00 92.06 367 GLU A CA 1
ATOM 2845 C C . GLU A 1 367 ? -35.109 8.068 23.158 1.00 92.06 367 GLU A C 1
ATOM 2847 O O . GLU A 1 367 ? -36.293 8.228 23.470 1.00 92.06 367 GLU A O 1
ATOM 2852 N N . GLY A 1 368 ? -34.207 9.046 23.280 1.00 92.62 368 GLY A N 1
ATOM 2853 C CA . GLY A 1 368 ? -34.544 10.379 23.779 1.00 92.62 368 GLY A CA 1
ATOM 2854 C C . GLY A 1 368 ? -34.684 10.458 25.294 1.00 92.62 368 GLY A C 1
ATOM 2855 O O . GLY A 1 368 ? -35.352 11.359 25.800 1.00 92.62 368 GLY A O 1
ATOM 2856 N N . VAL A 1 369 ? -34.094 9.503 26.017 1.00 95.75 369 VAL A N 1
ATOM 2857 C CA . VAL A 1 369 ? -34.030 9.540 27.479 1.00 95.75 369 VAL A CA 1
ATOM 2858 C C . VAL A 1 369 ? -33.244 10.767 27.946 1.00 95.75 369 VAL A C 1
ATOM 2860 O O . VAL A 1 369 ? -32.201 11.107 27.382 1.00 95.75 369 VAL A O 1
ATOM 2863 N N . ILE A 1 370 ? -33.744 11.404 29.004 1.00 97.50 370 ILE A N 1
ATOM 2864 C CA . ILE A 1 370 ? -33.073 12.509 29.693 1.00 97.50 370 ILE A CA 1
ATOM 2865 C C . ILE A 1 370 ? -32.511 11.993 31.018 1.00 97.50 370 ILE A C 1
ATOM 2867 O O . ILE A 1 370 ? -33.264 11.531 31.873 1.00 97.50 370 ILE A O 1
ATOM 2871 N N . VAL A 1 371 ? -31.196 12.061 31.203 1.00 98.19 371 VAL A N 1
ATOM 2872 C CA . VAL A 1 371 ? -30.555 11.820 32.501 1.00 98.19 371 VAL A CA 1
ATOM 2873 C C . VAL A 1 371 ? -30.292 13.170 33.142 1.00 98.19 371 VAL A C 1
ATOM 2875 O O . VAL A 1 371 ? -29.471 13.933 32.640 1.00 98.19 371 VAL A O 1
ATOM 2878 N N . GLU A 1 372 ? -31.021 13.475 34.210 1.00 98.31 372 GLU A N 1
ATOM 2879 C CA . GLU A 1 372 ? -30.976 14.793 34.842 1.00 98.31 372 GLU A CA 1
ATOM 2880 C C . GLU A 1 372 ? -29.746 14.994 35.716 1.00 98.31 372 GLU A C 1
ATOM 2882 O O . GLU A 1 372 ? -29.121 14.037 36.182 1.00 98.31 372 GLU A O 1
ATOM 2887 N N . ALA A 1 373 ? -29.437 16.264 35.966 1.00 98.31 373 ALA A N 1
ATOM 2888 C CA . ALA A 1 373 ? -28.182 16.687 36.557 1.00 98.31 373 ALA A CA 1
ATOM 2889 C C . ALA A 1 373 ? -27.842 15.972 37.875 1.00 98.31 373 ALA A C 1
ATOM 2891 O O . ALA A 1 373 ? -28.702 15.686 38.715 1.00 98.31 373 ALA A O 1
ATOM 2892 N N . ASN A 1 374 ? -26.541 15.766 38.090 1.00 98.12 374 ASN A N 1
ATOM 2893 C CA . ASN A 1 374 ? -25.961 15.111 39.268 1.00 98.12 374 ASN A CA 1
ATOM 2894 C C . ASN A 1 374 ? -26.355 13.631 39.440 1.00 98.12 374 ASN A C 1
ATOM 2896 O O . ASN A 1 374 ? -26.286 13.107 40.552 1.00 98.12 374 ASN A O 1
ATOM 2900 N N . SER A 1 375 ? -26.779 12.953 38.369 1.00 98.19 375 SER A N 1
ATOM 2901 C CA . SER A 1 375 ? -27.130 11.530 38.419 1.00 98.19 375 SER A CA 1
ATOM 2902 C C . SER A 1 375 ? -25.940 10.616 38.116 1.00 98.19 375 SER A C 1
ATOM 2904 O O . SER A 1 375 ? -25.056 10.934 37.319 1.00 98.19 375 SER A O 1
ATOM 2906 N N . VAL A 1 376 ? -25.947 9.429 38.715 1.00 98.19 376 VAL A N 1
ATOM 2907 C CA . VAL A 1 376 ? -24.965 8.365 38.497 1.00 98.19 376 VAL A CA 1
ATOM 2908 C C . VAL A 1 376 ? -25.689 7.135 37.969 1.00 98.19 376 VAL A C 1
ATOM 2910 O O . VAL A 1 376 ? -26.557 6.580 38.639 1.00 98.19 376 VAL A O 1
ATOM 2913 N N . ILE A 1 377 ? -25.313 6.692 36.774 1.00 98.12 377 ILE A N 1
ATOM 2914 C CA . ILE A 1 377 ? -25.765 5.434 36.185 1.00 98.12 377 ILE A CA 1
ATOM 2915 C C . ILE A 1 377 ? -24.653 4.401 36.354 1.00 98.12 377 ILE A C 1
ATOM 2917 O O . ILE A 1 377 ? -23.516 4.639 35.941 1.00 98.12 377 ILE A O 1
ATOM 2921 N N . SER A 1 378 ? -24.969 3.255 36.953 1.00 97.56 378 SER A N 1
ATOM 2922 C CA . SER A 1 378 ? -24.027 2.152 37.141 1.00 97.56 378 SER A CA 1
ATOM 2923 C C . SER A 1 378 ? -23.588 1.530 35.809 1.00 97.56 378 SER A C 1
ATOM 2925 O O . SER A 1 378 ? -24.115 1.829 34.734 1.00 97.56 378 SER A O 1
ATOM 2927 N N . MET A 1 379 ? -22.568 0.678 35.874 1.00 96.94 379 MET A N 1
ATOM 2928 C CA . MET A 1 379 ? -22.030 -0.032 34.714 1.00 96.94 379 MET A CA 1
ATOM 2929 C C . MET A 1 379 ? -23.016 -1.086 34.200 1.00 96.94 379 MET A C 1
ATOM 2931 O O . MET A 1 379 ? -23.621 -1.806 34.989 1.00 96.94 379 MET A O 1
ATOM 2935 N N . GLY A 1 380 ? -23.111 -1.236 32.878 1.00 97.00 380 GLY A N 1
ATOM 2936 C CA . GLY A 1 380 ? -23.949 -2.258 32.241 1.00 97.00 380 GLY A CA 1
ATOM 2937 C C . GLY A 1 380 ? -25.454 -1.979 32.298 1.00 97.00 380 GLY A C 1
ATOM 2938 O O . GLY A 1 380 ? -26.250 -2.904 32.149 1.00 97.00 380 GLY A O 1
ATOM 2939 N N . VAL A 1 381 ? -25.850 -0.728 32.525 1.00 97.31 381 VAL A N 1
ATOM 2940 C CA . VAL A 1 381 ? -27.251 -0.310 32.619 1.00 97.31 381 VAL A CA 1
ATOM 2941 C C . VAL A 1 381 ? -27.775 0.129 31.249 1.00 97.31 381 VAL A C 1
ATOM 2943 O O . VAL A 1 381 ? -27.144 0.927 30.561 1.00 97.31 381 VAL A O 1
ATOM 2946 N N . PHE A 1 382 ? -28.969 -0.336 30.877 1.00 96.94 382 PHE A N 1
ATOM 2947 C CA . PHE A 1 382 ? -29.626 -0.008 29.607 1.00 96.94 382 PHE A CA 1
ATOM 2948 C C . PHE A 1 382 ? -30.944 0.731 29.870 1.00 96.94 382 PHE A C 1
ATOM 2950 O O . PHE A 1 382 ? -31.868 0.178 30.474 1.00 96.94 382 PHE A O 1
ATOM 2957 N N . ILE A 1 383 ? -31.043 1.985 29.425 1.00 96.56 383 ILE A N 1
ATOM 2958 C CA . ILE A 1 383 ? -32.220 2.839 29.620 1.00 96.56 383 ILE A CA 1
ATOM 2959 C C . ILE A 1 383 ? -32.718 3.327 28.260 1.00 96.56 383 ILE A C 1
ATOM 2961 O O . ILE A 1 383 ? -32.080 4.144 27.597 1.00 96.56 383 ILE A O 1
ATOM 2965 N N . GLY A 1 384 ? -33.889 2.828 27.869 1.00 94.38 384 GLY A N 1
ATOM 2966 C CA . GLY A 1 384 ? -34.682 3.337 26.756 1.00 94.38 384 GLY A CA 1
ATOM 2967 C C . GLY A 1 384 ? -35.935 4.054 27.249 1.00 94.38 384 GLY A C 1
ATOM 2968 O O . GLY A 1 384 ? -36.205 4.156 28.450 1.00 94.38 384 GLY A O 1
ATOM 2969 N N . LYS A 1 385 ? -36.754 4.527 26.313 1.00 92.25 385 LYS A N 1
ATOM 2970 C CA . LYS A 1 385 ? -37.958 5.315 26.598 1.00 92.25 385 LYS A CA 1
ATOM 2971 C C . LYS A 1 385 ? -38.986 4.536 27.421 1.00 92.25 385 LYS A C 1
ATOM 2973 O O . LYS A 1 385 ? -39.700 5.130 28.227 1.00 92.25 385 LYS A O 1
ATOM 2978 N N . SER A 1 386 ? -39.057 3.218 27.234 1.00 93.50 386 SER A N 1
ATOM 2979 C CA . SER A 1 386 ? -39.961 2.325 27.969 1.00 93.50 386 SER A CA 1
ATOM 2980 C C . SER A 1 386 ? -39.376 1.768 29.268 1.00 93.50 386 SER A C 1
ATOM 2982 O O . SER A 1 386 ? -40.082 1.053 29.981 1.00 93.50 386 SER A O 1
ATOM 2984 N N . THR A 1 387 ? -38.108 2.050 29.589 1.00 95.38 387 THR A N 1
ATOM 2985 C CA . THR A 1 387 ? -37.497 1.568 30.831 1.00 95.38 387 THR A CA 1
ATOM 2986 C C . THR A 1 387 ? -38.213 2.193 32.024 1.00 95.38 387 THR A C 1
ATOM 2988 O O . THR A 1 387 ? -38.325 3.413 32.138 1.00 95.38 387 THR A O 1
ATOM 2991 N N . LYS A 1 388 ? -38.720 1.336 32.914 1.00 95.06 388 LYS A N 1
ATOM 2992 C CA . LYS A 1 388 ? -39.420 1.742 34.131 1.00 95.06 388 LYS A CA 1
ATOM 2993 C C . LYS A 1 388 ? -38.402 2.125 35.201 1.00 95.06 388 LYS A C 1
ATOM 2995 O O . LYS A 1 388 ? -37.696 1.256 35.702 1.00 95.06 388 LYS A O 1
ATOM 3000 N N . ILE A 1 389 ? -38.372 3.396 35.587 1.00 94.25 389 ILE A N 1
ATOM 3001 C CA . ILE A 1 389 ? -37.473 3.911 36.624 1.00 94.25 389 ILE A CA 1
ATOM 3002 C C . ILE A 1 389 ? -38.286 4.127 37.896 1.00 94.25 389 ILE A C 1
ATOM 3004 O O . ILE A 1 389 ? -39.239 4.906 37.903 1.00 94.25 389 ILE A O 1
ATOM 3008 N N . TYR A 1 390 ? -37.943 3.406 38.961 1.00 93.38 390 TYR A N 1
ATOM 3009 C CA . TYR A 1 390 ? -38.636 3.502 40.242 1.00 93.38 390 TYR A CA 1
ATOM 3010 C C . TYR A 1 390 ? -37.854 4.367 41.226 1.00 93.38 390 TYR A C 1
ATOM 3012 O O . TYR A 1 390 ? -36.725 4.051 41.585 1.00 93.38 390 TYR A O 1
ATOM 3020 N N . ASP A 1 391 ? -38.489 5.436 41.685 1.00 91.81 391 ASP A N 1
ATOM 3021 C CA . ASP A 1 391 ? -37.985 6.316 42.727 1.00 91.81 391 ASP A CA 1
ATOM 3022 C C . ASP A 1 391 ? -38.531 5.848 44.075 1.00 91.81 391 ASP A C 1
ATOM 3024 O O . ASP A 1 391 ? -39.708 6.037 44.400 1.00 91.81 391 ASP A O 1
ATOM 3028 N N . SER A 1 392 ? -37.666 5.207 44.859 1.00 89.19 392 SER A N 1
ATOM 3029 C CA . SER A 1 392 ? -38.023 4.649 46.161 1.00 89.19 392 SER A CA 1
ATOM 3030 C C . SER A 1 392 ? -38.275 5.710 47.231 1.00 89.19 392 SER A C 1
ATOM 3032 O O . SER A 1 392 ? -38.977 5.425 48.201 1.00 89.19 392 SER A O 1
ATOM 3034 N N . ILE A 1 393 ? -37.716 6.915 47.085 1.00 88.94 393 ILE A N 1
ATOM 3035 C CA . ILE A 1 393 ? -37.853 7.994 48.072 1.00 88.94 393 ILE A CA 1
ATOM 3036 C C . ILE A 1 393 ? -39.240 8.616 47.944 1.00 88.94 393 ILE A C 1
ATOM 3038 O O . ILE A 1 393 ? -39.952 8.772 48.934 1.00 88.94 393 ILE A O 1
ATOM 3042 N N . HIS A 1 394 ? -39.645 8.932 46.715 1.00 91.19 394 HIS A N 1
ATOM 3043 C CA . HIS A 1 394 ? -40.927 9.575 46.442 1.00 91.19 394 HIS A CA 1
ATOM 3044 C C . HIS A 1 394 ? -42.042 8.594 46.068 1.00 91.19 394 HIS A C 1
ATOM 3046 O O . HIS A 1 394 ? -43.177 9.029 45.872 1.00 91.19 394 HIS A O 1
ATOM 3052 N N . GLN A 1 395 ? -41.738 7.292 45.982 1.00 92.81 395 GLN A N 1
ATOM 3053 C CA . GLN A 1 395 ? -42.670 6.224 45.593 1.00 92.81 395 GLN A CA 1
ATOM 3054 C C . GLN A 1 395 ? -43.322 6.512 44.227 1.00 92.81 395 GLN A C 1
ATOM 3056 O O . GLN A 1 395 ? -44.527 6.340 44.033 1.00 92.81 395 GLN A O 1
ATOM 3061 N N . LYS A 1 396 ? -42.518 6.997 43.272 1.00 94.38 396 LYS A N 1
ATOM 3062 C CA . LYS A 1 396 ? -42.955 7.390 41.923 1.00 94.38 396 LYS A CA 1
ATOM 3063 C C . LYS A 1 396 ? -42.296 6.531 40.855 1.00 94.38 396 LYS A C 1
ATOM 3065 O O . LYS A 1 396 ? -41.214 5.985 41.041 1.00 94.38 396 LYS A O 1
ATOM 3070 N N . ILE A 1 397 ? -42.966 6.421 39.713 1.00 95.38 397 ILE A N 1
ATOM 3071 C CA . ILE A 1 397 ? -42.442 5.742 38.530 1.00 95.38 397 ILE A CA 1
ATOM 3072 C C . ILE A 1 397 ? -42.245 6.780 37.429 1.00 95.38 397 ILE A C 1
ATOM 3074 O O . ILE A 1 397 ? -43.172 7.526 37.111 1.00 95.38 397 ILE A O 1
ATOM 3078 N N . TYR A 1 398 ? -41.060 6.781 36.829 1.00 95.25 398 TYR A N 1
ATOM 3079 C CA . TYR A 1 398 ? -40.694 7.609 35.688 1.00 95.25 398 TYR A CA 1
ATOM 3080 C C . TYR A 1 398 ? -40.417 6.736 34.459 1.00 95.25 398 TYR A C 1
ATOM 3082 O O . TYR A 1 398 ? -40.030 5.571 34.571 1.00 95.25 398 TYR A O 1
ATOM 3090 N N . TYR A 1 399 ? -40.619 7.326 33.284 1.00 95.81 399 TYR A N 1
ATOM 3091 C CA . TYR A 1 399 ? -40.284 6.758 31.979 1.00 95.81 399 TYR A CA 1
ATOM 3092 C C . TYR A 1 399 ? -39.633 7.851 31.138 1.00 95.81 399 TYR A C 1
ATOM 3094 O O . TYR A 1 399 ? -40.030 9.015 31.231 1.00 95.81 399 TYR A O 1
ATOM 3102 N N . GLY A 1 400 ? -38.632 7.492 30.335 1.00 92.75 400 GLY A N 1
ATOM 3103 C CA . GLY A 1 400 ? -37.925 8.444 29.473 1.00 92.75 400 GLY A CA 1
ATOM 3104 C C . GLY A 1 400 ? -37.097 9.507 30.209 1.00 92.75 400 GLY A C 1
ATOM 3105 O O . GLY A 1 400 ? -36.508 10.361 29.553 1.00 92.75 400 GLY A O 1
ATOM 3106 N N . ARG A 1 401 ? -37.033 9.478 31.546 1.00 95.38 401 ARG A N 1
ATOM 3107 C CA . ARG A 1 401 ? -36.190 10.377 32.340 1.00 95.38 401 ARG A CA 1
ATOM 3108 C C . ARG A 1 401 ? -35.674 9.713 33.611 1.00 95.38 401 ARG A C 1
ATOM 3110 O O . ARG A 1 401 ? -36.443 9.038 34.296 1.00 95.38 401 ARG A O 1
ATOM 3117 N N . VAL A 1 402 ? -34.405 9.945 33.929 1.00 96.75 402 VAL A N 1
ATOM 3118 C CA . VAL A 1 402 ? -33.792 9.63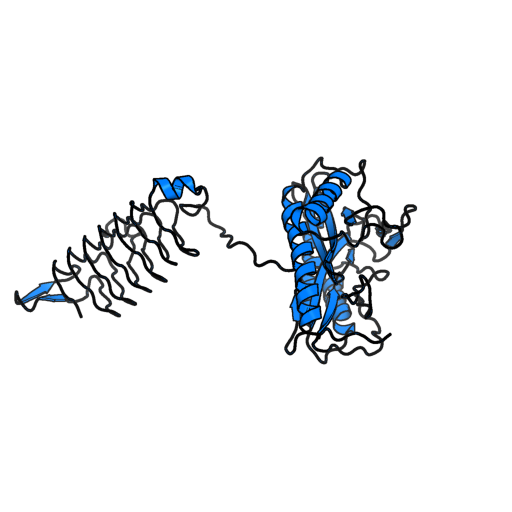4 35.226 1.00 96.75 402 VAL A CA 1
ATOM 3119 C C . VAL A 1 402 ? -33.799 10.926 36.050 1.00 96.75 402 VAL A C 1
ATOM 3121 O O . VAL A 1 402 ? -33.167 11.884 35.609 1.00 96.75 402 VAL A O 1
ATOM 3124 N N . PRO A 1 403 ? -34.512 10.988 37.193 1.00 96.06 403 PRO A N 1
ATOM 3125 C CA . PRO A 1 403 ? -34.588 12.195 38.020 1.00 96.06 403 PRO A CA 1
ATOM 3126 C C . PRO A 1 403 ? -33.224 12.663 38.540 1.00 96.06 403 PRO A C 1
ATOM 3128 O O . PRO A 1 403 ? -32.365 11.833 38.835 1.00 96.06 403 PRO A O 1
ATOM 3131 N N . GLY A 1 404 ? -33.038 13.971 38.711 1.00 95.88 404 GLY A N 1
ATOM 3132 C CA . GLY A 1 404 ? -31.761 14.540 39.156 1.00 95.88 404 GLY A CA 1
ATOM 3133 C C . GLY A 1 404 ? -31.301 14.026 40.525 1.00 95.88 404 GLY A C 1
ATOM 3134 O O . GLY A 1 404 ? -32.112 13.791 41.422 1.00 95.88 404 GLY A O 1
ATOM 3135 N N . GLY A 1 405 ? -29.987 13.855 40.691 1.00 92.50 405 GLY A N 1
ATOM 3136 C CA . GLY A 1 405 ? -29.393 13.308 41.918 1.00 92.50 405 GLY A CA 1
ATOM 3137 C C . GLY A 1 405 ? -29.614 11.804 42.121 1.00 92.50 405 GLY A C 1
ATOM 3138 O O . GLY A 1 405 ? -29.351 11.292 43.211 1.00 92.50 405 GLY A O 1
ATOM 3139 N N . SER A 1 406 ? -30.110 11.086 41.107 1.00 92.56 406 SER A N 1
ATOM 3140 C CA . SER A 1 406 ? -30.353 9.645 41.210 1.00 92.56 406 SER A CA 1
ATOM 3141 C C . SER A 1 406 ? -29.056 8.846 41.182 1.00 92.56 406 SER A C 1
ATOM 3143 O O . SER A 1 406 ? -28.146 9.144 40.413 1.00 92.56 406 SER A O 1
ATOM 3145 N N . VAL A 1 407 ? -29.017 7.750 41.939 1.00 91.31 407 VAL A N 1
ATOM 3146 C CA . VAL A 1 407 ? -28.057 6.659 41.730 1.00 91.31 407 VAL A CA 1
ATOM 3147 C C . VAL A 1 407 ? -28.840 5.464 41.204 1.00 91.31 407 VAL A C 1
ATOM 3149 O O . VAL A 1 407 ? -29.634 4.872 41.934 1.00 91.31 407 VAL A O 1
ATOM 3152 N N . TYR A 1 408 ? -28.655 5.146 39.926 1.00 86.69 408 TYR A N 1
ATOM 3153 C CA . TYR A 1 408 ? -29.364 4.067 39.249 1.00 86.69 408 TYR A CA 1
ATOM 3154 C C . TYR A 1 408 ? -28.425 2.877 39.050 1.00 86.69 408 TYR A C 1
ATOM 3156 O O . TYR A 1 408 ? -27.410 2.999 38.359 1.00 86.69 408 TYR A O 1
ATOM 3164 N N . ASN A 1 409 ? -28.769 1.743 39.664 1.00 83.00 409 ASN A N 1
ATOM 3165 C CA . ASN A 1 409 ? -27.951 0.529 39.693 1.00 83.00 409 ASN A CA 1
ATOM 3166 C C . ASN A 1 409 ? -28.500 -0.590 38.822 1.00 83.00 409 ASN A C 1
ATOM 3168 O O . ASN A 1 409 ? -29.743 -0.721 38.744 1.00 83.00 409 ASN A O 1
#

Foldseek 3Di:
DDFDQADPVLVVQQLLQLQQQLVLVVVLQVVQAFFDFLQNSQVSSQCCQVVVSVWAQPQPCDVHQPTSKAKAKFQFQTQHRTDDVHTDHAAIKIKIKTWIDDPLFIFIWIAIDHYHDHDPVQVVQRVQQVVLQVQLQQVFAFFDWLLVSLCSSAVSQVVVVKDWAFVAFKAFTTSDRHHDDTRGNHRDDRVRDTDDARTKIKGKIKIWNDDNDWDDDPVRGTIGDPVSGTIDITMFIWGHHNGGIDGSNDDPDDPDDDDPFDFCCPPPDPVNCVVQQEAAEPLQTHTNQEADHHLEYGENEAEDHLEYAYHNEYAYALEYHAHVEYHEYNEYNYHNEYQEADDDDPPFAGEYEYACEYAEHCEYAYRQAYEDALEYEYHNHYAHQADWDADPVVRDTDGSYDDHNYYHD

Organism: Glossina pallidipes (NCBI:txid7398)

InterPro domains:
  IPR000994 Peptidase M24 [PF00557] (13-242)
  IPR001451 Hexapeptide repeat [PF14602] (350-384)
  IPR001714 Peptidase M24, methionine aminopeptidase [PR00599] (69-82)
  IPR001714 Peptidase M24, methionine aminopeptidase [PR00599] (92-108)
  IPR001714 Peptidase M24, methionine aminopeptidase [PR00599] (162-174)
  IPR001714 Peptidase M24, methionine aminopeptidase [PR00599] (193-205)
  IPR002467 Peptidase M24A, methionine aminopeptidase, subfamily 1 [MF_01974] (3-251)
  IPR002467 Peptidase M24A, methionine aminopeptidase, subfamily 1 [PS00680] (168-186)
  IPR002467 Peptidase M24A, methionine aminopeptidase, subfamily 1 [TIGR00500] (3-249)
  IPR002467 Peptidase M24A, methionine aminopeptidase, subfamily 1 [cd01086] (11-249)
  IPR011004 Trimeric LpxA-like superfamily [SSF51161] (247-407)
  IPR036005 Creatinase/aminopeptidase-like [G3DSA:3.90.230.10] (2-263)
  IPR036005 Creatinase/aminopeptidase-like [SSF55920] (5-256)

Sequence (409 aa):
MSIDIKSSYDIFKIQQSCTIAAKVLEKISKYIKPGISTEKLDSICHKYITNNQNASPAALGYCGFPKSVCISINDVVCHGIPDKITILKQGDILNIDVAVVKDGYYGDTSKMFCVGKENIKGLHLCKITKKSLYLAIKSIRPGIRLKEIGKTIEKYVTSKNYSIVREYCGHGIGKNFHEPPQILHYDAYDQEIILKSGMIFTIEPMINAGSRHVYTMPDGWTVKTRDGKLSAQYEHTILVTENGSQVMTILSGDMRFFDKIDTKFSKWSYSDFKYANIRVAPNACVRKGSFISQNSVLMPSYINIGAYIDEGSTIDTWSTIGSCAQIGKNVHISGGVGIGGILEPLQSNPTIIEDNCFIGARSEIVEGVIVEANSVISMGVFIGKSTKIYDSIHQKIYYGRVPGGSVYN

Secondary structure (DSSP, 8-state):
-PPP---HHHHHHHHHHHHHHHHHHHHHGGG--TT-BHHHHHHHHHHIIIIIHS-EETTTTGGG--SSSEEEETTEEE-PPP-SS-B--TT-EEEEEEEEEETTEEEEEEEEEE-SS--HHHHHHHHHHHHHHHHHHHH--TTSBTHHHHHHHHHHHHTTT-EE-SS--EEE-SSSSSEEEEE-SSS---TTPBP-TT-EEEE--EEESS-S-EEE-TTSS-EEETT---EEE--EEEEEETTEEEETT----------SS-BTTTT--HHHHHHHT-EE-TT-EEBBTBEE-TT-EE-S-EE-TT-EE-TT-EE-TT-EE-TT-EE-TT-EE-TT-EE----SSTTPPPPEE-TT-EE-TT-EE-TT-EE-TT-EEPTT-EE-TT--EEETTTTEEESSEEPTT-EE-

Radius of gyration: 29.21 Å; Cα contacts (8 Å, |Δi|>4): 1120; chains: 1; bounding box: 71×56×78 Å

Mean predicted aligned error: 10.26 Å

pLDDT: mean 95.14, std 7.41, range [56.16, 98.88]